Protein 4JWV (pdb70)

CATH classification: 3.90.226.10 (+1 more: 1.10.12.10)

Sequence (493 aa):
FQSADIDFRRIEGHVAHVRLNRPQGLNAITQEDDLLLDAWTEVNANSDIWAVVLSAEGEKAFCIGADVRKTRALGGGLTGIGGPLVTCKKPVAAVQGFCVGGGFELACADIIVAADTAQFGLPETKVGIIGECGVVHRARQLPYHIALQLILTGERIKADEARHYGLVNEVVPFAELEEAALRWASKLNAASPLAVQAAKAAALGRLGHPLEVALTRFEPIEEYAATEDKKEGERAAGERRKPVWTGKADIDFRIEGHVAHVRLNRPQGLNAITQEDDLLLDAWTEVNANSDIWAVVLSAEGEKAFCIGADVAERKTRALGGGLTGIGGPLVTCKKPVAAVQGFCVGGGFELACADIIVAADTAQFGLPETKVGIIGECGVVHRARQLPYHIALQLILTGERIKADEARHYGLVNEVVPFAELEEAALRWASKLNAASPLAVQAAKAAALGRLGHPLEVALTRFEPIEEYAATEDKKEGERAAGERRKPVWTGK

InterPro domains:
  IPR001753 Enoyl-CoA hydratase/isomerase-like domain [PF00378] (8-255)
  IPR014748 Enoyl-CoA hydratase, C-terminal [G3DSA:1.10.12.10] (199-256)
  IPR018376 Enoyl-CoA hydratase/isomerase, conserved site [PS00166] (97-117)
  IPR029045 ClpP/crotonase-like domain superfamily [SSF52096] (3-255)

Organism: Novosphingobium aromaticivorans (strain ATCC 700278 / DSM 12444 / CCUG 56034 / CIP 105152 / NBRC 16084 / F199) (NCBI:txid279238)

Nearest PDB structures (foldseek):
  4jwv-assembly1_A  TM=1.003E+00  e=5.211E-51  Novosphingobium aromaticivorans DSM 12444
  4jwv-assembly1_B  TM=1.003E+00  e=8.517E-49  Novosphingobium aromaticivorans DSM 12444
  3myb-assembly1_B  TM=8.400E-01  e=1.283E-17  Mycolicibacterium smegmatis MC2 155
  3l3s-assembly1_B  TM=8.335E-01  e=1.571E-14  Ruegeria pomeroyi
  3l3s-assembly4_L  TM=8.294E-01  e=8.588E-14  Ruegeria pomeroyi

Structure (mmCIF, N/CA/C/O backbone):
data_4JWV
#
_entry.id   4JWV
#
_cell.length_a   116.311
_cell.length_b   116.311
_cell.length_c   116.311
_cell.angle_alpha   90.000
_cell.angle_beta   90.000
_cell.angle_gamma   90.000
#
_symmetry.space_group_name_H-M   'P 21 3'
#
loop_
_entity.id
_entity.type
_entity.pdbx_description
1 polymer 'Short chain enoyl-CoA hydratase'
2 water water
#
loop_
_atom_site.group_PDB
_atom_site.id
_atom_site.type_symbol
_atom_site.label_atom_id
_atom_site.label_alt_id
_atom_site.label_comp_id
_atom_site.label_asym_id
_atom_site.label_entity_id
_atom_site.label_seq_id
_atom_site.pdbx_PDB_ins_code
_atom_site.Cartn_x
_atom_site.Cartn_y
_atom_site.Cartn_z
_atom_site.occupancy
_atom_site.B_iso_or_equiv
_atom_site.auth_seq_id
_atom_site.auth_comp_id
_atom_site.auth_asym_id
_atom_site.auth_atom_id
_atom_site.pdbx_PDB_model_num
ATOM 1 N N . PHE A 1 20 ? 48.708 -9.822 34.682 1.00 66.04 -1 PHE A N 1
ATOM 2 C CA . PHE A 1 20 ? 49.196 -10.739 33.625 1.00 56.50 -1 PHE A CA 1
ATOM 3 C C . PHE A 1 20 ? 48.000 -11.448 32.953 1.00 52.34 -1 PHE A C 1
ATOM 4 O O . PHE A 1 20 ? 47.862 -11.511 31.693 1.00 46.08 -1 PHE A O 1
ATOM 12 N N . GLN A 1 21 ? 47.083 -11.908 33.778 1.00 45.92 0 GLN A N 1
ATOM 13 C CA . GLN A 1 21 ? 45.903 -12.538 33.248 1.00 47.85 0 GLN A CA 1
ATOM 14 C C . GLN A 1 21 ? 44.967 -11.568 32.532 1.00 44.26 0 GLN A C 1
ATOM 15 O O . GLN A 1 21 ? 44.189 -12.002 31.668 1.00 43.27 0 GLN A O 1
ATOM 21 N N . SER A 1 22 ? 45.068 -10.286 32.878 1.00 38.04 1 SER A N 1
ATOM 22 C CA . SER A 1 22 ? 44.293 -9.216 32.235 1.00 40.57 1 SER A CA 1
ATOM 23 C C . SER A 1 22 ? 44.917 -8.556 31.024 1.00 36.73 1 SER A C 1
ATOM 24 O O . SER A 1 22 ? 44.335 -7.637 30.480 1.00 34.92 1 SER A O 1
ATOM 35 N N . ALA A 1 24 ? 45.329 -8.962 28.058 1.00 32.59 3 ALA A N 1
ATOM 36 C CA . ALA A 1 24 ? 44.653 -8.944 26.754 1.00 34.22 3 ALA A CA 1
ATOM 37 C C . ALA A 1 24 ? 43.205 -8.493 26.846 1.00 33.21 3 ALA A C 1
ATOM 38 O O . ALA A 1 24 ? 42.423 -8.716 25.896 1.00 33.42 3 ALA A O 1
ATOM 40 N N . ASP A 1 25 ? 42.811 -7.901 27.985 1.00 32.40 4 ASP A N 1
ATOM 41 C CA . ASP A 1 25 ? 41.431 -7.420 28.128 1.00 32.01 4 ASP A CA 1
ATOM 42 C C . ASP A 1 25 ? 41.138 -6.109 27.359 1.00 31.77 4 ASP A C 1
ATOM 43 O O . ASP A 1 25 ? 39.987 -5.714 27.184 1.00 33.73 4 ASP A O 1
ATOM 48 N N . ILE A 1 26 ? 42.170 -5.447 26.888 1.00 31.24 5 ILE A N 1
ATOM 49 C CA . ILE A 1 26 ? 42.017 -4.398 25.872 1.00 32.53 5 ILE A CA 1
ATOM 50 C C . ILE A 1 26 ? 42.884 -4.884 24.704 1.00 33.29 5 ILE A C 1
ATOM 51 O O . ILE A 1 26 ? 43.996 -5.326 24.906 1.00 33.81 5 ILE A O 1
ATOM 56 N N . ASP A 1 27 ? 42.326 -4.934 23.518 1.00 32.11 6 ASP A N 1
ATOM 57 C CA . ASP A 1 27 ? 43.084 -5.303 22.348 1.00 34.75 6 ASP A CA 1
ATOM 58 C C . ASP A 1 27 ? 43.415 -4.007 21.625 1.00 33.02 6 ASP A C 1
ATOM 59 O O . ASP A 1 27 ? 42.527 -3.258 21.310 1.00 34.40 6 ASP A O 1
ATOM 64 N N . PHE A 1 28 ? 44.671 -3.757 21.381 1.00 30.37 7 PHE A N 1
ATOM 65 C CA . PHE A 1 28 ? 45.132 -2.569 20.724 1.00 33.67 7 PHE A CA 1
ATOM 66 C C . PHE A 1 28 ? 45.959 -2.935 19.526 1.00 36.26 7 PHE A C 1
ATOM 67 O O . PHE A 1 28 ? 46.877 -3.701 19.652 1.00 37.13 7 PHE A O 1
ATOM 75 N N A ARG A 1 29 ? 45.623 -2.402 18.359 0.50 35.65 8 ARG A N 1
ATOM 76 N N B ARG A 1 29 ? 45.635 -2.386 18.365 0.50 36.94 8 ARG A N 1
ATOM 77 C CA A ARG A 1 29 ? 46.385 -2.697 17.166 0.50 37.03 8 ARG A CA 1
ATOM 78 C CA B ARG A 1 29 ? 46.405 -2.666 17.178 0.50 39.15 8 ARG A CA 1
ATOM 79 C C A ARG A 1 29 ? 46.349 -1.499 16.220 0.50 38.48 8 ARG A C 1
ATOM 80 C C B ARG A 1 29 ? 46.358 -1.482 16.233 0.50 39.72 8 ARG A C 1
ATOM 81 O O A ARG A 1 29 ? 45.379 -0.734 16.180 0.50 35.86 8 ARG A O 1
ATOM 82 O O B ARG A 1 29 ? 45.381 -0.728 16.184 0.50 36.92 8 ARG A O 1
ATOM 97 N N . ILE A 1 30 ? 47.442 -1.313 15.497 1.00 38.95 9 ILE A N 1
ATOM 98 C CA . ILE A 1 30 ? 47.571 -0.209 14.594 1.00 41.43 9 ILE A CA 1
ATOM 99 C C . ILE A 1 30 ? 47.571 -0.843 13.244 1.00 43.71 9 ILE A C 1
ATOM 100 O O . ILE A 1 30 ? 48.396 -1.707 12.989 1.00 40.64 9 ILE A O 1
ATOM 105 N N . GLU A 1 31 ? 46.638 -0.436 12.392 1.00 43.86 10 GLU A N 1
ATOM 106 C CA . GLU A 1 31 ? 46.630 -0.897 11.025 1.00 46.60 10 GLU A CA 1
ATOM 107 C C . GLU A 1 31 ? 46.608 0.309 10.097 1.00 42.39 10 GLU A C 1
ATOM 108 O O . GLU A 1 31 ? 45.639 1.043 10.047 1.00 36.96 10 GLU A O 1
ATOM 114 N N . GLY A 1 32 ? 47.718 0.529 9.412 1.00 43.54 11 GLY A N 1
ATOM 115 C CA . GLY A 1 32 ? 47.923 1.717 8.604 1.00 41.01 11 GLY A CA 1
ATOM 116 C C . GLY A 1 32 ? 47.820 2.954 9.471 1.00 38.68 11 GLY A C 1
ATOM 117 O O . GLY A 1 32 ? 48.545 3.073 10.448 1.00 38.84 11 GLY A O 1
ATOM 118 N N . HIS A 1 33 ? 46.892 3.859 9.156 1.00 36.56 12 HIS A N 1
ATOM 119 C CA . HIS A 1 33 ? 46.726 5.057 9.958 1.00 34.30 12 HIS A CA 1
ATOM 120 C C . HIS A 1 33 ? 45.548 4.999 10.954 1.00 34.61 12 HIS A C 1
ATOM 121 O O . HIS A 1 33 ? 45.179 6.024 11.525 1.00 30.31 12 HIS A O 1
ATOM 128 N N . VAL A 1 34 ? 44.983 3.809 11.158 1.00 32.98 13 VAL A N 1
ATOM 129 C CA . VAL A 1 34 ? 43.918 3.593 12.115 1.00 30.30 13 VAL A CA 1
ATOM 130 C C . VAL A 1 34 ? 44.392 2.792 13.315 1.00 30.90 13 VAL A C 1
ATOM 131 O O . VAL A 1 34 ? 44.911 1.674 13.173 1.00 33.92 13 VAL A O 1
ATOM 135 N N . ALA A 1 35 ? 44.144 3.300 14.514 1.00 30.80 14 ALA A N 1
ATOM 136 C CA . ALA A 1 35 ? 44.339 2.518 15.735 1.00 31.50 14 ALA A CA 1
ATOM 137 C C . ALA A 1 35 ? 43.020 1.893 16.182 1.00 30.34 14 ALA A C 1
ATOM 138 O O . ALA A 1 35 ? 42.008 2.583 16.267 1.00 34.81 14 ALA A O 1
ATOM 140 N N . HIS A 1 36 ? 43.019 0.617 16.474 1.00 28.56 15 HIS A N 1
ATOM 141 C CA . HIS A 1 36 ? 41.858 -0.099 16.986 1.00 29.59 15 HIS A CA 1
ATOM 142 C C . HIS A 1 36 ? 42.016 -0.413 18.460 1.00 31.80 15 HIS A C 1
ATOM 143 O O . HIS A 1 36 ? 43.030 -1.046 18.877 1.00 30.33 15 HIS A O 1
ATOM 150 N N . VAL A 1 37 ? 41.123 0.197 19.244 1.00 29.87 16 VAL A N 1
ATOM 151 C CA . VAL A 1 37 ? 41.116 0.064 20.666 1.00 30.92 16 VAL A CA 1
ATOM 152 C C . VAL A 1 37 ? 39.834 -0.686 20.941 1.00 33.85 16 VAL A C 1
ATOM 153 O O . VAL A 1 37 ? 38.716 -0.128 20.814 1.00 30.96 16 VAL A O 1
ATOM 157 N N . ARG A 1 38 ? 40.003 -1.959 21.292 1.00 32.05 17 ARG A N 1
ATOM 158 C CA . ARG A 1 38 ? 38.890 -2.868 21.428 1.00 33.20 17 ARG A CA 1
ATOM 159 C C . ARG A 1 38 ? 38.748 -3.450 22.867 1.00 30.57 17 ARG A C 1
ATOM 160 O O . ARG A 1 38 ? 39.644 -4.050 23.384 1.00 30.27 17 ARG A O 1
ATOM 168 N N . LEU A 1 39 ? 37.619 -3.201 23.510 1.00 30.79 18 LEU A N 1
ATOM 169 C CA . LEU A 1 39 ? 37.334 -3.733 24.836 1.00 29.93 18 LEU A CA 1
ATOM 170 C C . LEU A 1 39 ? 37.102 -5.247 24.654 1.00 31.80 18 LEU A C 1
ATOM 171 O O . LEU A 1 39 ? 36.395 -5.677 23.775 1.00 28.81 18 LEU A O 1
ATOM 176 N N . ASN A 1 40 ? 37.763 -6.031 25.479 1.00 30.48 19 ASN A N 1
ATOM 177 C CA . ASN A 1 40 ? 37.817 -7.435 25.241 1.00 31.84 19 ASN A CA 1
ATOM 178 C C . ASN A 1 40 ? 37.728 -8.217 26.540 1.00 31.95 19 ASN A C 1
ATOM 179 O O . ASN A 1 40 ? 38.555 -9.067 26.862 1.00 31.76 19 ASN A O 1
ATOM 184 N N . ARG A 1 41 ? 36.638 -7.980 27.225 1.00 31.99 20 ARG A N 1
ATOM 185 C CA . ARG A 1 41 ? 36.293 -8.789 28.378 1.00 32.93 20 ARG A CA 1
ATOM 186 C C . ARG A 1 41 ? 34.817 -9.078 28.309 1.00 33.15 20 ARG A C 1
ATOM 187 O O . ARG A 1 41 ? 34.016 -8.667 29.194 1.00 32.86 20 ARG A O 1
ATOM 195 N N . PRO A 1 42 ? 34.414 -9.780 27.235 1.00 32.54 21 PRO A N 1
ATOM 196 C CA . PRO A 1 42 ? 32.946 -9.981 27.022 1.00 35.14 21 PRO A CA 1
ATOM 197 C C . PRO A 1 42 ? 32.267 -10.780 28.174 1.00 37.90 21 PRO A C 1
ATOM 198 O O . PRO A 1 42 ? 31.073 -10.631 28.430 1.00 37.37 21 PRO A O 1
ATOM 202 N N . GLN A 1 43 ? 33.033 -11.560 28.908 1.00 37.74 22 GLN A N 1
ATOM 203 C CA . GLN A 1 43 ? 32.470 -12.343 30.002 1.00 41.18 22 GLN A CA 1
ATOM 204 C C . GLN A 1 43 ? 31.911 -11.463 31.121 1.00 41.11 22 GLN A C 1
ATOM 205 O O . GLN A 1 43 ? 31.064 -11.913 31.875 1.00 41.08 22 GLN A O 1
ATOM 211 N N . GLY A 1 44 ? 32.387 -10.219 31.245 1.00 37.40 23 GLY A N 1
ATOM 212 C CA . GLY A 1 44 ? 31.839 -9.265 32.188 1.00 34.80 23 GLY A CA 1
ATOM 213 C C . GLY A 1 44 ? 31.036 -8.181 31.485 1.00 35.00 23 GLY A C 1
ATOM 214 O O . GLY A 1 44 ? 30.927 -7.061 31.993 1.00 34.94 23 GLY A O 1
ATOM 215 N N . LEU A 1 45 ? 30.579 -8.481 30.261 1.00 36.37 24 LEU A N 1
ATOM 216 C CA . LEU A 1 45 ? 29.913 -7.542 29.372 1.00 34.99 24 LEU A CA 1
ATOM 217 C C . LEU A 1 45 ? 30.751 -6.243 29.155 1.00 33.25 24 LEU A C 1
ATOM 218 O O . LEU A 1 45 ? 30.213 -5.126 29.077 1.00 30.50 24 LEU A O 1
ATOM 223 N N . ASN A 1 46 ? 32.060 -6.420 29.089 1.00 30.55 25 ASN A N 1
ATOM 224 C CA . ASN A 1 46 ? 33.045 -5.395 28.853 1.00 29.85 25 ASN A CA 1
ATOM 225 C C . ASN A 1 46 ? 33.025 -4.290 29.883 1.00 30.97 25 ASN A C 1
ATOM 226 O O . ASN A 1 46 ? 33.503 -3.233 29.625 1.00 32.77 25 ASN A O 1
ATOM 231 N N . ALA A 1 47 ? 32.595 -4.603 31.094 1.00 32.65 26 ALA A N 1
ATOM 232 C CA . ALA A 1 47 ? 32.808 -3.720 32.226 1.00 30.74 26 ALA A CA 1
ATOM 233 C C . ALA A 1 47 ? 34.301 -3.496 32.432 1.00 32.37 26 ALA A C 1
ATOM 234 O O . ALA A 1 47 ? 35.128 -4.400 32.259 1.00 30.49 26 ALA A O 1
ATOM 236 N N . ILE A 1 48 ? 34.657 -2.252 32.742 1.00 31.64 27 ILE A N 1
ATOM 237 C CA . ILE A 1 48 ? 36.030 -1.838 32.691 1.00 32.75 27 ILE A CA 1
ATOM 238 C C . ILE A 1 48 ? 36.648 -2.094 34.075 1.00 31.78 27 ILE A C 1
ATOM 239 O O . ILE A 1 48 ? 36.222 -1.552 35.053 1.00 32.43 27 ILE A O 1
ATOM 244 N N . THR A 1 49 ? 37.651 -2.954 34.149 1.00 33.27 28 THR A N 1
ATOM 245 C CA . THR A 1 49 ? 38.367 -3.231 35.378 1.00 30.61 28 THR A CA 1
ATOM 246 C C . THR A 1 49 ? 39.461 -2.187 35.542 1.00 30.82 28 THR A C 1
ATOM 247 O O . THR A 1 49 ? 39.755 -1.455 34.597 1.00 31.80 28 THR A O 1
ATOM 251 N N . GLN A 1 50 ? 40.145 -2.185 36.679 1.00 31.59 29 GLN A N 1
ATOM 252 C CA . GLN A 1 50 ? 41.283 -1.315 36.910 1.00 34.56 29 GLN A CA 1
ATOM 253 C C . GLN A 1 50 ? 42.423 -1.593 35.941 1.00 34.07 29 GLN A C 1
ATOM 254 O O . GLN A 1 50 ? 43.056 -0.695 35.470 1.00 30.93 29 GLN A O 1
ATOM 260 N N . GLU A 1 51 ? 42.677 -2.877 35.696 1.00 33.72 30 GLU A N 1
ATOM 261 C CA . GLU A 1 51 ? 43.642 -3.302 34.684 1.00 33.66 30 GLU A CA 1
ATOM 262 C C . GLU A 1 51 ? 43.349 -2.796 33.275 1.00 30.67 30 GLU A C 1
ATOM 263 O O . GLU A 1 51 ? 44.229 -2.339 32.572 1.00 32.77 30 GLU A O 1
ATOM 277 N N . ASP A 1 53 ? 41.557 -0.113 32.641 1.00 30.59 32 ASP A N 1
ATOM 278 C CA . ASP A 1 53 ? 41.798 1.323 32.664 1.00 29.38 32 ASP A CA 1
ATOM 279 C C . ASP A 1 53 ? 43.267 1.600 32.451 1.00 28.59 32 ASP A C 1
ATOM 280 O O . ASP A 1 53 ? 43.602 2.519 31.724 1.00 30.01 32 ASP A O 1
ATOM 285 N N . ASP A 1 54 ? 44.173 0.833 33.082 1.00 28.69 33 ASP A N 1
ATOM 286 C CA . ASP A 1 54 ? 45.614 0.986 32.790 1.00 30.40 33 ASP A CA 1
ATOM 287 C C . ASP A 1 54 ? 45.957 0.779 31.305 1.00 31.58 33 ASP A C 1
ATOM 288 O O . ASP A 1 54 ? 46.692 1.558 30.700 1.00 30.17 33 ASP A O 1
ATOM 293 N N . LEU A 1 55 ? 45.372 -0.235 30.707 1.00 30.75 34 LEU A N 1
ATOM 294 C CA . LEU A 1 55 ? 45.666 -0.513 29.306 1.00 31.95 34 LEU A CA 1
ATOM 295 C C . LEU A 1 55 ? 45.079 0.554 28.442 1.00 30.43 34 LEU A C 1
ATOM 296 O O . LEU A 1 55 ? 45.651 0.906 27.440 1.00 30.05 34 LEU A O 1
ATOM 301 N N . LEU A 1 56 ? 43.913 1.094 28.810 1.00 28.94 35 LEU A N 1
ATOM 302 C CA . LEU A 1 56 ? 43.338 2.120 27.978 1.00 27.87 35 LEU A CA 1
ATOM 303 C C . LEU A 1 56 ? 44.191 3.395 28.059 1.00 27.10 35 LEU A C 1
ATOM 304 O O . LEU A 1 56 ? 44.342 4.107 27.102 1.00 28.09 35 LEU A O 1
ATOM 309 N N . LEU A 1 57 ? 44.664 3.718 29.241 1.00 28.47 36 LEU A N 1
ATOM 310 C CA . LEU A 1 57 ? 45.525 4.882 29.397 1.00 30.55 36 LEU A CA 1
ATOM 311 C C . LEU A 1 57 ? 46.770 4.724 28.534 1.00 30.77 36 LEU A C 1
ATOM 312 O O . LEU A 1 57 ? 47.164 5.668 27.869 1.00 29.82 36 LEU A O 1
ATOM 317 N N . ASP A 1 58 ? 47.395 3.538 28.554 1.00 29.74 37 ASP A N 1
ATOM 318 C CA . ASP A 1 58 ? 48.479 3.278 27.588 1.00 32.51 37 ASP A CA 1
ATOM 319 C C . ASP A 1 58 ? 48.043 3.511 26.135 1.00 30.73 37 ASP A C 1
ATOM 320 O O . ASP A 1 58 ? 48.806 4.071 25.371 1.00 31.39 37 ASP A O 1
ATOM 325 N N . ALA A 1 59 ? 46.857 3.038 25.754 1.00 29.14 38 ALA A N 1
ATOM 326 C CA . ALA A 1 59 ? 46.372 3.244 24.400 1.00 30.53 38 ALA A CA 1
ATOM 327 C C . ALA A 1 59 ? 46.244 4.713 24.053 1.00 29.31 38 ALA A C 1
ATOM 328 O O . ALA A 1 59 ? 46.719 5.117 23.018 1.00 31.80 38 ALA A O 1
ATOM 330 N N . TRP A 1 60 ? 45.611 5.508 24.895 1.00 27.78 39 TRP A N 1
ATOM 331 C CA . TRP A 1 60 ? 45.398 6.898 24.561 1.00 30.03 39 TRP A CA 1
ATOM 332 C C . TRP A 1 60 ? 46.725 7.619 24.494 1.00 29.56 39 TRP A C 1
ATOM 333 O O . TRP A 1 60 ? 46.917 8.414 23.617 1.00 31.73 39 TRP A O 1
ATOM 344 N N . THR A 1 61 ? 47.647 7.290 25.386 1.00 28.10 40 THR A N 1
ATOM 345 C CA . THR A 1 61 ? 49.012 7.883 25.307 1.00 30.62 40 THR A CA 1
ATOM 346 C C . THR A 1 61 ? 49.698 7.614 23.965 1.00 31.10 40 THR A C 1
ATOM 347 O O . THR A 1 61 ? 50.277 8.523 23.328 1.00 32.65 40 THR A O 1
ATOM 351 N N . GLU A 1 62 ? 49.655 6.366 23.528 1.00 30.71 41 GLU A N 1
ATOM 352 C CA . GLU A 1 62 ? 50.204 5.993 22.240 1.00 32.85 41 GLU A CA 1
ATOM 353 C C . GLU A 1 62 ? 49.438 6.668 21.059 1.00 31.63 41 GLU A C 1
ATOM 354 O O . GLU A 1 62 ? 50.026 7.213 20.167 1.00 32.33 41 GLU A O 1
ATOM 360 N N . VA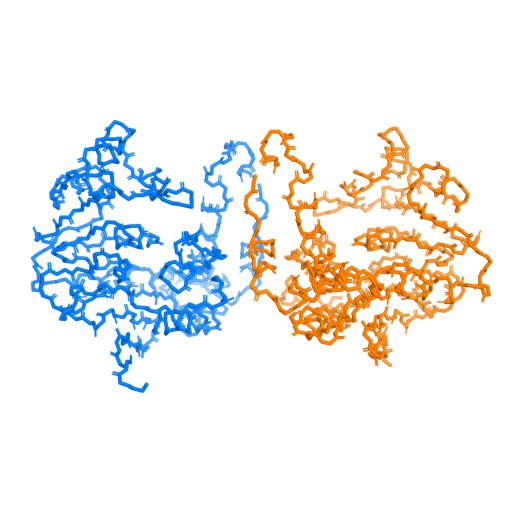L A 1 63 ? 48.123 6.625 21.091 1.00 31.36 42 VAL A N 1
ATOM 361 C CA . VAL A 1 63 ? 47.296 7.293 20.093 1.00 29.84 42 VAL A CA 1
ATOM 362 C C . VAL A 1 63 ? 47.662 8.779 19.947 1.00 29.68 42 VAL A C 1
ATOM 363 O O . VAL A 1 63 ? 47.854 9.245 18.817 1.00 27.65 42 VAL A O 1
ATOM 367 N N . ASN A 1 64 ? 47.800 9.494 21.060 1.00 28.86 43 ASN A N 1
ATOM 368 C CA . ASN A 1 64 ? 48.144 10.898 21.012 1.00 29.35 43 ASN A CA 1
ATOM 369 C C . ASN A 1 64 ? 49.585 11.133 20.583 1.00 32.55 43 ASN A C 1
ATOM 370 O O . ASN A 1 64 ? 49.838 12.107 19.904 1.00 32.25 43 ASN A O 1
ATOM 375 N N . ALA A 1 65 ? 50.507 10.218 20.927 1.00 29.69 44 ALA A N 1
ATOM 376 C CA . ALA A 1 65 ? 51.906 10.520 20.682 1.00 30.93 44 ALA A CA 1
ATOM 377 C C . ALA A 1 65 ? 52.335 10.077 19.276 1.00 33.28 44 ALA A C 1
ATOM 378 O O . ALA A 1 65 ? 53.278 10.588 18.743 1.00 38.45 44 ALA A O 1
ATOM 380 N N . ASN A 1 66 ? 51.700 9.066 18.715 1.00 34.60 45 ASN A N 1
ATOM 381 C CA . ASN A 1 66 ? 52.203 8.477 17.489 1.00 33.70 45 ASN A CA 1
ATOM 382 C C . ASN A 1 66 ? 51.615 9.157 16.265 1.00 33.36 45 ASN A C 1
ATOM 383 O O . ASN A 1 66 ? 50.422 9.016 16.001 1.00 31.39 45 ASN A O 1
ATOM 388 N N . SER A 1 67 ? 52.453 9.829 15.480 1.00 35.52 46 SER A N 1
ATOM 389 C CA . SER A 1 67 ? 51.977 10.598 14.325 1.00 35.59 46 SER A CA 1
ATOM 390 C C . SER A 1 67 ? 51.529 9.727 13.147 1.00 35.05 46 SER A C 1
ATOM 391 O O . SER A 1 67 ? 50.880 10.210 12.240 1.00 37.48 46 SER A O 1
ATOM 394 N N . ASP A 1 68 ? 51.811 8.437 13.168 1.00 36.67 47 ASP A N 1
ATOM 395 C CA . ASP A 1 68 ? 51.241 7.518 12.181 1.00 34.27 47 ASP A CA 1
ATOM 396 C C . ASP A 1 68 ? 49.763 7.216 12.389 1.00 32.07 47 ASP A C 1
ATOM 397 O O . ASP A 1 68 ? 49.125 6.701 11.513 1.00 33.57 47 ASP A O 1
ATOM 402 N N . ILE A 1 69 ? 49.255 7.433 13.597 1.00 32.10 48 ILE A N 1
ATOM 403 C CA . ILE A 1 69 ? 47.852 7.177 13.943 1.00 30.21 48 ILE A CA 1
ATOM 404 C C . ILE A 1 69 ? 47.076 8.453 13.632 1.00 29.87 48 ILE A C 1
ATOM 405 O O . ILE A 1 69 ? 47.302 9.503 14.237 1.00 30.71 48 ILE A O 1
ATOM 410 N N . TRP A 1 70 ? 46.166 8.358 12.681 1.00 28.45 49 TRP A N 1
ATOM 411 C CA . TRP A 1 70 ? 45.358 9.484 12.297 1.00 27.28 49 TRP A CA 1
ATOM 412 C C . TRP A 1 70 ? 43.946 9.389 12.824 1.00 29.52 49 TRP A C 1
ATOM 413 O O . TRP A 1 70 ? 43.270 10.428 13.002 1.00 29.74 49 TRP A O 1
ATOM 424 N N . ALA A 1 71 ? 43.471 8.188 13.100 1.00 26.40 50 ALA A N 1
ATOM 425 C CA . ALA A 1 71 ? 42.114 8.042 13.642 1.00 27.07 50 ALA A CA 1
ATOM 426 C C . ALA A 1 71 ? 42.066 6.798 14.498 1.00 30.06 50 ALA A C 1
ATOM 427 O O . ALA A 1 71 ? 42.959 5.922 14.380 1.00 30.50 50 ALA A O 1
ATOM 429 N N . VAL A 1 72 ? 41.084 6.753 15.391 1.00 29.13 51 VAL A N 1
ATOM 430 C CA . VAL A 1 72 ? 40.899 5.634 16.280 1.00 29.45 51 VAL A CA 1
ATOM 431 C C . VAL A 1 72 ? 39.502 5.071 16.076 1.00 28.37 51 VAL A C 1
ATOM 432 O O . VAL A 1 72 ? 38.515 5.835 16.075 1.00 28.48 51 VAL A O 1
ATOM 436 N N . VAL A 1 73 ? 39.403 3.751 15.988 1.00 26.56 52 VAL A N 1
ATOM 437 C CA . VAL A 1 73 ? 38.166 3.077 16.163 1.00 27.16 52 VAL A CA 1
ATOM 438 C C . VAL A 1 73 ? 38.120 2.412 17.542 1.00 29.04 52 VAL A C 1
ATOM 439 O O . VAL A 1 73 ? 38.935 1.578 17.855 1.00 27.95 52 VAL A O 1
ATOM 443 N N . LEU A 1 74 ? 37.154 2.829 18.357 1.00 29.44 53 LEU A N 1
ATOM 444 C CA . LEU A 1 74 ? 36.914 2.267 19.659 1.00 31.02 53 LEU A CA 1
ATOM 445 C C . LEU A 1 74 ? 35.757 1.287 19.519 1.00 30.16 53 LEU A C 1
ATOM 446 O O . LEU A 1 74 ? 34.623 1.680 19.152 1.00 29.41 53 LEU A O 1
ATOM 451 N N . SER A 1 75 ? 36.005 0.053 19.831 1.00 27.37 54 SER A N 1
ATOM 452 C CA . SER A 1 75 ? 35.030 -1.008 19.622 1.00 28.87 54 SER A CA 1
ATOM 453 C C . SER A 1 75 ? 35.058 -2.005 20.805 1.00 29.28 54 SER A C 1
ATOM 454 O O . SER A 1 75 ? 35.783 -1.808 21.805 1.00 27.91 54 SER A O 1
ATOM 457 N N . ALA A 1 76 ? 34.317 -3.089 20.688 1.00 29.25 55 ALA A N 1
ATOM 458 C CA . ALA A 1 76 ? 34.206 -4.035 21.813 1.00 29.20 55 ALA A CA 1
ATOM 459 C C . ALA A 1 76 ? 33.823 -5.376 21.310 1.00 32.27 55 ALA A C 1
ATOM 460 O O . ALA A 1 76 ? 33.019 -5.507 20.419 1.00 33.63 55 ALA A O 1
ATOM 462 N N . GLU A 1 77 ? 34.376 -6.394 21.943 1.00 35.03 56 GLU A N 1
ATOM 463 C CA . GLU A 1 77 ? 34.145 -7.774 21.580 1.00 36.23 56 GLU A CA 1
ATOM 464 C C . GLU A 1 77 ? 32.808 -8.302 22.091 1.00 34.92 56 GLU A C 1
ATOM 465 O O . GLU A 1 77 ? 32.385 -7.965 23.175 1.00 34.22 56 GLU A O 1
ATOM 471 N N . GLY A 1 78 ? 32.187 -9.184 21.313 1.00 38.10 57 GLY A N 1
ATOM 472 C CA . GLY A 1 78 ? 30.986 -9.913 21.723 1.00 38.82 57 GLY A CA 1
ATOM 473 C C . GLY A 1 78 ? 29.758 -9.237 21.095 1.00 40.90 57 GLY A C 1
ATOM 474 O O . GLY A 1 78 ? 29.822 -8.121 20.524 1.00 37.31 57 GLY A O 1
ATOM 475 N N . GLU A 1 79 ? 28.617 -9.882 21.238 1.00 39.63 58 GLU A N 1
ATOM 476 C CA . GLU A 1 79 ? 27.356 -9.364 20.727 1.00 42.13 58 GLU A CA 1
ATOM 477 C C . GLU A 1 79 ? 26.457 -8.713 21.772 1.00 38.18 58 GLU A C 1
ATOM 478 O O . GLU A 1 79 ? 25.614 -7.936 21.407 1.00 40.51 58 GLU A O 1
ATOM 484 N N . LYS A 1 80 ? 26.625 -9.029 23.044 1.00 35.44 59 LYS A N 1
ATOM 485 C CA . LYS A 1 80 ? 25.697 -8.594 24.066 1.00 36.49 59 LYS A CA 1
ATOM 486 C C . LYS A 1 80 ? 25.873 -7.175 24.450 1.00 33.92 59 LYS A C 1
ATOM 487 O O . LYS A 1 80 ? 24.897 -6.522 24.761 1.00 34.37 59 LYS A O 1
ATOM 490 N N . ALA A 1 81 ? 27.112 -6.685 24.488 1.00 34.18 60 ALA A N 1
ATOM 491 C CA . ALA A 1 81 ? 27.366 -5.352 25.058 1.00 34.58 60 ALA A CA 1
ATOM 492 C C . ALA A 1 81 ? 28.660 -4.711 24.582 1.00 33.74 60 ALA A C 1
ATOM 493 O O . ALA A 1 81 ? 29.695 -5.320 24.608 1.00 32.45 60 ALA A O 1
ATOM 495 N N . PHE A 1 82 ? 28.579 -3.433 24.279 1.00 27.85 61 PHE A N 1
ATOM 496 C CA . PHE A 1 82 ? 29.708 -2.643 24.060 1.00 28.51 61 PHE A CA 1
ATOM 497 C C . PHE A 1 82 ? 30.391 -2.432 25.404 1.00 30.95 61 PHE A C 1
ATOM 498 O O . PHE A 1 82 ? 31.586 -2.687 25.512 1.00 31.56 61 PHE A O 1
ATOM 506 N N . CYS A 1 83 ? 29.655 -1.987 26.425 1.00 29.38 62 CYS A N 1
ATOM 507 C CA . CYS A 1 83 ? 30.279 -1.710 27.745 1.00 30.86 62 CYS A CA 1
ATOM 508 C C . CYS A 1 83 ? 29.185 -1.318 28.709 1.00 30.87 62 CYS A C 1
ATOM 509 O O . CYS A 1 83 ? 28.356 -0.470 28.388 1.00 29.61 62 CYS A O 1
ATOM 512 N N . ILE A 1 84 ? 29.197 -1.918 29.889 1.00 32.96 63 ILE A N 1
ATOM 513 C CA . ILE A 1 84 ? 28.216 -1.613 30.915 1.00 33.67 63 ILE A CA 1
ATOM 514 C C . ILE A 1 84 ? 28.760 -0.719 32.038 1.00 36.50 63 ILE A C 1
ATOM 515 O O . ILE A 1 84 ? 28.091 -0.564 33.058 1.00 34.72 63 ILE A O 1
ATOM 520 N N . GLY A 1 85 ? 29.939 -0.141 31.852 1.00 32.08 64 GLY A N 1
ATOM 521 C CA . GLY A 1 85 ? 30.479 0.733 32.848 1.00 31.07 64 GLY A CA 1
ATOM 522 C C . GLY A 1 85 ? 31.639 0.145 33.596 1.00 32.42 64 GLY A C 1
ATOM 523 O O . GLY A 1 85 ? 32.368 -0.708 33.082 1.00 33.50 64 GLY A O 1
ATOM 524 N N . ALA A 1 86 ? 31.866 0.663 34.783 1.00 33.83 65 ALA A N 1
ATOM 525 C CA . ALA A 1 86 ? 32.959 0.231 35.616 1.00 37.99 65 ALA A CA 1
ATOM 526 C C . ALA A 1 86 ? 32.648 -1.144 36.198 1.00 38.76 65 ALA A C 1
ATOM 527 O O . ALA A 1 86 ? 31.539 -1.470 36.525 1.00 35.06 65 ALA A O 1
ATOM 529 N N . ASP A 1 87 ? 33.662 -1.946 36.373 1.00 39.30 66 ASP A N 1
ATOM 530 C CA . ASP A 1 87 ? 33.409 -3.212 37.039 1.00 47.89 66 ASP A CA 1
ATOM 531 C C . ASP A 1 87 ? 33.074 -2.979 38.534 1.00 51.25 66 ASP A C 1
ATOM 532 O O . ASP A 1 87 ? 33.856 -2.391 39.275 1.00 46.88 66 ASP A O 1
ATOM 537 N N . VAL A 1 88 ? 31.862 -3.389 38.922 1.00 64.12 67 VAL A N 1
ATOM 538 C CA . VAL A 1 88 ? 31.247 -3.096 40.234 1.00 73.30 67 VAL A CA 1
ATOM 539 C C . VAL A 1 88 ? 32.293 -2.778 41.290 1.00 77.20 67 VAL A 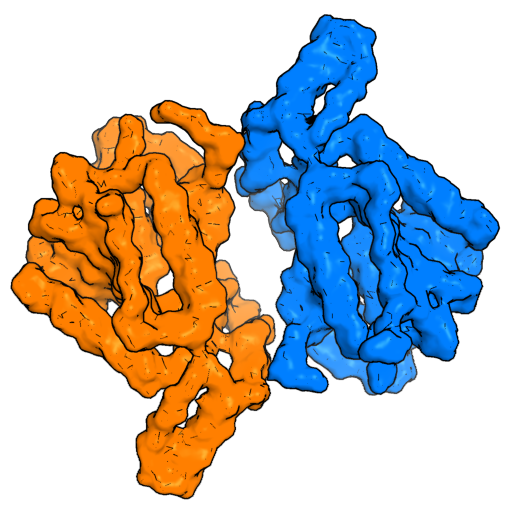C 1
ATOM 540 O O . VAL A 1 88 ? 33.061 -3.666 41.671 1.00 80.03 67 VAL A O 1
ATOM 544 N N . ARG A 1 94 ? 42.462 0.996 44.262 1.00 73.12 73 ARG A N 1
ATOM 545 C CA . ARG A 1 94 ? 43.572 1.757 43.676 1.00 75.40 73 ARG A CA 1
ATOM 546 C C . ARG A 1 94 ? 43.898 2.978 44.535 1.00 71.46 73 ARG A C 1
ATOM 547 O O . ARG A 1 94 ? 42.995 3.556 45.120 1.00 77.27 73 ARG A O 1
ATOM 555 N N . LYS A 1 95 ? 45.173 3.378 44.575 1.00 73.22 74 LYS A N 1
ATOM 556 C CA . LYS A 1 95 ? 45.614 4.623 45.258 1.00 71.92 74 LYS A CA 1
ATOM 557 C C . LYS A 1 95 ? 45.925 5.861 44.403 1.00 73.12 74 LYS A C 1
ATOM 558 O O . LYS A 1 95 ? 46.292 6.925 44.915 1.00 72.40 74 LYS A O 1
ATOM 559 N N . THR A 1 96 ? 45.836 5.721 43.094 1.00 68.06 75 THR A N 1
ATOM 560 C CA . THR A 1 96 ? 45.855 6.871 42.211 1.00 61.82 75 THR A CA 1
ATOM 561 C C . THR A 1 96 ? 44.423 7.004 41.692 1.00 51.40 75 THR A C 1
ATOM 562 O O . THR A 1 96 ? 43.718 6.030 41.531 1.00 54.72 75 THR A O 1
ATOM 566 N N . ARG A 1 97 ? 43.987 8.216 41.430 1.00 45.19 76 ARG A N 1
ATOM 567 C CA . ARG A 1 97 ? 42.689 8.410 40.807 1.00 40.08 76 ARG A CA 1
ATOM 568 C C . ARG A 1 97 ? 42.782 8.197 39.297 1.00 36.32 76 ARG A C 1
ATOM 569 O O . ARG A 1 97 ? 43.606 8.764 38.644 1.00 36.45 76 ARG A O 1
ATOM 585 N N . ALA A 1 99 ? 40.200 8.101 35.998 1.00 27.41 78 ALA A N 1
ATOM 586 C CA . ALA A 1 99 ? 38.877 8.313 35.521 1.00 28.02 78 ALA A CA 1
ATOM 587 C C . ALA A 1 99 ? 38.511 7.109 34.671 1.00 28.55 78 ALA A C 1
ATOM 588 O O . ALA A 1 99 ? 39.369 6.519 34.026 1.00 27.62 78 ALA A O 1
ATOM 590 N N . LEU A 1 100 ? 37.214 6.813 34.614 1.00 26.02 79 LEU A N 1
ATOM 591 C CA . LEU A 1 100 ? 36.747 5.700 33.856 1.00 29.42 79 LEU A CA 1
ATOM 592 C C . LEU A 1 100 ? 37.132 5.802 32.363 1.00 30.03 79 LEU A C 1
ATOM 593 O O . LEU A 1 100 ? 36.969 6.841 31.742 1.00 30.32 79 LEU A O 1
ATOM 598 N N . GLY A 1 101 ? 37.683 4.694 31.817 1.00 29.33 80 GLY A N 1
ATOM 599 C CA . GLY A 1 101 ? 38.051 4.619 30.442 1.00 27.91 80 GLY A CA 1
ATOM 600 C C . GLY A 1 101 ? 39.473 5.067 30.183 1.00 28.68 80 GLY A C 1
ATOM 601 O O . GLY A 1 101 ? 39.767 5.719 29.141 1.00 29.53 80 GLY A O 1
ATOM 602 N N . GLY A 1 102 ? 40.345 4.754 31.116 1.00 26.01 81 GLY A N 1
ATOM 603 C CA . GLY A 1 102 ? 41.754 5.131 31.031 1.00 27.55 81 GLY A CA 1
ATOM 604 C C . GLY A 1 102 ? 41.916 6.638 31.012 1.00 29.39 81 GLY A C 1
ATOM 605 O O . GLY A 1 102 ? 42.851 7.163 30.373 1.00 30.33 81 GLY A O 1
ATOM 606 N N . GLY A 1 103 ? 41.014 7.342 31.674 1.00 28.77 82 GLY A N 1
ATOM 607 C CA . GLY A 1 103 ? 41.058 8.841 31.676 1.00 29.67 82 GLY A CA 1
ATOM 608 C C . GLY A 1 103 ? 40.030 9.519 30.792 1.00 27.35 82 GLY A C 1
ATOM 609 O O . GLY A 1 103 ? 39.718 10.688 30.948 1.00 27.28 82 GLY A O 1
ATOM 610 N N . LEU A 1 104 ? 39.506 8.785 29.827 1.00 28.25 83 LEU A N 1
ATOM 611 C CA . LEU A 1 104 ? 38.816 9.427 28.725 1.00 27.78 83 LEU A CA 1
ATOM 612 C C . LEU A 1 104 ? 37.513 10.117 29.199 1.00 25.08 83 LEU A C 1
ATOM 613 O O . LEU A 1 104 ? 37.141 11.141 28.652 1.00 25.56 83 LEU A O 1
ATOM 618 N N . THR A 1 105 ? 36.816 9.556 30.182 1.00 24.78 84 THR A N 1
ATOM 619 C CA . THR A 1 105 ? 35.540 10.171 30.581 1.00 25.88 84 THR A CA 1
ATOM 620 C C . THR A 1 105 ? 35.768 11.366 31.492 1.00 26.08 84 THR A C 1
ATOM 621 O O . THR A 1 105 ? 34.894 12.234 31.624 1.00 25.33 84 THR A O 1
ATOM 625 N N . GLY A 1 106 ? 36.931 11.418 32.155 1.00 25.98 85 GLY A N 1
ATOM 626 C CA . GLY A 1 106 ? 37.161 12.478 33.127 1.00 25.96 85 GLY A CA 1
ATOM 627 C C . GLY A 1 106 ? 36.271 12.372 34.361 1.00 26.23 85 GLY A C 1
ATOM 628 O O . GLY A 1 106 ? 36.088 13.339 35.075 1.00 24.17 85 GLY A O 1
ATOM 629 N N . ILE A 1 107 ? 35.727 11.201 34.628 1.00 26.59 86 ILE A N 1
ATOM 630 C CA . ILE A 1 107 ? 34.857 11.026 35.799 1.00 27.79 86 ILE A CA 1
ATOM 631 C C . ILE A 1 107 ? 35.580 10.085 36.726 1.00 29.16 86 ILE A C 1
ATOM 632 O O . ILE A 1 107 ? 35.833 8.940 36.374 1.00 30.04 86 ILE A O 1
ATOM 637 N N . GLY A 1 108 ? 35.917 10.544 37.886 1.00 27.85 87 GLY A N 1
ATOM 638 C CA . GLY A 1 108 ? 36.742 9.760 38.839 1.00 28.84 87 GLY A CA 1
ATOM 639 C C . GLY A 1 108 ? 38.211 10.055 38.800 1.00 29.32 87 GLY A C 1
ATOM 640 O O . GLY A 1 108 ? 39.027 9.415 39.521 1.00 32.57 87 GLY A O 1
ATOM 641 N N . GLY A 1 109 ? 38.611 10.999 37.985 1.00 27.76 88 GLY A N 1
ATOM 642 C CA . GLY A 1 109 ? 40.085 11.298 37.903 1.00 29.00 88 GLY A CA 1
ATOM 643 C C . GLY A 1 109 ? 40.331 12.293 36.783 1.00 27.85 88 GLY A C 1
ATOM 644 O O . GLY A 1 109 ? 39.369 12.784 36.218 1.00 27.68 88 GLY A O 1
ATOM 645 N N . PRO A 1 110 ? 41.616 12.633 36.494 1.00 28.81 89 PRO A N 1
ATOM 646 C CA . PRO A 1 110 ? 41.909 13.677 35.523 1.00 29.19 89 PRO A CA 1
ATOM 647 C C . PRO A 1 110 ? 41.348 13.287 34.143 1.00 32.68 89 PRO A C 1
ATOM 648 O O . PRO A 1 110 ? 41.356 12.089 33.789 1.00 30.59 89 PRO A O 1
ATOM 652 N N . LEU A 1 111 ? 40.929 14.283 33.351 1.00 30.01 90 LEU A N 1
ATOM 653 C CA . LEU A 1 111 ? 40.399 14.054 32.020 1.00 28.90 90 LEU A CA 1
ATOM 654 C C . LEU A 1 111 ? 41.540 13.847 31.067 1.00 31.37 90 LEU A C 1
ATOM 655 O O . LEU A 1 111 ? 42.456 14.673 31.019 1.00 28.11 90 LEU A O 1
ATOM 660 N N . VAL A 1 112 ? 41.519 12.752 30.320 1.00 30.72 91 VAL A N 1
ATOM 661 C CA . VAL A 1 112 ? 42.483 12.512 29.211 1.00 31.79 91 VAL A CA 1
ATOM 662 C C . VAL A 1 112 ? 41.738 12.790 27.915 1.00 33.47 91 VAL A C 1
ATOM 663 O O . VAL A 1 112 ? 40.603 12.312 27.723 1.00 31.61 91 VAL A O 1
ATOM 667 N N . THR A 1 113 ? 42.325 13.647 27.065 1.00 30.06 92 THR A N 1
ATOM 668 C CA . THR A 1 113 ? 41.684 14.026 25.792 1.00 30.72 92 THR A CA 1
ATOM 669 C C . THR A 1 113 ? 42.367 13.258 24.733 1.00 30.62 92 THR A C 1
ATOM 670 O O . THR A 1 113 ? 43.589 13.276 24.668 1.00 29.03 92 THR A O 1
ATOM 674 N N . CYS A 1 114 ? 41.587 12.601 23.864 1.00 28.89 93 CYS A N 1
ATOM 675 C CA . CYS A 1 114 ? 42.155 11.958 22.697 1.00 29.05 93 CYS A CA 1
ATOM 676 C C . CYS A 1 114 ? 42.110 12.984 21.570 1.00 29.56 93 CYS A C 1
ATOM 677 O O . CYS A 1 114 ? 41.029 13.331 21.110 1.00 28.25 93 CYS A O 1
ATOM 680 N N . LYS A 1 115 ? 43.260 13.423 21.092 1.00 28.66 94 LYS A N 1
ATOM 681 C CA . LYS A 1 115 ? 43.280 14.464 20.061 1.00 29.80 94 LYS A CA 1
ATOM 682 C C . LYS A 1 115 ? 43.048 13.971 18.626 1.00 27.54 94 LYS A C 1
ATOM 683 O O . LYS A 1 115 ? 42.723 14.757 17.721 1.00 25.49 94 LYS A O 1
ATOM 689 N N . LYS A 1 116 ? 43.137 12.671 18.420 1.00 26.04 95 LYS A N 1
ATOM 690 C CA . LYS A 1 116 ? 42.802 12.107 17.136 1.00 26.33 95 LYS A CA 1
ATOM 691 C C . LYS A 1 116 ? 41.271 11.885 17.047 1.00 26.12 95 LYS A C 1
ATOM 692 O O . LYS A 1 116 ? 40.628 11.601 18.052 1.00 24.73 95 LYS A O 1
ATOM 698 N N . PRO A 1 117 ? 40.681 12.064 15.865 1.00 24.80 96 PRO A N 1
ATOM 699 C CA . PRO A 1 117 ? 39.296 11.725 15.684 1.00 25.70 96 PRO A CA 1
ATOM 700 C C . PRO A 1 117 ? 38.969 10.258 15.982 1.00 23.18 96 PRO A C 1
ATOM 701 O O . PRO A 1 117 ? 39.727 9.360 15.620 1.00 24.88 96 PRO A O 1
ATOM 713 N N . VAL A 1 119 ? 36.005 7.134 16.234 1.00 25.85 98 VAL A N 1
ATOM 714 C CA . VAL A 1 119 ? 34.760 6.473 15.889 1.00 27.83 98 VAL A CA 1
ATOM 715 C C . VAL A 1 119 ? 34.483 5.388 16.892 1.00 27.69 98 VAL A C 1
ATOM 716 O O . VAL A 1 119 ? 35.305 4.483 17.061 1.00 27.08 98 VAL A O 1
ATOM 720 N N . ALA A 1 120 ? 33.294 5.436 17.529 1.00 26.10 99 ALA A N 1
ATOM 721 C CA . ALA A 1 120 ? 32.883 4.378 18.412 1.00 24.86 99 ALA A CA 1
ATOM 722 C C . ALA A 1 120 ? 31.920 3.458 17.639 1.00 27.22 99 ALA A C 1
ATOM 723 O O . ALA A 1 120 ? 31.011 3.940 16.970 1.00 26.87 99 ALA A O 1
ATOM 725 N N . ALA A 1 121 ? 32.141 2.156 17.726 1.00 25.32 100 ALA A N 1
ATOM 726 C CA . ALA A 1 121 ? 31.312 1.139 17.068 1.00 25.52 100 ALA A CA 1
ATOM 727 C C . ALA A 1 121 ? 30.625 0.399 18.194 1.00 27.48 100 ALA A C 1
ATOM 728 O O . ALA A 1 121 ? 31.266 -0.254 19.025 1.00 28.09 100 ALA A O 1
ATOM 730 N N . VAL A 1 122 ? 29.314 0.577 18.307 1.00 28.40 101 VAL A N 1
ATOM 731 C CA . VAL A 1 122 ? 28.623 0.168 19.496 1.00 28.60 101 VAL A CA 1
ATOM 732 C C . VAL A 1 122 ? 27.586 -0.878 19.179 1.00 29.08 101 VAL A C 1
ATOM 733 O O . VAL A 1 122 ? 26.684 -0.606 18.409 1.00 29.57 101 VAL A O 1
ATOM 737 N N . GLN A 1 123 ? 27.649 -2.035 19.832 1.00 28.80 102 GLN A N 1
ATOM 738 C CA . GLN A 1 123 ? 26.596 -3.028 19.742 1.00 30.54 102 GLN A CA 1
ATOM 739 C C . GLN A 1 123 ? 25.937 -3.245 21.121 1.00 29.62 102 GLN A C 1
ATOM 740 O O . GLN A 1 123 ? 26.568 -3.012 22.163 1.00 30.04 102 GLN A O 1
ATOM 746 N N . GLY A 1 124 ? 24.730 -3.795 21.117 1.00 29.58 103 GLY A N 1
ATOM 747 C CA . GLY A 1 124 ? 24.121 -4.320 22.337 1.00 31.88 103 GLY A CA 1
ATOM 748 C C . GLY A 1 124 ? 24.039 -3.239 23.400 1.00 29.88 103 GLY A C 1
ATOM 749 O O . GLY A 1 124 ? 23.885 -2.066 23.077 1.00 31.31 103 GLY A O 1
ATOM 750 N N . PHE A 1 125 ? 24.218 -3.620 24.652 1.00 30.07 104 PHE A N 1
ATOM 751 C CA . PHE A 1 125 ? 24.108 -2.664 25.767 1.00 30.68 104 PHE A CA 1
ATOM 752 C C . PHE A 1 125 ? 25.281 -1.694 25.821 1.00 31.02 104 PHE A C 1
ATOM 753 O O . PHE A 1 125 ? 26.459 -2.091 25.775 1.00 28.73 104 PHE A O 1
ATOM 761 N N . CYS A 1 126 ? 24.933 -0.410 25.876 1.00 29.31 105 CYS A N 1
ATOM 762 C CA . CYS A 1 126 ? 25.872 0.658 25.993 1.00 28.53 105 CYS A CA 1
ATOM 763 C C . CYS A 1 126 ? 25.316 1.515 27.122 1.00 30.61 105 CYS A C 1
ATOM 764 O O . CYS A 1 126 ? 24.487 2.403 26.899 1.00 29.99 105 CYS A O 1
ATOM 767 N N . VAL A 1 127 ? 25.705 1.209 28.342 1.00 27.16 106 VAL A N 1
ATOM 768 C CA . VAL A 1 127 ? 25.047 1.816 29.503 1.00 29.82 106 VAL A CA 1
ATOM 769 C C . VAL A 1 127 ? 26.025 2.357 30.543 1.00 27.75 106 VAL A C 1
ATOM 770 O O . VAL A 1 127 ? 27.134 1.847 30.723 1.00 25.85 106 VAL A O 1
ATOM 774 N N . GLY A 1 128 ? 25.542 3.337 31.283 1.00 28.29 107 GLY A N 1
ATOM 775 C CA . GLY A 1 128 ? 26.294 3.937 32.392 1.00 29.72 107 GLY A CA 1
ATOM 776 C C . GLY A 1 128 ? 27.594 4.543 31.872 1.00 29.13 107 GLY A C 1
ATOM 777 O O . GLY A 1 128 ? 27.601 5.277 30.901 1.00 25.46 107 GLY A O 1
ATOM 778 N N . GLY A 1 129 ? 28.697 4.171 32.513 1.00 29.28 108 GLY A N 1
ATOM 779 C CA . GLY A 1 129 ? 30.031 4.642 32.165 1.00 27.99 108 GLY A CA 1
ATOM 780 C C . GLY A 1 129 ? 30.378 4.191 30.758 1.00 29.10 108 GLY A C 1
ATOM 781 O O . GLY A 1 129 ? 31.156 4.878 30.062 1.00 26.95 108 GLY A O 1
ATOM 782 N N . GLY A 1 130 ? 29.773 3.076 30.308 1.00 28.88 109 GLY A N 1
ATOM 783 C CA . GLY A 1 130 ? 29.969 2.591 28.934 1.00 27.23 109 GLY A CA 1
ATOM 784 C C . GLY A 1 130 ? 29.417 3.553 27.879 1.00 29.75 109 GLY A C 1
ATOM 785 O O . GLY A 1 130 ? 30.007 3.814 26.823 1.00 28.47 109 GLY A O 1
ATOM 786 N N . PHE A 1 131 ? 28.223 4.053 28.149 1.00 28.39 110 PHE A N 1
ATOM 787 C CA . PHE A 1 131 ? 27.558 5.083 27.327 1.00 28.69 110 PHE A CA 1
ATOM 788 C C . PHE A 1 131 ? 28.345 6.401 27.364 1.00 25.39 110 PHE A C 1
ATOM 789 O O . PHE A 1 131 ? 28.629 6.984 26.339 1.00 25.68 110 PHE A O 1
ATOM 797 N N . GLU A 1 132 ? 28.725 6.861 28.557 1.00 27.33 111 GLU A N 1
ATOM 798 C CA . GLU A 1 132 ? 29.613 8.008 28.672 1.00 26.68 111 GLU A CA 1
ATOM 799 C C . GLU A 1 132 ? 30.912 7.862 27.823 1.00 29.18 111 GLU A C 1
ATOM 800 O O . GLU A 1 132 ? 31.419 8.841 27.194 1.00 27.82 111 GLU A O 1
ATOM 806 N N . LEU A 1 133 ? 31.473 6.677 27.827 1.00 26.87 112 LEU A N 1
ATOM 807 C CA . LEU A 1 133 ? 32.644 6.396 27.027 1.00 28.11 112 LEU A CA 1
ATOM 808 C C . LEU A 1 133 ? 32.354 6.502 25.537 1.00 27.62 112 LEU A C 1
ATOM 809 O O . LEU A 1 133 ? 33.117 7.135 24.793 1.00 25.65 112 LEU A O 1
ATOM 814 N N . ALA A 1 134 ? 31.254 5.915 25.082 1.00 26.33 113 ALA A N 1
ATOM 815 C CA . ALA A 1 134 ? 30.908 6.058 23.654 1.00 27.41 113 ALA A CA 1
ATOM 816 C C . ALA A 1 134 ? 30.726 7.516 23.270 1.00 26.29 113 ALA A C 1
ATOM 817 O O . ALA A 1 134 ? 31.135 7.943 22.165 1.00 26.36 113 ALA A O 1
ATOM 827 N N . CYS A 1 136 ? 32.337 9.982 24.299 1.00 23.90 115 CYS A N 1
ATOM 828 C CA . CYS A 1 136 ? 33.622 10.643 24.158 1.00 25.44 115 CYS A CA 1
ATOM 829 C C . CYS A 1 136 ? 34.086 10.562 22.723 1.00 25.08 115 CYS A C 1
ATOM 830 O O . CYS A 1 136 ? 35.074 11.184 22.378 1.00 25.39 115 CYS A O 1
ATOM 833 N N . ALA A 1 137 ? 33.458 9.712 21.917 1.00 26.53 116 ALA A N 1
ATOM 834 C CA . ALA A 1 137 ? 33.852 9.567 20.522 1.00 23.98 116 ALA A CA 1
ATOM 835 C C . ALA A 1 137 ? 33.320 10.751 19.739 1.00 27.14 116 ALA A C 1
ATOM 836 O O . ALA A 1 137 ? 32.420 11.437 20.172 1.00 28.14 116 ALA A O 1
ATOM 838 N N . ASP A 1 138 ? 33.863 10.985 18.552 1.00 27.13 117 ASP A N 1
ATOM 839 C CA . ASP A 1 138 ? 33.309 12.025 17.670 1.00 28.03 117 ASP A CA 1
ATOM 840 C C . ASP A 1 138 ? 32.209 11.529 16.789 1.00 25.39 117 ASP A C 1
ATOM 841 O O . ASP A 1 138 ? 31.199 12.221 16.581 1.00 26.57 117 ASP A O 1
ATOM 846 N N . ILE A 1 139 ? 32.384 10.343 16.251 1.00 25.32 118 ILE A N 1
ATOM 847 C CA . ILE A 1 139 ? 31.385 9.677 15.395 1.00 26.15 118 ILE A CA 1
ATOM 848 C C . ILE A 1 139 ? 30.982 8.365 16.051 1.00 25.69 118 ILE A C 1
ATOM 849 O O . ILE A 1 139 ? 31.822 7.666 16.555 1.00 26.11 118 ILE A O 1
ATOM 854 N N . ILE A 1 140 ? 29.699 8.054 16.064 1.00 26.13 119 ILE A N 1
ATOM 855 C CA . ILE A 1 140 ? 29.202 6.828 16.673 1.00 26.76 119 ILE A CA 1
ATOM 856 C C . ILE A 1 140 ? 28.406 6.043 15.627 1.00 27.08 119 ILE A C 1
ATOM 857 O O . ILE A 1 140 ? 27.431 6.551 15.044 1.00 26.39 119 ILE A O 1
ATOM 862 N N . VAL A 1 141 ? 28.863 4.842 15.335 1.00 27.03 120 VAL A N 1
ATOM 863 C CA . VAL A 1 141 ? 28.076 3.911 14.518 1.00 29.42 120 VAL A CA 1
ATOM 864 C C . VAL A 1 141 ? 27.591 2.792 15.416 1.00 29.79 120 VAL A C 1
ATOM 865 O O . VAL A 1 141 ? 28.344 2.214 16.218 1.00 29.15 120 VAL A O 1
ATOM 869 N N . ALA A 1 142 ? 26.284 2.555 15.348 1.00 29.12 121 ALA A N 1
ATOM 870 C CA . ALA A 1 142 ? 25.615 1.566 16.197 1.00 28.63 121 ALA A CA 1
ATOM 871 C C . ALA A 1 142 ? 25.074 0.400 15.367 1.00 29.06 121 ALA A C 1
ATOM 872 O O . ALA A 1 142 ? 24.524 0.574 14.245 1.00 30.22 121 ALA A O 1
ATOM 874 N N . ALA A 1 143 ? 25.218 -0.800 15.899 1.00 29.32 122 ALA A N 1
ATOM 875 C CA . ALA A 1 143 ? 24.470 -1.947 15.375 1.00 31.43 122 ALA A CA 1
ATOM 876 C C . ALA A 1 143 ? 23.003 -1.716 15.749 1.00 32.59 122 ALA A C 1
ATOM 877 O O . ALA A 1 143 ? 22.701 -0.960 16.705 1.00 29.26 122 ALA A O 1
ATOM 879 N N . ASP A 1 144 ? 22.092 -2.307 14.996 1.00 32.69 123 ASP A N 1
ATOM 880 C CA . ASP A 1 144 ? 20.691 -2.127 15.283 1.00 36.35 123 ASP A CA 1
ATOM 881 C C . ASP A 1 144 ? 20.271 -2.825 16.592 1.00 37.42 123 ASP A C 1
ATOM 882 O O . ASP A 1 144 ? 19.163 -2.637 17.037 1.00 31.77 123 ASP A O 1
ATOM 887 N N . THR A 1 145 ? 21.164 -3.571 17.224 1.00 36.70 124 THR A N 1
ATOM 888 C CA . THR A 1 145 ? 20.915 -4.074 18.574 1.00 37.03 124 THR A CA 1
ATOM 889 C C . THR A 1 145 ? 21.286 -3.074 19.699 1.00 35.05 124 THR A C 1
ATOM 890 O O . THR A 1 145 ? 21.126 -3.382 20.845 1.00 35.13 124 THR A O 1
ATOM 894 N N . ALA A 1 146 ? 21.841 -1.911 19.393 1.00 35.55 125 ALA A N 1
ATOM 895 C CA . ALA A 1 146 ? 22.369 -1.057 20.473 1.00 32.34 125 ALA A CA 1
ATOM 896 C C . ALA A 1 146 ? 21.248 -0.475 21.292 1.00 30.10 125 ALA A C 1
ATOM 897 O O . ALA A 1 146 ? 20.149 -0.181 20.769 1.00 29.89 125 ALA A O 1
ATOM 899 N N . GLN A 1 147 ? 21.487 -0.407 22.599 1.00 29.24 126 GLN A N 1
ATOM 900 C CA . GLN A 1 147 ? 20.545 0.246 23.550 1.00 29.01 126 GLN A CA 1
ATOM 901 C C . GLN A 1 147 ? 21.396 1.100 24.458 1.00 28.96 126 GLN A C 1
ATOM 902 O O . GLN A 1 147 ? 22.421 0.641 24.970 1.00 29.18 126 GLN A O 1
ATOM 908 N N . PHE A 1 148 ? 21.032 2.359 24.556 1.00 28.69 127 PHE A N 1
ATOM 909 C CA . PHE A 1 148 ? 21.794 3.331 25.296 1.00 27.07 127 PHE A CA 1
ATOM 910 C C . PHE A 1 148 ? 21.017 3.731 26.553 1.00 27.13 127 PHE A C 1
ATOM 911 O O . PHE A 1 148 ? 19.829 3.937 26.496 1.00 26.71 127 PHE A O 1
ATOM 919 N N . GLY A 1 149 ? 21.708 3.862 27.675 1.00 28.46 128 GLY A N 1
ATOM 920 C CA . GLY A 1 149 ? 21.082 4.297 28.903 1.00 27.67 128 GLY A CA 1
ATOM 921 C C . GLY A 1 149 ? 22.035 4.659 29.988 1.00 27.08 128 GLY A C 1
ATOM 922 O O . GLY A 1 149 ? 23.238 4.444 29.884 1.00 26.42 128 GLY A O 1
ATOM 923 N N . LEU A 1 150 ? 21.484 5.235 31.053 1.00 28.44 129 LEU A N 1
ATOM 924 C CA . LEU A 1 150 ? 22.255 5.661 32.203 1.00 27.44 129 LEU A CA 1
ATOM 925 C C . LEU A 1 150 ? 21.544 5.129 33.417 1.00 28.34 129 LEU A C 1
ATOM 926 O O . LEU A 1 150 ? 20.742 5.836 34.043 1.00 26.65 129 LEU A O 1
ATOM 931 N N . PRO A 1 151 ? 21.813 3.856 33.784 1.00 28.42 130 PRO A N 1
ATOM 932 C CA . PRO A 1 151 ? 20.955 3.249 34.807 1.00 29.39 130 PRO A CA 1
ATOM 933 C C . PRO A 1 151 ? 21.299 3.615 36.235 1.00 29.96 130 PRO A C 1
ATOM 934 O O . PRO A 1 151 ? 20.630 3.134 37.160 1.00 29.33 130 PRO A O 1
ATOM 938 N N . GLU A 1 152 ? 22.314 4.446 36.445 1.00 30.10 131 GLU A N 1
ATOM 939 C CA . GLU A 1 152 ? 22.783 4.811 37.799 1.00 31.17 131 GLU A CA 1
ATOM 940 C C . GLU A 1 152 ? 21.663 5.261 38.741 1.00 30.87 131 GLU A C 1
ATOM 941 O O . GLU A 1 152 ? 21.592 4.743 39.851 1.00 30.84 131 GLU A O 1
ATOM 947 N N . THR A 1 153 ? 20.764 6.153 38.327 1.00 28.58 132 THR A N 1
ATOM 948 C CA . THR A 1 153 ? 19.754 6.564 39.252 1.00 30.00 132 THR A CA 1
ATOM 949 C C . THR A 1 153 ? 18.814 5.417 39.621 1.00 30.26 132 THR A C 1
ATOM 950 O O . THR A 1 153 ? 18.313 5.334 40.730 1.00 29.67 132 THR A O 1
ATOM 954 N N . LYS A 1 154 ? 18.559 4.560 38.664 1.00 30.51 133 LYS A N 1
ATOM 955 C CA . LYS A 1 154 ? 17.606 3.497 38.812 1.00 32.59 133 LYS A CA 1
ATOM 956 C C . LYS A 1 154 ? 18.148 2.438 39.733 1.00 33.04 133 LYS A C 1
ATOM 957 O O . LYS A 1 154 ? 17.393 1.863 40.509 1.00 30.43 133 LYS A O 1
ATOM 963 N N . VAL A 1 155 ? 19.456 2.175 39.688 1.00 33.45 134 VAL A N 1
ATOM 964 C CA . VAL A 1 155 ? 20.037 1.245 40.653 1.00 36.38 134 VAL A CA 1
ATOM 965 C C . VAL A 1 155 ? 20.539 1.920 41.923 1.00 35.56 134 VAL A C 1
ATOM 966 O O . VAL A 1 155 ? 20.997 1.254 42.816 1.00 37.27 134 VAL A O 1
ATOM 970 N N . GLY A 1 156 ? 20.403 3.239 42.045 1.00 32.47 135 GLY A N 1
ATOM 971 C CA . GLY A 1 156 ? 20.723 3.884 43.274 1.00 32.30 135 GLY A CA 1
ATOM 972 C C . GLY A 1 156 ? 22.194 4.172 43.487 1.00 32.93 135 GLY A C 1
ATOM 973 O O . GLY A 1 156 ? 22.627 4.208 44.609 1.00 34.14 135 GLY A O 1
ATOM 974 N N . ILE A 1 157 ? 22.913 4.489 42.433 1.00 33.79 136 ILE A N 1
ATOM 975 C CA . ILE A 1 157 ? 24.313 4.886 42.517 1.00 37.64 136 ILE A CA 1
ATOM 976 C C . ILE A 1 157 ? 24.536 6.274 41.921 1.00 38.81 136 ILE A C 1
ATOM 977 O O . ILE A 1 157 ? 23.910 6.651 40.918 1.00 42.65 136 ILE A O 1
ATOM 982 N N . ILE A 1 158 ? 25.321 7.091 42.599 1.00 34.74 137 ILE A N 1
ATOM 983 C CA . ILE A 1 158 ? 25.699 8.377 42.019 1.00 34.21 137 ILE A CA 1
ATOM 984 C C . ILE A 1 158 ? 26.869 8.908 42.837 1.00 33.08 137 ILE A C 1
ATOM 985 O O . ILE A 1 158 ? 26.825 8.886 44.095 1.00 32.15 137 ILE A O 1
ATOM 990 N N . GLY A 1 159 ? 27.921 9.308 42.128 1.00 31.74 138 GLY A N 1
ATOM 991 C CA . GLY A 1 159 ? 29.151 9.808 42.757 1.00 31.37 138 GLY A CA 1
ATOM 992 C C . GLY A 1 159 ? 29.863 10.794 41.824 1.00 29.99 138 GLY A C 1
ATOM 993 O O . GLY A 1 159 ? 29.468 10.997 40.686 1.00 27.49 138 GLY A O 1
ATOM 994 N N . GLU A 1 160 ? 30.880 11.462 42.355 1.00 29.84 139 GLU A N 1
ATOM 995 C CA . GLU A 1 160 ? 31.719 12.370 41.603 1.00 31.61 139 GLU A CA 1
ATOM 996 C C . GLU A 1 160 ? 30.823 13.467 40.983 1.00 29.58 139 GLU A C 1
ATOM 997 O O . GLU A 1 160 ? 29.904 13.981 41.627 1.00 29.59 139 GLU A O 1
ATOM 1003 N N . CYS A 1 161 ? 31.029 13.767 39.714 1.00 28.38 140 CYS A N 1
ATOM 1004 C CA . CYS A 1 161 ? 30.265 14.822 39.087 1.00 27.79 140 CYS A CA 1
ATOM 1005 C C . CYS A 1 161 ? 28.957 14.274 38.502 1.00 28.41 140 CYS A C 1
ATOM 1006 O O . CYS A 1 161 ? 28.139 15.073 37.996 1.00 29.38 140 CYS A O 1
ATOM 1009 N N . GLY A 1 162 ? 28.718 12.955 38.586 1.00 29.92 141 GLY A N 1
ATOM 1010 C CA . GLY A 1 162 ? 27.522 12.376 37.962 1.00 30.37 141 GLY A CA 1
ATOM 1011 C C . GLY A 1 162 ? 27.794 11.997 36.513 1.00 30.95 141 GLY A C 1
ATOM 1012 O O . GLY A 1 162 ? 28.639 12.619 35.798 1.00 30.85 141 GLY A O 1
ATOM 1013 N N . VAL A 1 163 ? 27.142 10.947 36.037 1.00 30.13 142 VAL A N 1
ATOM 1014 C CA . VAL A 1 163 ? 27.307 10.580 34.627 1.00 29.67 142 VAL A CA 1
ATOM 1015 C C . VAL A 1 163 ? 26.108 11.180 33.893 1.00 29.77 142 VAL A C 1
ATOM 1016 O O . VAL A 1 163 ? 25.126 10.467 33.532 1.00 29.96 142 VAL A O 1
ATOM 1020 N N . VAL A 1 164 ? 26.140 12.496 33.744 1.00 26.54 143 VAL A N 1
ATOM 1021 C CA . VAL A 1 164 ? 24.990 13.222 33.229 1.00 26.72 143 VAL A CA 1
ATOM 1022 C C . VAL A 1 164 ? 25.362 14.295 32.219 1.00 25.08 143 VAL A C 1
ATOM 1023 O O . VAL A 1 164 ? 24.493 14.738 31.450 1.00 25.81 143 VAL A O 1
ATOM 1027 N N . HIS A 1 165 ? 26.615 14.730 32.229 1.00 23.29 144 HIS A N 1
ATOM 1028 C CA . HIS A 1 165 ? 26.985 15.991 31.551 1.00 22.42 144 HIS A CA 1
ATOM 1029 C C . HIS A 1 165 ? 27.068 15.873 30.045 1.00 22.25 144 HIS A C 1
ATOM 1030 O O . HIS A 1 165 ? 26.643 16.780 29.325 1.00 22.22 144 HIS A O 1
ATOM 1037 N N . ARG A 1 166 ? 27.564 14.751 29.542 1.00 23.10 145 ARG A N 1
ATOM 1038 C CA . ARG A 1 166 ? 27.632 14.558 28.112 1.00 24.05 145 ARG A CA 1
ATOM 1039 C C . ARG A 1 166 ? 26.248 14.342 27.492 1.00 26.36 145 ARG A C 1
ATOM 1040 O O . ARG A 1 166 ? 25.945 14.934 26.450 1.00 26.88 145 ARG A O 1
ATOM 1048 N N . ALA A 1 167 ? 25.395 13.547 28.137 1.00 25.19 146 ALA A N 1
ATOM 1049 C CA . ALA A 1 167 ? 24.003 13.434 27.717 1.00 25.21 146 ALA A CA 1
ATOM 1050 C C . ALA A 1 167 ? 23.305 14.760 27.545 1.00 24.30 146 ALA A C 1
ATOM 1051 O O . ALA A 1 167 ? 22.644 14.957 26.555 1.00 22.16 146 ALA A O 1
ATOM 1061 N N . ARG A 1 169 ? 24.621 17.477 26.687 1.00 25.43 148 ARG A N 1
ATOM 1062 C CA . ARG A 1 169 ? 25.195 18.162 25.572 1.00 23.33 148 ARG A CA 1
ATOM 1063 C C . ARG A 1 169 ? 24.982 17.402 24.232 1.00 24.42 148 ARG A C 1
ATOM 1064 O O . ARG A 1 169 ? 25.298 17.947 23.194 1.00 27.28 148 ARG A O 1
ATOM 1072 N N . GLN A 1 170 ? 24.522 16.161 24.243 1.00 21.45 149 GLN A N 1
ATOM 1073 C CA . GLN A 1 170 ? 24.496 15.353 22.986 1.00 23.54 149 GLN A CA 1
ATOM 1074 C C . GLN A 1 170 ? 23.118 14.873 22.563 1.00 25.70 149 GLN A C 1
ATOM 1075 O O . GLN A 1 170 ? 22.991 14.238 21.497 1.00 27.57 149 GLN A O 1
ATOM 1081 N N . LEU A 1 171 ? 22.096 15.200 23.383 1.00 25.30 150 LEU A N 1
ATOM 1082 C CA . LEU A 1 171 ? 20.706 14.813 23.128 1.00 23.47 150 LEU A CA 1
ATOM 1083 C C . LEU A 1 171 ? 19.895 16.063 23.388 1.00 26.71 150 LEU A C 1
ATOM 1084 O O . LEU A 1 171 ? 20.308 16.915 24.153 1.00 25.30 150 LEU A O 1
ATOM 1089 N N . PRO A 1 172 ? 18.674 16.118 22.866 1.00 25.62 151 PRO A N 1
ATOM 1090 C CA . PRO A 1 172 ? 17.766 17.182 23.278 1.00 24.89 151 PRO A CA 1
ATOM 1091 C C . PRO A 1 172 ? 17.497 17.163 24.747 1.00 22.87 151 PRO A C 1
ATOM 1092 O O . PRO A 1 172 ? 17.456 16.091 25.340 1.00 24.13 151 PRO A O 1
ATOM 1096 N N . TYR A 1 173 ? 17.413 18.359 25.325 1.00 23.81 152 TYR A N 1
ATOM 1097 C CA . TYR A 1 173 ? 17.280 18.596 26.769 1.00 25.32 152 TYR A CA 1
ATOM 1098 C C . TYR A 1 173 ? 16.353 17.588 27.423 1.00 23.92 152 TYR A C 1
ATOM 1099 O O . TYR A 1 173 ? 16.779 16.898 28.324 1.00 24.18 152 TYR A O 1
ATOM 1108 N N . HIS A 1 174 ? 15.106 17.512 26.976 1.00 24.25 153 HIS A N 1
ATOM 1109 C CA . HIS A 1 174 ? 14.130 16.626 27.657 1.00 23.70 153 HIS A CA 1
ATOM 1110 C C . HIS A 1 174 ? 14.388 15.140 27.451 1.00 21.98 153 HIS A C 1
ATOM 1111 O O . HIS A 1 174 ? 14.050 14.350 28.289 1.00 23.99 153 HIS A O 1
ATOM 1118 N N . ILE A 1 175 ? 15.007 14.753 26.346 1.00 24.27 154 ILE A N 1
ATOM 1119 C CA . ILE A 1 175 ? 15.390 13.368 26.111 1.00 23.98 154 ILE A CA 1
ATOM 1120 C C . ILE A 1 175 ? 16.574 13.023 27.037 1.00 24.94 154 ILE A C 1
ATOM 1121 O O . ILE A 1 175 ? 16.623 11.931 27.618 1.00 23.26 154 ILE A O 1
ATOM 1126 N N . ALA A 1 176 ? 17.516 13.936 27.182 1.00 23.63 155 ALA A N 1
ATOM 1127 C CA . ALA A 1 176 ? 18.628 13.682 28.042 1.00 22.90 155 ALA A CA 1
ATOM 1128 C C . ALA A 1 176 ? 18.068 13.475 29.472 1.00 24.42 155 ALA A C 1
ATOM 1129 O O . ALA A 1 176 ? 18.480 12.534 30.172 1.00 24.38 155 ALA A O 1
ATOM 1131 N N . LEU A 1 177 ? 17.167 14.334 29.900 1.00 23.96 156 LEU A N 1
ATOM 1132 C CA . LEU A 1 177 ? 16.681 14.212 31.244 1.00 26.17 156 LEU A CA 1
ATOM 1133 C C . LEU A 1 177 ? 15.924 12.922 31.440 1.00 26.30 156 LEU A C 1
ATOM 1134 O O . LEU A 1 177 ? 15.981 12.307 32.512 1.00 24.99 156 LEU A O 1
ATOM 1139 N N . GLN A 1 178 ? 15.198 12.503 30.423 1.00 26.29 157 GLN A N 1
ATOM 1140 C CA . GLN A 1 178 ? 14.527 11.244 30.528 1.00 26.80 157 GLN A CA 1
ATOM 1141 C C . GLN A 1 178 ? 15.484 10.111 30.795 1.00 28.27 157 GLN A C 1
ATOM 1142 O O . GLN A 1 178 ? 15.247 9.266 31.681 1.00 26.35 157 GLN A O 1
ATOM 1148 N N . LEU A 1 179 ? 16.585 10.072 30.065 1.00 28.07 158 LEU A N 1
ATOM 1149 C CA . LEU A 1 179 ? 17.563 9.045 30.322 1.00 28.12 158 LEU A CA 1
ATOM 1150 C C . LEU A 1 179 ? 18.166 9.143 31.721 1.00 28.02 158 LEU A C 1
ATOM 1151 O O . LEU A 1 179 ? 18.313 8.173 32.439 1.00 27.23 158 LEU A O 1
ATOM 1156 N N . ILE A 1 180 ? 18.581 10.330 32.063 1.00 26.08 159 ILE A N 1
ATOM 1157 C CA . ILE A 1 180 ? 19.289 10.547 33.293 1.00 26.70 159 ILE A CA 1
ATOM 1158 C C . ILE A 1 180 ? 18.401 10.223 34.498 1.00 27.39 159 ILE A C 1
ATOM 1159 O O . ILE A 1 180 ? 18.819 9.533 35.418 1.00 30.11 159 ILE A O 1
ATOM 1164 N N . LEU A 1 181 ? 17.142 10.646 34.448 1.00 27.23 160 LEU A N 1
ATOM 1165 C CA . LEU A 1 181 ? 16.277 10.539 35.591 1.00 26.86 160 LEU A CA 1
ATOM 1166 C C . LEU A 1 181 ? 15.512 9.237 35.712 1.00 29.81 160 LEU A C 1
ATOM 1167 O O . LEU A 1 181 ? 15.200 8.854 36.838 1.00 31.46 160 LEU A O 1
ATOM 1172 N N . THR A 1 182 ? 15.207 8.545 34.615 1.00 27.90 161 THR A N 1
ATOM 1173 C CA . THR A 1 182 ? 14.498 7.274 34.724 1.00 29.93 161 THR A CA 1
ATOM 1174 C C . THR A 1 182 ? 15.425 6.088 34.715 1.00 30.31 161 THR A C 1
ATOM 1175 O O . THR A 1 182 ? 15.060 5.004 35.141 1.00 28.08 161 THR A O 1
ATOM 1179 N N . GLY A 1 183 ? 16.605 6.270 34.143 1.00 30.89 162 GLY A N 1
ATOM 1180 C CA . GLY A 1 183 ? 17.498 5.178 33.940 1.00 32.70 162 GLY A CA 1
ATOM 1181 C C . GLY A 1 183 ? 17.060 4.121 32.954 1.00 35.35 162 GLY A C 1
ATOM 1182 O O . GLY A 1 183 ? 17.674 3.069 32.879 1.00 39.01 162 GLY A O 1
ATOM 1183 N N . GLU A 1 184 ? 16.046 4.407 32.160 1.00 36.73 163 GLU A N 1
ATOM 1184 C CA . GLU A 1 184 ? 15.624 3.515 31.081 1.00 39.08 163 GLU A CA 1
ATOM 1185 C C . GLU A 1 184 ? 16.351 3.770 29.778 1.00 36.71 163 GLU A C 1
ATOM 1186 O O . GLU A 1 184 ? 16.775 4.900 29.487 1.00 30.24 163 GLU A O 1
ATOM 1192 N N . ARG A 1 185 ? 16.506 2.695 29.011 1.00 34.12 164 ARG A N 1
ATOM 1193 C CA . ARG A 1 185 ? 17.242 2.710 27.762 1.00 34.30 164 ARG A CA 1
ATOM 1194 C C . ARG A 1 185 ? 16.474 3.193 26.560 1.00 33.95 164 ARG A C 1
ATOM 1195 O O . ARG A 1 185 ? 15.280 3.052 26.476 1.00 32.39 164 ARG A O 1
ATOM 1203 N N . ILE A 1 186 ? 17.164 3.743 25.586 1.00 33.78 165 ILE A N 1
ATOM 1204 C CA . ILE A 1 186 ? 16.585 3.929 24.277 1.00 32.41 165 ILE A CA 1
ATOM 1205 C C . ILE A 1 186 ? 17.296 3.032 23.284 1.00 32.47 165 ILE A C 1
ATOM 1206 O O . ILE A 1 186 ? 18.477 2.713 23.448 1.00 32.61 165 ILE A O 1
ATOM 1211 N N . LYS A 1 187 ? 16.591 2.720 22.207 1.00 33.48 166 LYS A N 1
ATOM 1212 C CA . LYS A 1 187 ? 17.110 1.915 21.154 1.00 34.71 166 LYS A CA 1
ATOM 1213 C C . LYS A 1 187 ? 17.827 2.685 20.084 1.00 33.20 166 LYS A C 1
ATOM 1214 O O . LYS A 1 187 ? 17.775 3.892 20.021 1.00 30.51 166 LYS A O 1
ATOM 1220 N N . ALA A 1 188 ? 18.527 1.939 19.244 1.00 33.36 167 ALA A N 1
ATOM 1221 C CA . ALA A 1 188 ? 19.336 2.510 18.185 1.00 34.59 167 ALA A CA 1
ATOM 1222 C C . ALA A 1 188 ? 18.579 3.442 17.262 1.00 32.20 167 ALA A C 1
ATOM 1223 O O . ALA A 1 188 ? 19.140 4.448 16.862 1.00 30.89 167 ALA A O 1
ATOM 1225 N N . ASP A 1 189 ? 17.365 3.074 16.879 1.00 32.25 168 ASP A N 1
ATOM 1226 C CA . ASP A 1 189 ? 16.594 3.906 15.971 1.00 37.03 168 ASP A CA 1
ATOM 1227 C C . ASP A 1 189 ? 16.257 5.284 16.558 1.00 33.85 168 ASP A C 1
ATOM 1228 O O . ASP A 1 189 ? 16.358 6.294 15.866 1.00 31.47 168 ASP A O 1
ATOM 1233 N N . GLU A 1 190 ? 15.904 5.310 17.827 1.00 32.08 169 GLU A N 1
ATOM 1234 C CA . GLU A 1 190 ? 15.640 6.547 18.497 1.00 33.71 169 GLU A CA 1
ATOM 1235 C C . GLU A 1 190 ? 16.930 7.361 18.657 1.00 29.90 169 GLU A C 1
ATOM 1236 O O . GLU A 1 190 ? 16.949 8.586 18.431 1.00 27.89 169 GLU A O 1
ATOM 1242 N N . ALA A 1 191 ? 18.032 6.699 18.971 1.00 28.08 170 ALA A N 1
ATOM 1243 C CA . ALA A 1 191 ? 19.322 7.438 19.045 1.00 28.46 170 ALA A CA 1
ATOM 1244 C C . ALA A 1 191 ? 19.684 8.079 17.677 1.00 28.77 170 ALA A C 1
ATOM 1245 O O . ALA A 1 191 ? 20.153 9.224 17.586 1.00 26.91 170 ALA A O 1
ATOM 1247 N N . ARG A 1 192 ? 19.450 7.333 16.611 1.00 28.05 171 ARG A N 1
ATOM 1248 C CA . ARG A 1 192 ? 19.748 7.828 15.306 1.00 28.95 171 ARG A CA 1
ATOM 1249 C C . ARG A 1 192 ? 18.829 9.005 14.972 1.00 30.13 171 ARG A C 1
ATOM 1250 O O . ARG A 1 192 ? 19.260 10.034 14.427 1.00 29.08 171 ARG A O 1
ATOM 1258 N N . HIS A 1 193 ? 17.555 8.862 15.331 1.00 29.51 172 HIS A N 1
ATOM 1259 C CA . HIS A 1 193 ? 16.556 9.911 15.076 1.00 29.14 172 HIS A CA 1
ATOM 1260 C C . HIS A 1 193 ? 16.997 11.254 15.653 1.00 28.53 172 HIS A C 1
ATOM 1261 O O . HIS A 1 193 ? 16.871 12.280 15.012 1.00 27.75 172 HIS A O 1
ATOM 1268 N N . TYR A 1 194 ? 17.544 11.271 16.864 1.00 28.02 173 TYR A N 1
ATOM 1269 C CA . TYR A 1 194 ? 17.992 12.535 17.481 1.00 27.19 173 TYR A CA 1
ATOM 1270 C C . TYR A 1 194 ? 19.432 12.879 17.091 1.00 27.69 173 TYR A C 1
ATOM 1271 O O . TYR A 1 194 ? 19.967 13.875 17.501 1.00 27.80 173 TYR A O 1
ATOM 1280 N N . GLY A 1 195 ? 20.087 12.095 16.276 1.00 27.09 174 GLY A N 1
ATOM 1281 C CA . GLY A 1 195 ? 21.447 12.457 15.920 1.00 27.65 174 GLY A CA 1
ATOM 1282 C C . GLY A 1 195 ? 22.452 12.273 17.066 1.00 27.46 174 GLY A C 1
ATOM 1283 O O . GLY A 1 195 ? 23.531 12.880 17.046 1.00 27.09 174 GLY A O 1
ATOM 1284 N N . LEU A 1 196 ? 22.137 11.369 17.979 1.00 27.85 175 LEU A N 1
ATOM 1285 C CA . LEU A 1 196 ? 23.126 10.826 18.923 1.00 27.90 175 LEU A CA 1
ATOM 1286 C C . LEU A 1 196 ? 24.045 9.869 18.214 1.00 28.43 175 LEU A C 1
ATOM 1287 O O . LEU A 1 196 ? 25.239 9.815 18.535 1.00 31.04 175 LEU A O 1
ATOM 1292 N N . VAL A 1 197 ? 23.535 9.089 17.284 1.00 28.31 176 VAL A N 1
ATOM 1293 C CA . VAL A 1 197 ? 24.407 8.265 16.478 1.00 28.96 176 VAL A CA 1
ATOM 1294 C C . VAL A 1 197 ? 24.400 8.718 15.016 1.00 28.32 176 VAL A C 1
ATOM 1295 O O . VAL A 1 197 ? 23.383 9.237 14.513 1.00 29.33 176 VAL A O 1
ATOM 1299 N N . ASN A 1 198 ? 25.520 8.473 14.328 1.00 26.01 177 ASN A N 1
ATOM 1300 C CA . ASN A 1 198 ? 25.669 8.870 12.949 1.00 25.77 177 ASN A CA 1
ATOM 1301 C C . ASN A 1 198 ? 25.132 7.844 11.919 1.00 26.73 177 ASN A C 1
ATOM 1302 O O . ASN A 1 198 ? 24.860 8.204 10.784 1.00 28.90 177 ASN A O 1
ATOM 1307 N N . GLU A 1 199 ? 25.018 6.588 12.310 1.00 27.46 178 GLU A N 1
ATOM 1308 C CA . GLU A 1 199 ? 24.649 5.513 11.370 1.00 28.01 178 GLU A CA 1
ATOM 1309 C C . GLU A 1 199 ? 24.256 4.305 12.197 1.00 30.09 178 GLU A C 1
ATOM 1310 O O . GLU A 1 199 ? 24.844 4.015 13.261 1.00 28.56 178 GLU A O 1
ATOM 1316 N N . VAL A 1 200 ? 23.279 3.579 11.724 1.00 31.39 179 VAL A N 1
ATOM 1317 C CA . VAL A 1 200 ? 22.877 2.349 12.338 1.00 31.49 179 VAL A CA 1
ATOM 1318 C C . VAL A 1 200 ? 22.990 1.248 11.275 1.00 33.67 179 VAL A C 1
ATOM 1319 O O . VAL A 1 200 ? 22.492 1.420 10.202 1.00 33.82 179 VAL A O 1
ATOM 1323 N N . VAL A 1 201 ? 23.605 0.129 11.595 1.00 32.52 180 VAL A N 1
ATOM 1324 C CA . VAL A 1 201 ? 23.775 -0.935 10.639 1.00 34.13 180 VAL A CA 1
ATOM 1325 C C . VAL A 1 201 ? 23.509 -2.262 11.301 1.00 33.85 180 VAL A C 1
ATOM 1326 O O . VAL A 1 201 ? 23.408 -2.348 12.506 1.00 35.00 180 VAL A O 1
ATOM 1330 N N . PRO A 1 202 ? 23.340 -3.331 10.501 1.00 37.03 181 PRO A N 1
ATOM 1331 C CA . PRO A 1 202 ? 23.239 -4.655 11.117 1.00 37.47 181 PRO A CA 1
ATOM 1332 C C . PRO A 1 202 ? 24.528 -5.018 11.827 1.00 37.23 181 PRO A C 1
ATOM 1333 O O . PRO A 1 202 ? 25.621 -4.575 11.419 1.00 36.82 181 PRO A O 1
ATOM 1337 N N . PHE A 1 203 ? 24.415 -5.821 12.878 1.00 36.44 182 PHE A N 1
ATOM 1338 C CA . PHE A 1 203 ? 25.584 -6.182 13.669 1.00 38.45 182 PHE A CA 1
ATOM 1339 C C . PHE A 1 203 ? 26.746 -6.744 12.816 1.00 37.50 182 PHE A C 1
ATOM 1340 O O . PHE A 1 203 ? 27.899 -6.387 13.033 1.00 34.75 182 PHE A O 1
ATOM 1348 N N . ALA A 1 204 ? 26.428 -7.575 11.830 1.00 39.49 183 ALA A N 1
ATOM 1349 C CA . ALA A 1 204 ? 27.466 -8.122 10.913 1.00 41.85 183 ALA A CA 1
ATOM 1350 C C . ALA A 1 204 ? 28.291 -7.066 10.164 1.00 41.65 183 ALA A C 1
ATOM 1351 O O . ALA A 1 204 ? 29.418 -7.303 9.750 1.00 39.90 183 ALA A O 1
ATOM 1353 N N . GLU A 1 205 ? 27.705 -5.908 9.970 1.00 40.48 184 GLU A N 1
ATOM 1354 C CA . GLU A 1 205 ? 28.313 -4.849 9.187 1.00 41.84 184 GLU A CA 1
ATOM 1355 C C . GLU A 1 205 ? 29.049 -3.807 10.078 1.00 39.67 184 GLU A C 1
ATOM 1356 O O . GLU A 1 205 ? 29.632 -2.861 9.588 1.00 36.06 184 GLU A O 1
ATOM 1362 N N . LEU A 1 206 ? 29.023 -3.994 11.398 1.00 36.57 185 LEU A N 1
ATOM 1363 C CA . LEU A 1 206 ? 29.515 -2.971 12.302 1.00 34.60 185 LEU A CA 1
ATOM 1364 C C . LEU A 1 206 ? 30.991 -2.637 12.130 1.00 34.92 185 LEU A C 1
ATOM 1365 O O . LEU A 1 206 ? 31.362 -1.432 12.021 1.00 31.75 185 LEU A O 1
ATOM 1370 N N . GLU A 1 207 ? 31.856 -3.641 12.077 1.00 36.06 186 GLU A N 1
ATOM 1371 C CA . GLU A 1 207 ? 33.314 -3.382 11.920 1.00 39.31 186 GLU A CA 1
ATOM 1372 C C . GLU A 1 207 ? 33.612 -2.671 10.619 1.00 39.28 186 GLU A C 1
ATOM 1373 O O . GLU A 1 207 ? 34.360 -1.674 10.589 1.00 35.70 186 GLU A O 1
ATOM 1379 N N . GLU A 1 208 ? 33.004 -3.150 9.564 1.00 36.51 187 GLU A N 1
ATOM 1380 C CA . GLU A 1 208 ? 33.209 -2.551 8.284 1.00 41.13 187 GLU A CA 1
ATOM 1381 C C . GLU A 1 208 ? 32.639 -1.125 8.220 1.00 35.97 187 GLU A C 1
ATOM 1382 O O . GLU A 1 208 ? 33.249 -0.257 7.603 1.00 35.31 187 GLU A O 1
ATOM 1388 N N . ALA A 1 209 ? 31.494 -0.891 8.837 1.00 33.82 188 ALA A N 1
ATOM 1389 C CA . ALA A 1 209 ? 30.911 0.476 8.862 1.00 32.78 188 ALA A CA 1
ATOM 1390 C C . ALA A 1 209 ? 31.827 1.415 9.634 1.00 29.88 188 ALA A C 1
ATOM 1391 O O . ALA A 1 209 ? 32.146 2.497 9.193 1.00 29.72 188 ALA A O 1
ATOM 1393 N N . ALA A 1 210 ? 32.351 0.949 10.743 1.00 32.39 189 ALA A N 1
ATOM 1394 C CA . ALA A 1 210 ? 33.271 1.791 11.518 1.00 32.10 189 ALA A CA 1
ATOM 1395 C C . ALA A 1 210 ? 34.489 2.122 10.712 1.00 32.01 189 ALA A C 1
ATOM 1396 O O . ALA A 1 210 ? 34.976 3.242 10.737 1.00 34.34 189 ALA A O 1
ATOM 1398 N N . LEU A 1 211 ? 34.975 1.165 9.944 1.00 35.64 190 LEU A N 1
ATOM 1399 C CA . LEU A 1 211 ? 36.125 1.415 9.081 1.00 36.21 190 LEU A CA 1
ATOM 1400 C C . LEU A 1 211 ? 35.840 2.384 7.934 1.00 34.99 190 LEU A C 1
ATOM 1401 O O . LEU A 1 211 ? 36.735 3.140 7.566 1.00 32.37 190 LEU A O 1
ATOM 1406 N N . ARG A 1 212 ? 34.636 2.352 7.363 1.00 31.33 191 ARG A N 1
ATOM 1407 C CA . ARG A 1 212 ? 34.260 3.385 6.365 1.00 34.00 191 ARG A CA 1
ATOM 1408 C C . ARG A 1 212 ? 34.367 4.777 6.956 1.00 32.61 191 ARG A C 1
ATOM 1409 O O . ARG A 1 212 ? 34.852 5.675 6.322 1.00 29.85 191 ARG A O 1
ATOM 1417 N N . TRP A 1 213 ? 33.884 4.953 8.190 1.00 33.54 192 TRP A N 1
ATOM 1418 C CA . TRP A 1 213 ? 33.985 6.250 8.834 1.00 31.04 192 TRP A CA 1
ATOM 1419 C C . TRP A 1 213 ? 35.457 6.664 9.041 1.00 31.30 192 TRP A C 1
ATOM 1420 O O . TRP A 1 213 ? 35.834 7.810 8.849 1.00 27.68 192 TRP A O 1
ATOM 1431 N N . ALA A 1 214 ? 36.269 5.749 9.540 1.00 30.07 193 ALA A N 1
ATOM 1432 C CA . ALA A 1 214 ? 37.658 6.046 9.757 1.00 30.23 193 ALA A CA 1
ATOM 1433 C C . ALA A 1 214 ? 38.362 6.399 8.431 1.00 32.17 193 ALA A C 1
ATOM 1434 O O . ALA A 1 214 ? 39.203 7.301 8.432 1.00 33.80 193 ALA A O 1
ATOM 1436 N N . SER A 1 215 ? 38.012 5.711 7.345 1.00 31.60 194 SER A N 1
ATOM 1437 C CA . SER A 1 215 ? 38.530 6.056 6.023 1.00 33.23 194 SER A CA 1
ATOM 1438 C C . SER A 1 215 ? 38.113 7.437 5.595 1.00 33.00 194 SER A C 1
ATOM 1439 O O . SER A 1 215 ? 38.905 8.125 5.013 1.00 29.29 194 SER A O 1
ATOM 1442 N N . LYS A 1 216 ? 36.878 7.830 5.848 1.00 32.67 195 LYS A N 1
ATOM 1443 C CA . LYS A 1 216 ? 36.476 9.215 5.557 1.00 32.54 195 LYS A CA 1
ATOM 1444 C C . LYS A 1 216 ? 37.255 10.216 6.360 1.00 30.09 195 LYS A C 1
ATOM 1445 O O . LYS A 1 216 ? 37.717 11.216 5.845 1.00 31.77 195 LYS A O 1
ATOM 1451 N N . LEU A 1 217 ? 37.424 9.963 7.633 1.00 29.24 196 LEU A N 1
ATOM 1452 C CA . LEU A 1 217 ? 38.222 10.884 8.403 1.00 28.17 196 LEU A CA 1
ATOM 1453 C C . LEU A 1 217 ? 39.644 10.997 7.870 1.00 29.35 196 LEU A C 1
ATOM 1454 O O . LEU A 1 217 ? 40.213 12.079 7.819 1.00 32.76 196 LEU A O 1
ATOM 1459 N N . ASN A 1 218 ? 40.262 9.873 7.536 1.00 30.13 197 ASN A N 1
ATOM 1460 C CA . ASN A 1 218 ? 41.638 9.872 7.047 1.00 32.19 197 ASN A CA 1
ATOM 1461 C C . ASN A 1 218 ? 41.813 10.233 5.555 1.00 31.11 197 ASN A C 1
ATOM 1462 O O . ASN A 1 218 ? 42.934 10.407 5.112 1.00 32.17 197 ASN A O 1
ATOM 1467 N N . ALA A 1 219 ? 40.724 10.399 4.831 1.00 31.17 198 ALA A N 1
ATOM 1468 C CA . ALA A 1 219 ? 40.765 10.968 3.459 1.00 31.93 198 ALA A CA 1
ATOM 1469 C C . ALA A 1 219 ? 40.864 12.529 3.593 1.00 31.14 198 ALA A C 1
ATOM 1470 O O . ALA A 1 219 ? 41.363 13.180 2.706 1.00 31.96 198 ALA A O 1
ATOM 1472 N N . ALA A 1 220 ? 40.438 13.111 4.701 1.00 29.06 199 ALA A N 1
ATOM 1473 C CA . ALA A 1 220 ? 40.631 14.536 4.928 1.00 28.13 199 ALA A CA 1
ATOM 1474 C C . ALA A 1 220 ? 42.064 14.765 5.469 1.00 29.56 199 ALA A C 1
ATOM 1475 O O . ALA A 1 220 ? 42.783 13.812 5.838 1.00 32.85 199 ALA A O 1
ATOM 1477 N N . SER A 1 221 ? 42.531 16.010 5.519 1.00 30.68 200 SER A N 1
ATOM 1478 C CA . SER A 1 221 ? 43.924 16.299 5.962 1.00 28.35 200 SER A CA 1
ATOM 1479 C C . SER A 1 221 ? 44.037 16.028 7.479 1.00 28.60 200 SER A C 1
ATOM 1480 O O . SER A 1 221 ? 43.336 16.670 8.263 1.00 29.21 200 SER A O 1
ATOM 1483 N N . PRO A 1 222 ? 44.844 15.063 7.901 1.00 28.60 201 PRO A N 1
ATOM 1484 C CA . PRO A 1 222 ? 44.665 14.633 9.284 1.00 29.13 201 PRO A CA 1
ATOM 1485 C C . PRO A 1 222 ? 44.981 15.672 10.351 1.00 27.34 201 PRO A C 1
ATOM 1486 O O . PRO A 1 222 ? 44.289 15.757 11.373 1.00 27.19 201 PRO A O 1
ATOM 1490 N N . LEU A 1 223 ? 45.972 16.5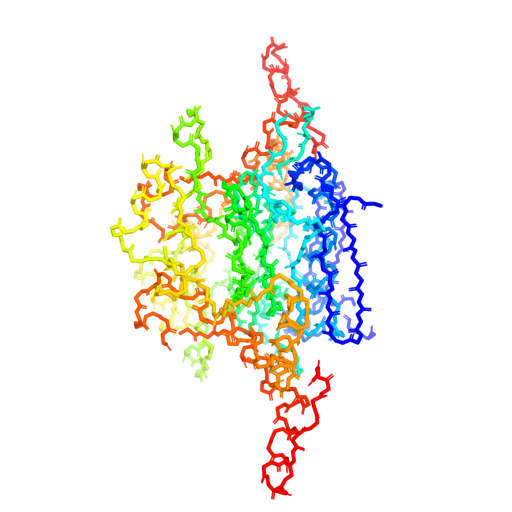06 10.107 1.00 27.77 202 LEU A N 1
ATOM 1491 C CA . LEU A 1 223 ? 46.276 17.547 11.079 1.00 26.92 202 LEU A CA 1
ATOM 1492 C C . LEU A 1 223 ? 45.207 18.599 11.096 1.00 26.90 202 LEU A C 1
ATOM 1493 O O . LEU A 1 223 ? 44.959 19.239 12.133 1.00 27.24 202 LEU A O 1
ATOM 1498 N N . ALA A 1 224 ? 44.566 18.824 9.967 1.00 27.43 203 ALA A N 1
ATOM 1499 C CA . ALA A 1 224 ? 43.418 19.780 9.921 1.00 27.47 203 ALA A CA 1
ATOM 1500 C C . ALA A 1 224 ? 42.213 19.233 10.640 1.00 26.93 203 ALA A C 1
ATOM 1501 O O . ALA A 1 224 ? 41.523 19.960 11.302 1.00 24.98 203 ALA A O 1
ATOM 1503 N N . VAL A 1 225 ? 41.957 17.922 10.488 1.00 26.98 204 VAL A N 1
ATOM 1504 C CA . VAL A 1 225 ? 40.891 17.263 11.227 1.00 25.38 204 VAL A CA 1
ATOM 1505 C C . VAL A 1 225 ? 41.083 17.392 12.747 1.00 24.56 204 VAL A C 1
ATOM 1506 O O . VAL A 1 225 ? 40.157 17.678 13.488 1.00 24.94 204 VAL A O 1
ATOM 1510 N N . GLN A 1 226 ? 42.275 17.127 13.213 1.00 24.40 205 GLN A N 1
ATOM 1511 C CA . GLN A 1 226 ? 42.649 17.277 14.607 1.00 22.90 205 GLN A CA 1
ATOM 1512 C C . GLN A 1 226 ? 42.457 18.656 15.097 1.00 22.39 205 GLN A C 1
ATOM 1513 O O . GLN A 1 226 ? 41.939 18.866 16.227 1.00 23.62 205 GLN A O 1
ATOM 1519 N N . ALA A 1 227 ? 42.859 19.605 14.297 1.00 22.51 206 ALA A N 1
ATOM 1520 C CA . ALA A 1 227 ? 42.783 20.993 14.708 1.00 23.72 206 ALA A CA 1
ATOM 1521 C C . ALA A 1 227 ? 41.309 21.455 14.748 1.00 24.13 206 ALA A C 1
ATOM 1522 O O . ALA A 1 227 ? 40.920 22.169 15.651 1.00 24.61 206 ALA A O 1
ATOM 1524 N N . ALA A 1 228 ? 40.508 20.986 13.798 1.00 23.65 207 ALA A N 1
ATOM 1525 C CA . ALA A 1 228 ? 39.079 21.289 13.809 1.00 24.07 207 ALA A CA 1
ATOM 1526 C C . ALA A 1 228 ? 38.392 20.703 15.039 1.00 25.43 207 ALA A C 1
ATOM 1527 O O . ALA A 1 228 ? 37.590 21.365 15.669 1.00 24.19 207 ALA A O 1
ATOM 1529 N N . LYS A 1 229 ? 38.746 19.462 15.392 1.00 24.67 208 LYS A N 1
ATOM 1530 C CA . LYS A 1 229 ? 38.207 18.847 16.574 1.00 25.86 208 LYS A CA 1
ATOM 1531 C C . LYS A 1 229 ? 38.572 19.622 17.869 1.00 25.98 208 LYS A C 1
ATOM 1532 O O . LYS A 1 229 ? 37.696 19.897 18.696 1.00 23.53 208 LYS A O 1
ATOM 1538 N N . ALA A 1 230 ? 39.839 19.971 18.007 1.00 26.39 209 ALA A N 1
ATOM 1539 C CA . ALA A 1 230 ? 40.286 20.758 19.150 1.00 26.83 209 ALA A CA 1
ATOM 1540 C C . ALA A 1 230 ? 39.590 22.111 19.249 1.00 25.69 209 ALA A C 1
ATOM 1541 O O . ALA A 1 230 ? 39.161 22.508 20.341 1.00 25.57 209 ALA A O 1
ATOM 1543 N N . ALA A 1 231 ? 39.376 22.775 18.118 1.00 25.04 210 ALA A N 1
ATOM 1544 C CA . ALA A 1 231 ? 38.664 24.045 18.124 1.00 25.38 210 ALA A CA 1
ATOM 1545 C C . ALA A 1 231 ? 37.171 23.927 18.477 1.00 25.10 210 ALA A C 1
ATOM 1546 O O . ALA A 1 231 ? 36.682 24.676 19.304 1.00 22.86 210 ALA A O 1
ATOM 1548 N N . ALA A 1 232 ? 36.475 23.028 17.798 1.00 25.00 211 ALA A N 1
ATOM 1549 C CA . ALA A 1 232 ? 35.072 22.818 18.026 1.00 26.64 211 ALA A CA 1
ATOM 1550 C C . ALA A 1 232 ? 34.761 22.529 19.493 1.00 24.34 211 ALA A C 1
ATOM 1551 O O . ALA A 1 232 ? 33.891 23.190 20.120 1.00 25.86 211 ALA A O 1
ATOM 1553 N N . LEU A 1 233 ? 35.452 21.528 20.028 1.00 24.46 212 LEU A N 1
ATOM 1554 C CA . LEU A 1 233 ? 35.247 21.080 21.401 1.00 23.72 212 LEU A CA 1
ATOM 1555 C C . LEU A 1 233 ? 35.851 21.983 22.471 1.00 24.69 212 LEU A C 1
ATOM 1556 O O . LEU A 1 233 ? 35.274 22.102 23.560 1.00 29.28 212 LEU A O 1
ATOM 1561 N N . GLY A 1 234 ? 36.947 22.657 22.171 1.00 26.28 213 GLY A N 1
ATOM 1562 C CA . GLY A 1 234 ? 37.600 23.527 23.099 1.00 25.38 213 GLY A CA 1
ATOM 1563 C C . GLY A 1 234 ? 36.804 24.778 23.442 1.00 25.07 213 GLY A C 1
ATOM 1564 O O . GLY A 1 234 ? 37.012 25.368 24.502 1.00 23.03 213 GLY A O 1
ATOM 1565 N N . ARG A 1 235 ? 35.924 25.206 22.548 1.00 24.84 214 ARG A N 1
ATOM 1566 C CA . ARG A 1 235 ? 35.037 26.322 22.870 1.00 24.34 214 ARG A CA 1
ATOM 1567 C C . ARG A 1 235 ? 33.558 26.035 22.907 1.00 22.59 214 ARG A C 1
ATOM 1568 O O . ARG A 1 235 ? 32.728 26.976 22.985 1.00 22.91 214 ARG A O 1
ATOM 1576 N N . LEU A 1 236 ? 33.219 24.769 22.870 1.00 23.28 215 LEU A N 1
ATOM 1577 C CA . LEU A 1 236 ? 31.806 24.352 22.873 1.00 27.33 215 LEU A CA 1
ATOM 1578 C C . LEU A 1 236 ? 30.880 24.963 23.990 1.00 31.27 215 LEU A C 1
ATOM 1579 O O . LEU A 1 236 ? 29.741 25.385 23.744 1.00 38.80 215 LEU A O 1
ATOM 1584 N N . GLY A 1 237 ? 31.310 25.039 25.203 1.00 28.87 216 GLY A N 1
ATOM 1585 C CA . GLY A 1 237 ? 30.352 25.640 26.147 1.00 29.61 216 GLY A CA 1
ATOM 1586 C C . GLY A 1 237 ? 30.602 27.131 26.514 1.00 27.61 216 GLY A C 1
ATOM 1587 O O . GLY A 1 237 ? 30.263 27.567 27.568 1.00 31.45 216 GLY A O 1
ATOM 1588 N N . HIS A 1 238 ? 31.217 27.855 25.608 1.00 26.18 217 HIS A N 1
ATOM 1589 C CA . HIS A 1 238 ? 31.453 29.258 25.725 1.00 26.15 217 HIS A CA 1
ATOM 1590 C C . HIS A 1 238 ? 30.502 30.044 24.810 1.00 24.61 217 HIS A C 1
ATOM 1591 O O . HIS A 1 238 ? 29.993 29.485 23.843 1.00 27.96 217 HIS A O 1
ATOM 1598 N N . PRO A 1 239 ? 30.331 31.362 25.062 1.00 24.62 218 PRO A N 1
ATOM 1599 C CA . PRO A 1 239 ? 29.527 32.124 24.144 1.00 25.07 218 PRO A CA 1
ATOM 1600 C C . PRO A 1 239 ? 30.219 32.090 22.759 1.00 24.30 218 PRO A C 1
ATOM 1601 O O . PRO A 1 239 ? 31.467 32.088 22.684 1.00 22.52 218 PRO A O 1
ATOM 1605 N N . LEU A 1 240 ? 29.415 32.095 21.721 1.00 22.82 219 LEU A N 1
ATOM 1606 C CA . LEU A 1 240 ? 29.885 32.127 20.341 1.00 24.13 219 LEU A CA 1
ATOM 1607 C C . LEU A 1 240 ? 30.912 33.237 20.104 1.00 26.04 219 LEU A C 1
ATOM 1608 O O . LEU A 1 240 ? 31.949 33.018 19.486 1.00 26.00 219 LEU A O 1
ATOM 1613 N N . GLU A 1 241 ? 30.675 34.405 20.640 1.00 26.32 220 GLU A N 1
ATOM 1614 C CA . GLU A 1 241 ? 31.656 35.484 20.405 1.00 27.65 220 GLU A CA 1
ATOM 1615 C C . GLU A 1 241 ? 33.033 35.151 20.967 1.00 26.72 220 GLU A C 1
ATOM 1616 O O . GLU A 1 241 ? 34.071 35.531 20.369 1.00 24.98 220 GLU A O 1
ATOM 1619 N N . VAL A 1 242 ? 33.060 34.428 22.098 1.00 25.63 221 VAL A N 1
ATOM 1620 C CA . VAL A 1 242 ? 34.338 33.987 22.696 1.00 24.79 221 VAL A CA 1
ATOM 1621 C C . VAL A 1 242 ? 35.000 32.954 21.788 1.00 23.27 221 VAL A C 1
ATOM 1622 O O . VAL A 1 242 ? 36.222 33.022 21.540 1.00 22.66 221 VAL A O 1
ATOM 1626 N N . ALA A 1 243 ? 34.209 32.024 21.308 1.00 23.78 222 ALA A N 1
ATOM 1627 C CA . ALA A 1 243 ? 34.692 30.973 20.405 1.00 25.51 222 ALA A CA 1
ATOM 1628 C C . ALA A 1 243 ? 35.336 31.582 19.165 1.00 25.49 222 ALA A C 1
ATOM 1629 O O . ALA A 1 243 ? 36.458 31.207 18.794 1.00 25.39 222 ALA A O 1
ATOM 1631 N N . LEU A 1 244 ? 34.623 32.518 18.545 1.00 25.52 223 LEU A N 1
ATOM 1632 C CA . LEU A 1 244 ? 35.102 33.156 17.315 1.00 25.79 223 LEU A CA 1
ATOM 1633 C C . LEU A 1 244 ? 36.383 33.942 17.517 1.00 30.20 223 LEU A C 1
ATOM 1634 O O . LEU A 1 244 ? 37.191 34.033 16.594 1.00 31.58 223 LEU A O 1
ATOM 1647 N N . THR A 1 246 ? 38.841 32.998 19.473 1.00 25.27 225 THR A N 1
ATOM 1648 C CA . THR A 1 246 ? 39.874 32.114 20.049 1.00 25.28 225 THR A CA 1
ATOM 1649 C C . THR A 1 246 ? 40.982 31.777 19.031 1.00 25.58 225 THR A C 1
ATOM 1650 O O . THR A 1 246 ? 40.716 31.495 17.866 1.00 24.53 225 THR A O 1
ATOM 1654 N N . ARG A 1 247 ? 42.230 31.792 19.509 1.00 25.47 226 ARG A N 1
ATOM 1655 C CA . ARG A 1 247 ? 43.385 31.328 18.745 1.00 27.38 226 ARG A CA 1
ATOM 1656 C C . ARG A 1 247 ? 43.711 29.915 19.279 1.00 28.31 226 ARG A C 1
ATOM 1657 O O . ARG A 1 247 ? 43.944 29.744 20.488 1.00 32.91 226 ARG A O 1
ATOM 1665 N N . PHE A 1 248 ? 43.660 28.927 18.385 1.00 26.26 227 PHE A N 1
ATOM 1666 C CA . PHE A 1 248 ? 43.861 27.525 18.752 1.00 25.51 227 PHE A CA 1
ATOM 1667 C C . PHE A 1 248 ? 45.199 27.095 18.231 1.00 26.74 227 PHE A C 1
ATOM 1668 O O . PHE A 1 248 ? 45.516 27.289 17.030 1.00 27.98 227 PHE A O 1
ATOM 1676 N N . GLU A 1 249 ? 46.050 26.587 19.124 1.00 26.48 228 GLU A N 1
ATOM 1677 C CA . GLU A 1 249 ? 47.451 26.299 18.730 1.00 27.38 228 GLU A CA 1
ATOM 1678 C C . GLU A 1 249 ? 47.562 25.234 17.621 1.00 27.13 228 GLU A C 1
ATOM 1679 O O . GLU A 1 249 ? 48.348 25.393 16.688 1.00 26.85 228 GLU A O 1
ATOM 1685 N N . PRO A 1 250 ? 46.748 24.200 17.654 1.00 26.31 229 PRO A N 1
ATOM 1686 C CA . PRO A 1 250 ? 46.822 23.246 16.501 1.00 27.25 229 PRO A CA 1
ATOM 1687 C C . PRO A 1 250 ? 46.477 23.896 15.136 1.00 27.76 229 PRO A C 1
ATOM 1688 O O . PRO A 1 250 ? 47.073 23.584 14.093 1.00 25.31 229 PRO A O 1
ATOM 1692 N N . ILE A 1 251 ? 45.608 24.900 15.146 1.00 26.69 230 ILE A N 1
ATOM 1693 C CA . ILE A 1 251 ? 45.327 25.623 13.898 1.00 26.35 230 ILE A CA 1
ATOM 1694 C C . ILE A 1 251 ? 46.524 26.506 13.511 1.00 28.61 230 ILE A C 1
ATOM 1695 O O . ILE A 1 251 ? 46.921 26.558 12.349 1.00 28.15 230 ILE A O 1
ATOM 1700 N N . GLU A 1 252 ? 47.114 27.202 14.480 1.00 30.79 231 GLU A N 1
ATOM 1701 C CA . GLU A 1 252 ? 48.280 28.017 14.189 1.00 29.10 231 GLU A CA 1
ATOM 1702 C C . GLU A 1 252 ? 49.425 27.155 13.642 1.00 30.58 231 GLU A C 1
ATOM 1703 O O . GLU A 1 252 ? 50.047 27.534 12.698 1.00 27.46 231 GLU A O 1
ATOM 1709 N N . GLU A 1 253 ? 49.627 25.993 14.210 1.00 30.52 232 GLU A N 1
ATOM 1710 C CA . GLU A 1 253 ? 50.700 25.078 13.797 1.00 35.88 232 GLU A CA 1
ATOM 1711 C C . GLU A 1 253 ? 50.444 24.483 12.449 1.00 32.12 232 GLU A C 1
ATOM 1712 O O . GLU A 1 253 ? 51.360 24.204 11.734 1.00 30.19 232 GLU A O 1
ATOM 1718 N N . TYR A 1 254 ? 49.180 24.302 12.085 1.00 31.64 233 TYR A N 1
ATOM 1719 C CA . TYR A 1 254 ? 48.862 23.730 10.773 1.00 30.13 233 TYR A CA 1
ATOM 1720 C C . TYR A 1 254 ? 49.463 24.540 9.597 1.00 32.22 233 TYR A C 1
ATOM 1721 O O . TYR A 1 254 ? 49.782 23.965 8.563 1.00 31.15 233 TYR A O 1
ATOM 1730 N N . ALA A 1 255 ? 49.617 25.851 9.759 1.00 31.38 234 ALA A N 1
ATOM 1731 C CA . ALA A 1 255 ? 50.116 26.726 8.688 1.00 32.99 234 ALA A CA 1
ATOM 1732 C C . ALA A 1 255 ? 51.524 26.375 8.268 1.00 35.33 234 ALA A C 1
ATOM 1733 O O . ALA A 1 255 ? 51.872 26.628 7.139 1.00 38.70 234 ALA A O 1
ATOM 1735 N N . ALA A 1 256 ? 52.284 25.733 9.151 1.00 33.43 235 ALA A N 1
ATOM 1736 C CA . ALA A 1 256 ? 53.657 25.394 8.894 1.00 35.71 235 ALA A CA 1
ATOM 1737 C C . ALA A 1 256 ? 53.853 23.970 8.432 1.00 37.10 235 ALA A C 1
ATOM 1738 O O . ALA A 1 256 ? 54.978 23.580 8.207 1.00 34.15 235 ALA A O 1
ATOM 1740 N N . THR A 1 257 ? 52.787 23.220 8.193 1.00 34.53 236 THR A N 1
ATOM 1741 C CA . THR A 1 257 ? 52.943 21.798 7.850 1.00 36.14 236 THR A CA 1
ATOM 1742 C C . THR A 1 257 ? 53.111 21.522 6.358 1.00 37.03 236 THR A C 1
ATOM 1743 O O . THR A 1 257 ? 52.745 22.349 5.501 1.00 35.79 236 THR A O 1
ATOM 1747 N N . GLU A 1 258 ? 53.620 20.332 6.052 1.00 39.75 237 GLU A N 1
ATOM 1748 C CA . GLU A 1 258 ? 53.704 19.881 4.639 1.00 40.47 237 GLU A CA 1
ATOM 1749 C C . GLU A 1 258 ? 52.323 19.661 4.071 1.00 36.70 237 GLU A C 1
ATOM 1750 O O . GLU A 1 258 ? 52.067 20.003 2.928 1.00 33.43 237 GLU A O 1
ATOM 1756 N N . ASP A 1 259 ? 51.401 19.129 4.874 1.00 33.17 238 ASP A N 1
ATOM 1757 C CA . ASP A 1 259 ? 50.070 18.898 4.378 1.00 34.44 238 ASP A CA 1
ATOM 1758 C C . ASP A 1 259 ? 49.349 20.185 3.955 1.00 34.47 238 ASP A C 1
ATOM 1759 O O . ASP A 1 259 ? 48.615 20.207 2.988 1.00 33.88 238 ASP A O 1
ATOM 1764 N N . LYS A 1 260 ? 49.544 21.246 4.697 1.00 33.21 239 LYS A N 1
ATOM 1765 C CA . LYS A 1 260 ? 49.007 22.528 4.292 1.00 35.36 239 LYS A CA 1
ATOM 1766 C C . LYS A 1 260 ? 49.513 22.930 2.877 1.00 36.67 239 LYS A C 1
ATOM 1767 O O . LYS A 1 260 ? 48.741 23.356 2.031 1.00 35.46 239 LYS A O 1
ATOM 1773 N N . LYS A 1 261 ? 50.809 22.844 2.639 1.00 38.35 240 LYS A N 1
ATOM 1774 C CA . LYS A 1 261 ? 51.333 23.081 1.282 1.00 43.12 240 LYS A CA 1
ATOM 1775 C C . LYS A 1 261 ? 50.758 22.096 0.230 1.00 43.19 240 LYS A C 1
ATOM 1776 O O . LYS A 1 261 ? 50.404 22.481 -0.890 1.00 42.07 240 LYS A O 1
ATOM 1782 N N . GLU A 1 262 ? 50.688 20.828 0.594 1.00 41.57 241 GLU A N 1
ATOM 1783 C CA . GLU A 1 262 ? 50.163 19.789 -0.300 1.00 41.87 241 GLU A CA 1
ATOM 1784 C C . GLU A 1 262 ? 48.725 20.073 -0.654 1.00 44.54 241 GLU A C 1
ATOM 1785 O O . GLU A 1 262 ? 48.299 19.802 -1.766 1.00 46.55 241 GLU A O 1
ATOM 1791 N N . GLY A 1 263 ? 47.946 20.605 0.275 1.00 40.52 242 GLY A N 1
ATOM 1792 C CA . GLY A 1 263 ? 46.601 20.978 -0.075 1.00 42.26 242 GLY A CA 1
ATOM 1793 C C . GLY A 1 263 ? 46.561 22.033 -1.165 1.00 44.47 242 GLY A C 1
ATOM 1794 O O . GLY A 1 263 ? 45.744 21.952 -2.069 1.00 41.38 242 GLY A O 1
ATOM 1795 N N . GLU A 1 264 ? 47.392 23.062 -1.037 1.00 47.89 243 GLU A N 1
ATOM 1796 C CA . GLU A 1 264 ? 47.409 24.132 -2.050 1.00 54.69 243 GLU A CA 1
ATOM 1797 C C . GLU A 1 264 ? 47.886 23.651 -3.395 1.00 57.74 243 GLU A C 1
ATOM 1798 O O . GLU A 1 264 ? 47.318 24.019 -4.423 1.00 54.49 243 GLU A O 1
ATOM 1804 N N . ARG A 1 265 ? 48.940 22.834 -3.377 1.00 64.82 244 ARG A N 1
ATOM 1805 C CA . ARG A 1 265 ? 49.519 22.280 -4.584 1.00 62.28 244 ARG A CA 1
ATOM 1806 C C . ARG A 1 265 ? 48.511 21.433 -5.321 1.00 64.63 244 ARG A C 1
ATOM 1807 O O . ARG A 1 265 ? 48.311 21.594 -6.519 1.00 65.31 244 ARG A O 1
ATOM 1815 N N . ALA A 1 266 ? 47.882 20.523 -4.597 1.00 57.60 245 ALA A N 1
ATOM 1816 C CA . ALA A 1 266 ? 46.891 19.659 -5.191 1.00 60.08 245 ALA A CA 1
ATOM 1817 C C . ALA A 1 266 ? 45.703 20.437 -5.766 1.00 63.85 245 ALA A C 1
ATOM 1818 O O . ALA A 1 266 ? 45.226 20.102 -6.830 1.00 62.68 245 ALA A O 1
ATOM 1820 N N . ALA A 1 267 ? 45.223 21.470 -5.072 1.00 66.09 246 ALA A N 1
ATOM 1821 C CA . ALA A 1 267 ? 44.112 22.270 -5.593 1.00 67.00 246 ALA A CA 1
ATOM 1822 C C . ALA A 1 267 ? 44.567 23.046 -6.837 1.00 73.50 246 ALA A C 1
ATOM 1823 O O . ALA A 1 267 ? 43.886 23.038 -7.860 1.00 81.54 246 ALA A O 1
ATOM 1825 N N . GLY A 1 268 ? 45.760 23.630 -6.772 1.00 75.15 247 GLY A N 1
ATOM 1826 C CA . GLY A 1 268 ? 46.358 24.300 -7.919 1.00 75.98 247 GLY A CA 1
ATOM 1827 C C . GLY A 1 268 ? 46.560 23.411 -9.149 1.00 75.12 247 GLY A C 1
ATOM 1828 O O . GLY A 1 268 ? 46.482 23.889 -10.264 1.00 82.80 247 GLY A O 1
ATOM 1829 N N . GLU A 1 269 ? 46.829 22.126 -8.954 1.00 75.07 248 GLU A N 1
ATOM 1830 C CA . GLU A 1 269 ? 47.070 21.200 -10.056 1.00 74.17 248 GLU A CA 1
ATOM 1831 C C . GLU A 1 269 ? 45.876 20.284 -10.287 1.00 75.59 248 GLU A C 1
ATOM 1832 O O . GLU A 1 269 ? 46.020 19.184 -10.840 1.00 87.86 248 GLU A O 1
ATOM 1838 N N . ARG A 1 270 ? 44.698 20.730 -9.865 1.00 71.57 249 ARG A N 1
ATOM 1839 C CA . ARG A 1 270 ? 43.467 19.948 -9.965 1.00 71.92 249 ARG A CA 1
ATOM 1840 C C . ARG A 1 270 ? 43.657 18.425 -9.795 1.00 72.46 249 ARG A C 1
ATOM 1841 O O . ARG A 1 270 ? 43.165 17.655 -10.606 1.00 79.80 249 ARG A O 1
ATOM 1843 N N . ARG A 1 271 ? 44.373 18.000 -8.746 1.00 71.83 250 ARG A N 1
ATOM 1844 C CA . ARG A 1 271 ? 44.540 16.562 -8.403 1.00 67.36 250 ARG A CA 1
ATOM 1845 C C . ARG A 1 271 ? 44.163 16.267 -6.944 1.00 66.14 250 ARG A C 1
ATOM 1846 O O . ARG A 1 271 ? 44.003 17.186 -6.168 1.00 65.47 250 ARG A O 1
ATOM 1854 N N . LYS A 1 272 ? 44.019 14.986 -6.600 1.00 64.01 251 LYS A N 1
ATOM 1855 C CA . LYS A 1 272 ? 43.742 14.509 -5.235 1.00 58.68 251 LYS A CA 1
ATOM 1856 C C . LYS A 1 272 ? 45.014 14.805 -4.380 1.00 57.19 251 LYS A C 1
ATOM 1857 O O . LYS A 1 272 ? 46.141 14.546 -4.807 1.00 57.01 251 LYS A O 1
ATOM 1860 N N . PRO A 1 273 ? 44.857 15.428 -3.199 1.00 52.74 252 PRO A N 1
ATOM 1861 C CA . PRO A 1 273 ? 46.045 15.571 -2.323 1.00 47.49 252 PRO A CA 1
ATOM 1862 C C . PRO A 1 273 ? 46.453 14.213 -1.804 1.00 41.78 252 PRO A C 1
ATOM 1863 O O . PRO A 1 273 ? 45.635 13.354 -1.685 1.00 43.07 252 PRO A O 1
ATOM 1867 N N . VAL A 1 274 ? 47.722 14.036 -1.502 1.00 43.39 253 VAL A N 1
ATOM 1868 C CA . VAL A 1 274 ? 48.213 12.840 -0.821 1.00 42.28 253 VAL A CA 1
ATOM 1869 C C . VAL A 1 274 ? 48.768 13.312 0.537 1.00 40.26 253 VAL A C 1
ATOM 1870 O O . VAL A 1 274 ? 49.813 13.971 0.618 1.00 40.61 253 VAL A O 1
ATOM 1874 N N . TRP A 1 275 ? 48.062 13.011 1.611 1.00 38.08 254 TRP A N 1
ATOM 1875 C CA . TRP A 1 275 ? 48.415 13.574 2.942 1.00 35.17 254 TRP A CA 1
ATOM 1876 C C . TRP A 1 275 ? 49.554 12.763 3.526 1.00 37.34 254 TRP A C 1
ATOM 1877 O O . TRP A 1 275 ? 49.632 11.560 3.284 1.00 34.37 254 TRP A O 1
ATOM 1888 N N . THR A 1 276 ? 50.463 13.378 4.272 1.00 38.70 255 THR A N 1
ATOM 1889 C CA . THR A 1 276 ? 51.512 12.571 4.937 1.00 38.55 255 THR A CA 1
ATOM 1890 C C . THR A 1 276 ? 51.450 12.698 6.445 1.00 38.82 255 THR A C 1
ATOM 1891 O O . THR A 1 276 ? 52.158 12.014 7.141 1.00 39.55 255 THR A O 1
ATOM 1895 N N . GLY A 1 277 ? 50.582 13.550 6.970 1.00 37.08 256 GLY A N 1
ATOM 1896 C CA . GLY A 1 277 ? 50.411 13.650 8.416 1.00 35.12 256 GLY A CA 1
ATOM 1897 C C . GLY A 1 277 ? 51.516 14.419 9.061 1.00 35.07 256 GLY A C 1
ATOM 1898 O O . GLY A 1 277 ? 51.743 14.263 10.203 1.00 35.45 256 GLY A O 1
ATOM 1899 N N . LYS A 1 278 ? 52.146 15.314 8.315 1.00 41.16 257 LYS A N 1
ATOM 1900 C CA . LYS A 1 278 ? 53.270 16.153 8.771 1.00 42.67 257 LYS A CA 1
ATOM 1901 C C . LYS A 1 278 ? 53.120 17.513 8.046 1.00 42.74 257 LYS A C 1
ATOM 1902 O O . LYS A 1 278 ? 52.242 17.683 7.184 1.00 41.30 257 LYS A O 1
ATOM 1907 N N . ALA B 1 24 ? 76.311 26.817 28.848 1.00 52.64 3 ALA B N 1
ATOM 1908 C CA . ALA B 1 24 ? 74.940 26.732 28.223 1.00 49.77 3 ALA B CA 1
ATOM 1909 C C . ALA B 1 24 ? 74.147 27.972 28.650 1.00 39.55 3 ALA B C 1
ATOM 1910 O O . ALA B 1 24 ? 74.312 28.460 29.732 1.00 36.85 3 ALA B O 1
ATOM 1912 N N . ASP B 1 25 ? 73.292 28.457 27.780 1.00 42.95 4 ASP B N 1
ATOM 1913 C CA . ASP B 1 25 ? 72.565 29.682 28.026 1.00 40.34 4 ASP B CA 1
ATOM 1914 C C . ASP B 1 25 ? 71.412 29.585 29.062 1.00 37.66 4 ASP B C 1
ATOM 1915 O O . ASP B 1 25 ? 70.871 30.615 29.511 1.00 35.58 4 ASP B O 1
ATOM 1920 N N . ILE B 1 26 ? 71.029 28.377 29.429 1.00 32.72 5 ILE B N 1
ATOM 1921 C CA . ILE B 1 26 ? 70.184 28.162 30.598 1.00 32.93 5 ILE B CA 1
ATOM 1922 C C . ILE B 1 26 ? 70.996 27.227 31.477 1.00 33.98 5 ILE B C 1
ATOM 1923 O O . ILE B 1 26 ? 71.500 26.220 31.018 1.00 34.82 5 ILE B O 1
ATOM 1928 N N . ASP B 1 27 ? 71.147 27.558 32.725 1.00 33.38 6 ASP B N 1
ATOM 1929 C CA . ASP B 1 27 ? 71.864 26.681 33.641 1.00 37.58 6 ASP B CA 1
ATOM 1930 C C . ASP B 1 27 ? 70.810 26.022 34.534 1.00 36.03 6 ASP B C 1
ATOM 1931 O O . ASP B 1 27 ? 70.011 26.701 35.158 1.00 38.18 6 ASP B O 1
ATOM 1936 N N . PHE B 1 28 ? 70.755 24.713 34.533 1.00 34.66 7 PHE B N 1
ATOM 1937 C CA . PHE B 1 28 ? 69.736 23.990 35.286 1.00 36.37 7 PHE B CA 1
ATOM 1938 C C . PHE B 1 28 ? 70.383 23.028 36.253 1.00 38.94 7 PHE B C 1
ATOM 1939 O O . PHE B 1 28 ? 71.181 22.216 35.813 1.00 34.76 7 PHE B O 1
ATOM 1947 N N . ARG B 1 29 ? 70.049 23.110 37.543 1.00 34.59 8 ARG B N 1
ATOM 1948 C CA . ARG B 1 29 ? 70.668 22.227 38.540 1.00 37.53 8 ARG B CA 1
ATOM 1949 C C . ARG B 1 29 ? 69.624 21.848 39.541 1.00 36.66 8 ARG B C 1
ATOM 1950 O O . ARG B 1 29 ? 68.792 22.678 39.922 1.00 33.55 8 ARG B O 1
ATOM 1958 N N . ILE B 1 30 ? 69.746 20.659 40.063 1.00 33.00 9 ILE B N 1
ATOM 1959 C CA . ILE B 1 30 ? 68.884 20.170 41.104 1.00 36.11 9 ILE B CA 1
ATOM 1960 C C . ILE B 1 30 ? 69.769 20.087 42.333 1.00 38.50 9 ILE B C 1
ATOM 1961 O O . ILE B 1 30 ? 70.756 19.409 42.303 1.00 36.87 9 ILE B O 1
ATOM 1966 N N . GLU B 1 31 ? 69.402 20.784 43.403 1.00 36.28 10 GLU B N 1
ATOM 1967 C CA . GLU B 1 31 ? 70.137 20.683 44.658 1.00 39.87 10 GLU B CA 1
ATOM 1968 C C . GLU B 1 31 ? 69.147 20.311 45.740 1.00 37.76 10 GLU B C 1
ATOM 1969 O O . GLU B 1 31 ? 68.302 21.124 46.116 1.00 35.73 10 GLU B O 1
ATOM 1975 N N . GLY B 1 32 ? 69.213 19.068 46.172 1.00 36.91 11 GLY B N 1
ATOM 1976 C CA . GLY B 1 32 ? 68.238 18.504 47.112 1.00 39.48 11 GLY B CA 1
ATOM 1977 C C . GLY B 1 32 ? 66.851 18.584 46.494 1.00 37.28 11 GLY B C 1
ATOM 1978 O O . GLY B 1 32 ? 66.645 18.030 45.439 1.00 35.99 11 GLY B O 1
ATOM 1979 N N . HIS B 1 33 ? 65.910 19.282 47.137 1.00 32.05 12 HIS B N 1
ATOM 1980 C CA . HIS B 1 33 ? 64.549 19.324 46.624 1.00 30.34 12 HIS B CA 1
ATOM 1981 C C . HIS B 1 33 ? 64.229 20.622 45.876 1.00 30.10 12 HIS B C 1
ATOM 1982 O O . HIS B 1 33 ? 63.054 20.889 45.559 1.00 31.52 12 HIS B O 1
ATOM 1989 N N . VAL B 1 34 ? 65.251 21.414 45.604 1.00 29.20 13 VAL B N 1
ATOM 1990 C CA . VAL B 1 34 ? 65.128 22.656 44.830 1.00 31.42 13 VAL B CA 1
ATOM 1991 C C . VAL B 1 34 ? 65.770 22.555 43.434 1.00 30.89 13 VAL B C 1
ATOM 1992 O O . VAL B 1 34 ? 66.955 22.202 43.304 1.00 32.53 13 VAL B O 1
ATOM 1996 N N . ALA B 1 35 ? 65.022 22.900 42.404 1.00 28.16 14 ALA B N 1
ATOM 1997 C CA . ALA B 1 35 ? 65.561 23.007 41.064 1.00 28.44 14 ALA B CA 1
ATOM 1998 C C . ALA B 1 35 ? 65.907 24.481 40.782 1.00 30.24 14 ALA B C 1
ATOM 1999 O O . ALA B 1 35 ? 65.095 25.359 41.006 1.00 30.46 14 ALA B O 1
ATOM 2001 N N . HIS B 1 36 ? 67.118 24.737 40.328 1.00 27.95 15 HIS B N 1
ATOM 2002 C CA . HIS B 1 36 ? 67.525 26.065 39.930 1.00 30.76 15 HIS B CA 1
ATOM 2003 C C . HIS B 1 36 ? 67.535 26.163 38.426 1.00 31.52 15 HIS B C 1
ATOM 2004 O O . HIS B 1 36 ? 68.313 25.484 37.756 1.00 28.94 15 HIS B O 1
ATOM 2011 N N . VAL B 1 37 ? 66.702 27.048 37.930 1.00 28.71 16 VAL B N 1
ATOM 2012 C CA . VAL B 1 37 ? 66.613 27.360 36.533 1.00 30.27 16 VAL B CA 1
ATOM 2013 C C . VAL B 1 37 ? 67.126 28.790 36.390 1.00 30.81 16 VAL B C 1
ATOM 2014 O O . VAL B 1 37 ? 66.456 29.756 36.795 1.00 31.83 16 VAL B O 1
ATOM 2018 N N . ARG B 1 38 ? 68.299 28.912 35.803 1.00 31.00 17 ARG B N 1
ATOM 2019 C CA . ARG B 1 38 ? 68.992 30.181 35.763 1.00 31.21 17 ARG B CA 1
ATOM 2020 C C . ARG B 1 38 ? 69.260 30.642 34.318 1.00 28.70 17 ARG B C 1
ATOM 2021 O O . ARG B 1 38 ? 69.890 29.951 33.550 1.00 29.57 17 ARG B O 1
ATOM 2029 N N . LEU B 1 39 ? 68.780 31.828 33.967 1.00 28.02 18 LEU B N 1
ATOM 2030 C CA . LEU B 1 39 ? 69.050 32.405 32.660 1.00 29.48 18 LEU B CA 1
ATOM 2031 C C . LEU B 1 39 ? 70.501 32.802 32.662 1.00 28.70 18 LEU B C 1
ATOM 2032 O O . LEU B 1 39 ? 71.007 33.436 33.588 1.00 28.91 18 LEU B O 1
ATOM 2037 N N . ASN B 1 40 ? 71.174 32.442 31.612 1.00 30.21 19 ASN B N 1
ATOM 2038 C CA . ASN B 1 40 ? 72.596 32.578 31.576 1.00 32.79 19 ASN B CA 1
ATOM 2039 C C . ASN B 1 40 ? 73.105 33.101 30.269 1.00 34.96 19 ASN B C 1
ATOM 2040 O O . ASN B 1 40 ? 73.988 32.519 29.639 1.00 34.31 19 ASN B O 1
ATOM 2045 N N . ARG B 1 41 ? 72.554 34.228 29.853 1.00 35.29 20 ARG B N 1
ATOM 2046 C CA . ARG B 1 41 ? 73.100 34.919 28.692 1.00 36.42 20 ARG B CA 1
ATOM 2047 C C . ARG B 1 41 ? 73.212 36.407 29.045 1.00 34.31 20 ARG B C 1
ATOM 2048 O O . ARG B 1 41 ? 72.575 37.257 28.419 1.00 32.71 20 ARG B O 1
ATOM 2056 N N . PRO B 1 42 ? 74.054 36.731 30.046 1.00 34.29 21 PRO B N 1
ATOM 2057 C CA . PRO B 1 42 ? 74.094 38.137 30.548 1.00 36.31 21 PRO B CA 1
ATOM 2058 C C . PRO B 1 42 ? 74.589 39.114 29.483 1.00 36.80 21 PRO B C 1
ATOM 2059 O O . PRO B 1 42 ? 74.215 40.271 29.492 1.00 33.49 21 PRO B O 1
ATOM 2063 N N . GLN B 1 43 ? 75.317 38.615 28.496 1.00 39.56 22 GLN B N 1
ATOM 2064 C CA . GLN B 1 43 ? 75.825 39.496 27.425 1.00 40.25 22 GLN B CA 1
ATOM 2065 C C . GLN B 1 43 ? 74.684 40.054 26.552 1.00 40.29 22 GLN B C 1
ATOM 2066 O O . GLN B 1 43 ? 74.862 41.095 25.928 1.00 36.94 22 GLN B O 1
ATOM 2072 N N . GLY B 1 44 ? 73.520 39.373 26.523 1.00 34.94 23 GLY B N 1
ATOM 2073 C CA . GLY B 1 44 ? 72.312 39.886 25.856 1.00 33.16 23 GLY B CA 1
ATOM 2074 C C . GLY B 1 44 ? 71.217 40.287 26.844 1.00 31.95 23 GLY B C 1
ATOM 2075 O O . GLY B 1 44 ? 70.022 40.341 26.484 1.00 30.35 23 GLY B O 1
ATOM 2076 N N . LEU B 1 45 ? 71.646 40.632 28.069 1.00 31.75 24 LEU B N 1
ATOM 2077 C CA . LEU B 1 45 ? 70.766 40.995 29.155 1.00 30.38 24 LEU B CA 1
ATOM 2078 C C . LEU B 1 45 ? 69.662 39.898 29.320 1.00 30.36 24 LEU B C 1
ATOM 2079 O O . LEU B 1 45 ? 68.494 40.198 29.614 1.00 28.13 24 LEU B O 1
ATOM 2084 N N . ASN B 1 46 ? 70.079 38.648 29.117 1.00 28.25 25 ASN B N 1
ATOM 2085 C CA . ASN B 1 46 ? 69.279 37.483 29.286 1.00 27.51 25 ASN B CA 1
ATOM 2086 C C . ASN B 1 46 ? 68.046 37.434 28.417 1.00 27.51 25 ASN B C 1
ATOM 2087 O O . ASN B 1 46 ? 67.093 36.760 28.777 1.00 29.05 25 ASN B O 1
ATOM 2092 N N . ALA B 1 47 ? 68.081 38.128 27.273 1.00 27.17 26 ALA B N 1
ATOM 2093 C CA . ALA B 1 47 ? 67.052 38.006 26.262 1.00 29.20 26 ALA B CA 1
ATOM 2094 C C . ALA B 1 47 ? 66.987 36.573 25.797 1.00 32.10 26 ALA B C 1
ATOM 2095 O O . ALA B 1 47 ? 68.048 35.904 25.654 1.00 31.77 26 ALA B O 1
ATOM 2097 N N . ILE B 1 48 ? 65.756 36.074 25.664 1.00 28.42 27 ILE B N 1
ATOM 2098 C CA . ILE B 1 48 ? 65.562 34.627 25.468 1.00 30.72 27 ILE B CA 1
ATOM 2099 C C . ILE B 1 48 ? 65.622 34.247 23.996 1.00 31.87 27 ILE B C 1
ATOM 2100 O O . ILE B 1 48 ? 64.855 34.732 23.206 1.00 30.91 27 ILE B O 1
ATOM 2105 N N . THR B 1 49 ? 66.597 33.449 23.637 1.00 33.95 28 THR B N 1
ATOM 2106 C CA . THR B 1 49 ? 66.768 32.993 22.264 1.00 34.83 28 THR B CA 1
ATOM 2107 C C . THR B 1 49 ? 65.896 31.767 22.078 1.00 33.94 28 THR B C 1
ATOM 2108 O O . THR B 1 49 ? 65.332 31.230 23.047 1.00 30.69 28 THR B O 1
ATOM 2112 N N . GLN B 1 50 ? 65.797 31.308 20.846 1.00 35.11 29 GLN B N 1
ATOM 2113 C CA . GLN B 1 50 ? 65.021 30.083 20.546 1.00 35.60 29 GLN B CA 1
ATOM 2114 C C . GLN B 1 50 ? 65.639 28.898 21.238 1.00 32.18 29 GLN B C 1
ATOM 2115 O O . GLN B 1 50 ? 64.950 28.057 21.733 1.00 34.90 29 GLN B O 1
ATOM 2121 N N . GLU B 1 51 ? 66.956 28.829 21.261 1.00 32.13 30 GLU B N 1
ATOM 2122 C CA . GLU B 1 51 ? 67.663 27.774 22.006 1.00 34.81 30 GLU B CA 1
ATOM 2123 C C . GLU B 1 51 ? 67.419 27.792 23.497 1.00 31.99 30 GLU B C 1
ATOM 2124 O O . GLU B 1 51 ? 67.256 26.730 24.108 1.00 32.94 30 GLU B O 1
ATOM 2138 N N . ASP B 1 53 ? 64.688 28.925 24.832 1.00 31.27 32 ASP B N 1
ATOM 2139 C CA . ASP B 1 53 ? 63.324 28.449 24.983 1.00 29.95 32 ASP B CA 1
ATOM 2140 C C . ASP B 1 53 ? 63.289 26.907 24.970 1.00 29.59 32 ASP B C 1
ATOM 2141 O O . ASP B 1 53 ? 62.576 26.297 25.770 1.00 29.46 32 ASP B O 1
ATOM 2146 N N . ASP B 1 54 ? 64.073 26.263 24.100 1.00 29.69 33 ASP B N 1
ATOM 2147 C CA . ASP B 1 54 ? 64.183 24.790 24.119 1.00 31.46 33 ASP B CA 1
ATOM 2148 C C . ASP B 1 54 ? 64.681 24.272 25.454 1.00 33.23 33 ASP B C 1
ATOM 2149 O O . ASP B 1 54 ? 64.143 23.289 26.014 1.00 34.60 33 ASP B O 1
ATOM 2154 N N . LEU B 1 55 ? 65.733 24.918 25.966 1.00 32.27 34 LEU B N 1
ATOM 2155 C CA . LEU B 1 55 ? 66.315 24.478 27.228 1.00 32.55 34 LEU B CA 1
ATOM 2156 C C . LEU B 1 55 ? 65.352 24.749 28.355 1.00 31.55 34 LEU B C 1
ATOM 2157 O O . LEU B 1 55 ? 65.273 23.978 29.274 1.00 29.75 34 LEU B O 1
ATOM 2162 N N . LEU B 1 56 ? 64.556 25.818 28.277 1.00 32.18 35 LEU B N 1
ATOM 2163 C CA . LEU B 1 56 ? 63.622 26.086 29.369 1.00 28.74 35 LEU B CA 1
ATOM 2164 C C . LEU B 1 56 ? 62.509 25.057 29.345 1.00 29.41 35 LEU B C 1
ATOM 2165 O O . LEU B 1 56 ? 62.027 24.605 30.397 1.00 28.34 35 LEU B O 1
ATOM 2170 N N . LEU B 1 57 ? 62.060 24.697 28.145 1.00 30.37 36 LEU B N 1
ATOM 2171 C CA . LEU B 1 57 ? 61.035 23.680 28.036 1.00 31.04 36 LEU B CA 1
ATOM 2172 C C . LEU B 1 57 ? 61.517 22.343 28.636 1.00 29.00 36 LEU B C 1
ATOM 2173 O O . LEU B 1 57 ? 60.779 21.716 29.373 1.00 28.00 36 LEU B O 1
ATOM 2178 N N . ASP B 1 58 ? 62.771 21.970 28.371 1.00 32.00 37 ASP B N 1
ATOM 2179 C CA . ASP B 1 58 ? 63.357 20.778 29.011 1.00 33.76 37 ASP B CA 1
ATOM 2180 C C . ASP B 1 58 ? 63.359 20.897 30.509 1.00 32.53 37 ASP B C 1
ATOM 2181 O O . ASP B 1 58 ? 63.007 19.940 31.196 1.00 31.40 37 ASP B O 1
ATOM 2186 N N . ALA B 1 59 ? 63.707 22.077 31.021 1.00 30.49 38 ALA B N 1
ATOM 2187 C CA . ALA B 1 59 ? 63.648 22.288 32.458 1.00 31.06 38 ALA B CA 1
ATOM 2188 C C . ALA B 1 59 ? 62.263 22.133 33.042 1.00 30.54 38 ALA B C 1
ATOM 2189 O O . ALA B 1 59 ? 62.091 21.428 34.012 1.00 30.85 38 ALA B O 1
ATOM 2191 N N . TRP B 1 60 ? 61.256 22.744 32.444 1.00 31.61 39 TRP B N 1
ATOM 2192 C CA . TRP B 1 60 ? 59.902 22.646 33.022 1.00 30.85 39 TRP B CA 1
ATOM 2193 C C . TRP B 1 60 ? 59.425 21.194 32.994 1.00 28.90 39 TRP B C 1
ATOM 2194 O O . TRP B 1 60 ? 58.784 20.758 33.917 1.00 26.91 39 TRP B O 1
ATOM 2205 N N . THR B 1 61 ? 59.735 20.472 31.935 1.00 27.89 40 THR B N 1
ATOM 2206 C CA . THR B 1 61 ? 59.349 19.060 31.825 1.00 29.22 40 THR B CA 1
ATOM 2207 C C . THR B 1 61 ? 59.939 18.227 32.954 1.00 32.15 40 THR B C 1
ATOM 2208 O O . THR B 1 61 ?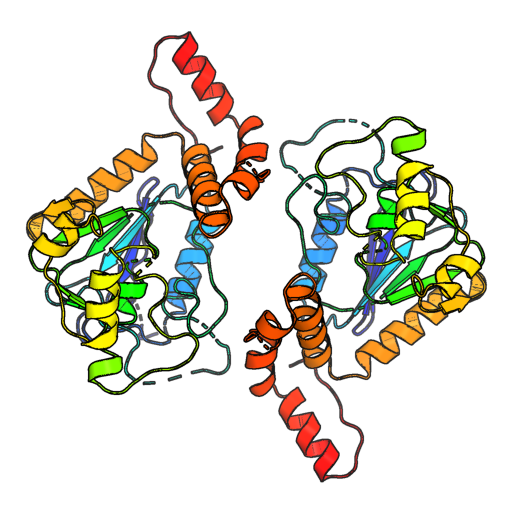 59.269 17.392 33.585 1.00 32.58 40 THR B O 1
ATOM 2212 N N . GLU B 1 62 ? 61.226 18.446 33.208 1.00 33.19 41 GLU B N 1
ATOM 2213 C CA . GLU B 1 62 ? 61.915 17.724 34.250 1.00 33.90 41 GLU B CA 1
ATOM 2214 C C . GLU B 1 62 ? 61.370 18.150 35.595 1.00 31.00 41 GLU B C 1
ATOM 2215 O O . GLU B 1 62 ? 61.065 17.313 36.465 1.00 28.92 41 GLU B O 1
ATOM 2221 N N . VAL B 1 63 ? 61.175 19.457 35.772 1.00 29.74 42 VAL B N 1
ATOM 2222 C CA . VAL B 1 63 ? 60.590 19.978 37.023 1.00 28.95 42 VAL B CA 1
ATOM 2223 C C . VAL B 1 63 ? 59.245 19.350 37.332 1.00 29.01 42 VAL B C 1
ATOM 2224 O O . VAL B 1 63 ? 59.003 18.891 38.476 1.00 31.71 42 VAL B O 1
ATOM 2228 N N . ASN B 1 64 ? 58.370 19.275 36.329 1.00 29.64 43 ASN B N 1
ATOM 2229 C CA . ASN B 1 64 ? 57.057 18.635 36.559 1.00 30.30 43 ASN B CA 1
ATOM 2230 C C . ASN B 1 64 ? 57.143 17.126 36.784 1.00 32.77 43 ASN B C 1
ATOM 2231 O O . ASN B 1 64 ? 56.367 16.587 37.535 1.00 32.73 43 ASN B O 1
ATOM 2236 N N . ALA B 1 65 ? 58.115 16.452 36.192 1.00 35.57 44 ALA B N 1
ATOM 2237 C CA . ALA B 1 65 ? 58.067 14.991 36.161 1.00 34.53 44 ALA B CA 1
ATOM 2238 C C . ALA B 1 65 ? 58.852 14.385 37.302 1.00 35.56 44 ALA B C 1
ATOM 2239 O O . ALA B 1 65 ? 58.591 13.280 37.703 1.00 34.52 44 ALA B O 1
ATOM 2241 N N . ASN B 1 66 ? 59.795 15.107 37.843 1.00 34.22 45 ASN B N 1
ATOM 2242 C CA . ASN B 1 66 ? 60.639 14.570 38.880 1.00 33.44 45 ASN B CA 1
ATOM 2243 C C . ASN B 1 66 ? 60.136 14.846 40.294 1.00 34.19 45 ASN B C 1
ATOM 2244 O O . ASN B 1 66 ? 60.160 15.985 40.743 1.00 30.75 45 ASN B O 1
ATOM 2249 N N . SER B 1 67 ? 59.691 13.802 40.999 1.00 32.54 46 SER B N 1
ATOM 2250 C CA . SER B 1 67 ? 59.100 13.937 42.350 1.00 34.62 46 SER B CA 1
ATOM 2251 C C . SER B 1 67 ? 60.096 14.331 43.435 1.00 31.99 46 SER B C 1
ATOM 2252 O O . SER B 1 67 ? 59.700 14.785 44.472 1.00 33.13 46 SER B O 1
ATOM 2255 N N . ASP B 1 68 ? 61.398 14.289 43.159 1.00 36.04 47 ASP B N 1
ATOM 2256 C CA . ASP B 1 68 ? 62.376 14.859 44.073 1.00 35.11 47 ASP B CA 1
ATOM 2257 C C . ASP B 1 68 ? 62.429 16.372 44.058 1.00 32.64 47 ASP B C 1
ATOM 2258 O O . ASP B 1 68 ? 62.977 16.956 44.982 1.00 32.25 47 ASP B O 1
ATOM 2263 N N . ILE B 1 69 ? 61.969 16.991 42.990 1.00 32.46 48 ILE B N 1
ATOM 2264 C CA . ILE B 1 69 ? 61.928 18.455 42.882 1.00 32.21 48 ILE B CA 1
ATOM 2265 C C . ILE B 1 69 ? 60.614 18.965 43.537 1.00 29.64 48 ILE B C 1
ATOM 2266 O O . ILE B 1 69 ? 59.526 18.650 43.116 1.00 29.87 48 ILE B O 1
ATOM 2271 N N . TRP B 1 70 ? 60.756 19.710 44.608 1.00 30.00 49 TRP B N 1
ATOM 2272 C CA . TRP B 1 70 ? 59.605 20.219 45.329 1.00 29.05 49 TRP B CA 1
ATOM 2273 C C . TRP B 1 70 ? 59.373 21.711 45.072 1.00 30.35 49 TRP B C 1
ATOM 2274 O O . TRP B 1 70 ? 58.257 22.185 45.248 1.00 27.76 49 TRP B O 1
ATOM 2285 N N . ALA B 1 71 ? 60.422 22.425 44.659 1.00 28.51 50 ALA B N 1
ATOM 2286 C CA . ALA B 1 71 ? 60.303 23.849 44.380 1.00 29.14 50 ALA B CA 1
ATOM 2287 C C . ALA B 1 71 ? 61.324 24.258 43.331 1.00 28.80 50 ALA B C 1
ATOM 2288 O O . ALA B 1 71 ? 62.331 23.551 43.155 1.00 28.65 50 ALA B O 1
ATOM 2290 N N . VAL B 1 72 ? 61.059 25.370 42.651 1.00 27.67 51 VAL B N 1
ATOM 2291 C CA . VAL B 1 72 ? 61.955 25.903 41.633 1.00 28.70 51 VAL B CA 1
ATOM 2292 C C . VAL B 1 72 ? 62.326 27.330 41.991 1.00 28.20 51 VAL B C 1
ATOM 2293 O O . VAL B 1 72 ? 61.456 28.137 42.359 1.00 28.18 51 VAL B O 1
ATOM 2297 N N . VAL B 1 73 ? 63.604 27.655 41.889 1.00 27.60 52 VAL B N 1
ATOM 2298 C CA . VAL B 1 73 ? 64.069 29.032 41.899 1.00 26.65 52 VAL B CA 1
ATOM 2299 C C . VAL B 1 73 ? 64.463 29.411 40.477 1.00 25.28 52 VAL B C 1
ATOM 2300 O O . VAL B 1 73 ? 65.345 28.794 39.880 1.00 28.02 52 VAL B O 1
ATOM 2304 N N . LEU B 1 74 ? 63.767 30.384 39.926 1.00 23.47 53 LEU B N 1
ATOM 2305 C CA . LEU B 1 74 ? 64.043 30.921 38.646 1.00 25.59 53 LEU B CA 1
ATOM 2306 C C . LEU B 1 74 ? 64.865 32.185 38.888 1.00 27.83 53 LEU B C 1
ATOM 2307 O O . LEU B 1 74 ? 64.396 33.124 39.529 1.00 27.58 53 LEU B O 1
ATOM 2312 N N . SER B 1 75 ? 66.055 32.225 38.309 1.00 27.78 54 SER B N 1
ATOM 2313 C CA . SER B 1 75 ? 66.977 33.316 38.529 1.00 28.46 54 SER B CA 1
ATOM 2314 C C . SER B 1 75 ? 67.725 33.645 37.247 1.00 28.12 54 SER B C 1
ATOM 2315 O O . SER B 1 75 ? 67.496 33.037 36.191 1.00 28.52 54 SER B O 1
ATOM 2318 N N . ALA B 1 76 ? 68.669 34.556 37.335 1.00 27.06 55 ALA B N 1
ATOM 2319 C CA . ALA B 1 76 ? 69.362 34.988 36.153 1.00 27.40 55 ALA B CA 1
ATOM 2320 C C . ALA B 1 76 ? 70.721 35.513 36.479 1.00 28.62 55 ALA B C 1
ATOM 2321 O O . ALA B 1 76 ? 70.925 36.189 37.510 1.00 28.20 55 ALA B O 1
ATOM 2323 N N . GLU B 1 77 ? 71.650 35.248 35.586 1.00 28.66 56 GLU B N 1
ATOM 2324 C CA . GLU B 1 77 ? 73.046 35.665 35.775 1.00 32.86 56 GLU B CA 1
ATOM 2325 C C . GLU B 1 77 ? 73.251 37.165 35.474 1.00 33.64 56 GLU B C 1
ATOM 2326 O O . GLU B 1 77 ? 72.654 37.696 34.550 1.00 32.28 56 GLU B O 1
ATOM 2332 N N . GLY B 1 78 ? 74.160 37.797 36.203 1.00 35.13 57 GLY B N 1
ATOM 2333 C CA . GLY B 1 78 ? 74.597 39.169 35.935 1.00 36.23 57 GLY B CA 1
ATOM 2334 C C . GLY B 1 78 ? 73.805 40.162 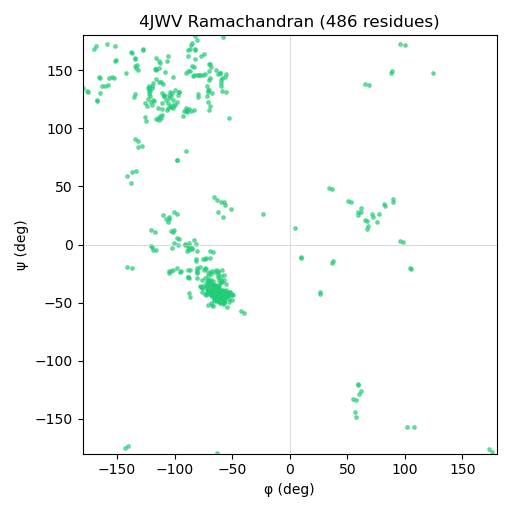36.804 1.00 36.65 57 GLY B C 1
ATOM 2335 O O . GLY B 1 78 ? 72.889 39.818 37.542 1.00 40.04 57 GLY B O 1
ATOM 2336 N N . GLU B 1 79 ? 74.215 41.391 36.765 1.00 32.26 58 GLU B N 1
ATOM 2337 C CA . GLU B 1 79 ? 73.634 42.423 37.597 1.00 33.97 58 GLU B CA 1
ATOM 2338 C C . GLU B 1 79 ? 72.693 43.324 36.832 1.00 30.68 58 GLU B C 1
ATOM 2339 O O . GLU B 1 79 ? 71.918 43.973 37.471 1.00 31.88 58 GLU B O 1
ATOM 2345 N N . LYS B 1 80 ? 72.835 43.414 35.506 1.00 29.92 59 LYS B N 1
ATOM 2346 C CA . LYS B 1 80 ? 72.103 44.439 34.762 1.00 31.93 59 LYS B CA 1
ATOM 2347 C C . LYS B 1 80 ? 70.630 44.098 34.591 1.00 28.99 59 LYS B C 1
ATOM 2348 O O . LYS B 1 80 ? 69.812 44.977 34.625 1.00 26.53 59 LYS B O 1
ATOM 2354 N N . ALA B 1 81 ? 70.323 42.812 34.424 1.00 27.98 60 ALA B N 1
ATOM 2355 C CA . ALA B 1 81 ? 68.976 42.430 34.076 1.00 28.41 60 ALA B CA 1
ATOM 2356 C C . ALA B 1 81 ? 68.656 40.988 34.362 1.00 26.71 60 ALA B C 1
ATOM 2357 O O . ALA B 1 81 ? 69.394 40.080 34.031 1.00 26.93 60 ALA B O 1
ATOM 2359 N N . PHE B 1 82 ? 67.488 40.779 34.928 1.00 25.28 61 PHE B N 1
ATOM 2360 C CA . PHE B 1 82 ? 66.941 39.472 35.021 1.00 26.02 61 PHE B CA 1
ATOM 2361 C C . PHE B 1 82 ? 66.633 38.997 33.587 1.00 26.94 61 PHE B C 1
ATOM 2362 O O . PHE B 1 82 ? 67.009 37.909 33.223 1.00 27.32 61 PHE B O 1
ATOM 2370 N N . CYS B 1 83 ? 65.874 39.798 32.812 1.00 26.49 62 CYS B N 1
ATOM 2371 C CA . CYS B 1 83 ? 65.450 39.359 31.448 1.00 27.46 62 CYS B CA 1
ATOM 2372 C C . CYS B 1 83 ? 64.722 40.481 30.754 1.00 28.72 62 CYS B C 1
ATOM 2373 O O . CYS B 1 83 ? 63.833 41.114 31.369 1.00 27.56 62 CYS B O 1
ATOM 2376 N N . ILE B 1 84 ? 65.110 40.762 29.514 1.00 30.72 63 ILE B N 1
ATOM 2377 C CA . ILE B 1 84 ? 64.490 41.841 28.768 1.00 30.80 63 ILE B CA 1
ATOM 2378 C C . ILE B 1 84 ? 63.565 41.300 27.708 1.00 32.32 63 ILE B C 1
ATOM 2379 O O . ILE B 1 84 ? 63.153 42.046 26.847 1.00 33.08 63 ILE B O 1
ATOM 2384 N N . GLY B 1 85 ? 63.135 40.056 27.823 1.00 28.83 64 GLY B N 1
ATOM 2385 C CA . GLY B 1 85 ? 62.156 39.544 26.873 1.00 32.29 64 GLY B CA 1
ATOM 2386 C C . GLY B 1 85 ? 62.777 38.645 25.807 1.00 33.26 64 GLY B C 1
ATOM 2387 O O . GLY B 1 85 ? 63.848 38.076 26.004 1.00 32.34 64 GLY B O 1
ATOM 2388 N N . ALA B 1 86 ? 62.093 38.538 24.673 1.00 34.23 65 ALA B N 1
ATOM 2389 C CA . ALA B 1 86 ? 62.530 37.696 23.588 1.00 35.29 65 ALA B CA 1
ATOM 2390 C C . ALA B 1 86 ? 63.690 38.336 22.857 1.00 36.69 65 ALA B C 1
ATOM 2391 O O . ALA B 1 86 ? 63.744 39.527 22.672 1.00 36.17 65 ALA B O 1
ATOM 2393 N N . ASP B 1 87 ? 64.597 37.519 22.381 1.00 37.99 66 ASP B N 1
ATOM 2394 C CA . ASP B 1 87 ? 65.604 38.038 21.485 1.00 45.52 66 ASP B CA 1
ATOM 2395 C C . ASP B 1 87 ? 64.995 38.062 20.079 1.00 51.68 66 ASP B C 1
ATOM 2396 O O . ASP B 1 87 ? 64.669 37.016 19.525 1.00 50.84 66 ASP B O 1
ATOM 2401 N N . VAL B 1 88 ? 64.840 39.260 19.512 1.00 69.48 67 VAL B N 1
ATOM 2402 C CA . VAL B 1 88 ? 64.407 39.438 18.092 1.00 75.79 67 VAL B CA 1
ATOM 2403 C C . VAL B 1 88 ? 65.233 38.666 17.036 1.00 75.60 67 VAL B C 1
ATOM 2404 O O . VAL B 1 88 ? 66.374 39.018 16.730 1.00 70.36 67 VAL B O 1
ATOM 2408 N N . ALA B 1 92 ? 65.190 34.135 13.235 1.00 89.76 71 ALA B N 1
ATOM 2409 C CA . ALA B 1 92 ? 64.263 33.325 12.461 1.00 87.38 71 ALA B CA 1
ATOM 2410 C C . ALA B 1 92 ? 64.873 31.919 12.233 1.00 91.25 71 ALA B C 1
ATOM 2411 O O . ALA B 1 92 ? 66.101 31.820 12.020 1.00 73.28 71 ALA B O 1
ATOM 2413 N N . GLU B 1 93 ? 64.059 30.838 12.256 1.00 86.16 72 GLU B N 1
ATOM 2414 C CA . GLU B 1 93 ? 62.571 30.864 12.384 1.00 81.22 72 GLU B CA 1
ATOM 2415 C C . GLU B 1 93 ? 61.978 29.433 12.384 1.00 81.32 72 GLU B C 1
ATOM 2416 O O . GLU B 1 93 ? 62.304 28.615 11.536 1.00 84.82 72 GLU B O 1
ATOM 2418 N N . ARG B 1 94 ? 61.048 29.173 13.302 1.00 77.38 73 ARG B N 1
ATOM 2419 C CA . ARG B 1 94 ? 60.823 27.832 13.885 1.00 72.73 73 ARG B CA 1
ATOM 2420 C C . ARG B 1 94 ? 59.620 27.065 13.318 1.00 67.50 73 ARG B C 1
ATOM 2421 O O . ARG B 1 94 ? 58.593 27.662 13.036 1.00 79.12 73 ARG B O 1
ATOM 2429 N N . LYS B 1 95 ? 59.719 25.745 13.190 1.00 68.72 74 LYS B N 1
ATOM 2430 C CA . LYS B 1 95 ? 58.608 24.936 12.600 1.00 75.04 74 LYS B CA 1
ATOM 2431 C C . LYS B 1 95 ? 57.449 24.694 13.591 1.00 70.85 74 LYS B C 1
ATOM 2432 O O . LYS B 1 95 ? 56.339 24.341 13.200 1.00 72.91 74 LYS B O 1
ATOM 2434 N N . THR B 1 96 ? 57.729 24.861 14.875 1.00 62.82 75 THR B N 1
ATOM 2435 C CA . THR B 1 96 ? 56.752 24.661 15.931 1.00 59.03 75 THR B CA 1
ATOM 2436 C C . THR B 1 96 ? 56.500 26.018 16.651 1.00 49.99 75 THR B C 1
ATOM 2437 O O . THR B 1 96 ? 57.370 26.835 16.758 1.00 52.09 75 THR B O 1
ATOM 2441 N N . ARG B 1 97 ? 55.314 26.226 17.195 1.00 43.54 76 ARG B N 1
ATOM 2442 C CA . ARG B 1 97 ? 55.064 27.417 18.001 1.00 37.83 76 ARG B CA 1
ATOM 2443 C C . ARG B 1 97 ? 55.568 27.194 19.421 1.00 34.48 76 ARG B C 1
ATOM 2444 O O . ARG B 1 97 ? 55.269 26.209 20.023 1.00 35.78 76 ARG B O 1
ATOM 2460 N N . ALA B 1 99 ? 55.836 29.190 23.077 1.00 30.20 78 ALA B N 1
ATOM 2461 C CA . ALA B 1 99 ? 55.531 30.413 23.837 1.00 32.27 78 ALA B CA 1
ATOM 2462 C C . ALA B 1 99 ? 56.781 30.861 24.576 1.00 33.92 78 ALA B C 1
ATOM 2463 O O . ALA B 1 99 ? 57.627 30.036 24.983 1.00 30.13 78 ALA B O 1
ATOM 2465 N N . LEU B 1 100 ? 56.895 32.158 24.786 1.00 32.27 79 LEU B N 1
ATOM 2466 C CA . LEU B 1 100 ? 58.015 32.695 25.440 1.00 30.69 79 LEU B CA 1
ATOM 2467 C C . LEU B 1 100 ? 58.251 32.060 26.817 1.00 30.59 79 LEU B C 1
ATOM 2468 O O . LEU B 1 100 ? 57.329 31.912 27.610 1.00 28.80 79 LEU B O 1
ATOM 2473 N N . GLY B 1 101 ? 59.504 31.653 27.066 1.00 28.03 80 GLY B N 1
ATOM 2474 C CA . GLY B 1 101 ? 59.903 31.093 28.351 1.00 28.50 80 GLY B CA 1
ATOM 2475 C C . GLY B 1 101 ? 59.733 29.577 28.418 1.00 27.79 80 GLY B C 1
ATOM 2476 O O . GLY B 1 101 ? 59.354 29.022 29.454 1.00 28.20 80 GLY B O 1
ATOM 2477 N N . GLY B 1 102 ? 60.046 28.925 27.314 1.00 28.88 81 GLY B N 1
ATOM 2478 C CA . GLY B 1 102 ? 59.919 27.491 27.181 1.00 28.92 81 GLY B CA 1
ATOM 2479 C C . GLY B 1 102 ? 58.490 27.043 27.338 1.00 30.37 81 GLY B C 1
ATOM 2480 O O . GLY B 1 102 ? 58.231 25.958 27.905 1.00 31.57 81 GLY B O 1
ATOM 2481 N N . GLY B 1 103 ? 57.539 27.926 26.994 1.00 28.22 82 GLY B N 1
ATOM 2482 C CA . GLY B 1 103 ? 56.098 27.622 27.257 1.00 28.99 82 GLY B CA 1
ATOM 2483 C C . GLY B 1 103 ? 55.411 28.330 28.399 1.00 27.81 82 GLY B C 1
ATOM 2484 O O . GLY B 1 103 ? 54.188 28.454 28.409 1.00 27.31 82 GLY B O 1
ATOM 2485 N N . LEU B 1 104 ? 56.196 28.826 29.349 1.00 25.22 83 LEU B N 1
ATOM 2486 C CA . LEU B 1 104 ? 55.678 29.214 30.617 1.00 25.48 83 LEU B CA 1
ATOM 2487 C C . LEU B 1 104 ? 54.712 30.442 30.554 1.00 24.80 83 LEU B C 1
ATOM 2488 O O . LEU B 1 104 ? 53.753 30.496 31.273 1.00 23.15 83 LEU B O 1
ATOM 2493 N N . THR B 1 105 ? 54.920 31.344 29.628 1.00 24.47 84 THR B N 1
ATOM 2494 C CA . THR B 1 105 ? 54.057 32.513 29.528 1.00 24.06 84 THR B CA 1
ATOM 2495 C C . THR B 1 105 ? 52.772 32.200 28.804 1.00 23.32 84 THR B C 1
ATOM 2496 O O . THR B 1 105 ? 51.805 32.936 28.939 1.00 25.26 84 THR B O 1
ATOM 2500 N N . GLY B 1 106 ? 52.781 31.183 27.963 1.00 24.75 85 GLY B N 1
ATOM 2501 C CA . GLY B 1 106 ? 51.644 30.935 27.070 1.00 25.83 85 GLY B CA 1
ATOM 2502 C C . GLY B 1 106 ? 51.416 32.012 26.043 1.00 27.41 85 GLY B C 1
ATOM 2503 O O . GLY B 1 106 ? 50.334 32.121 25.509 1.00 26.37 85 GLY B O 1
ATOM 2504 N N . ILE B 1 107 ? 52.426 32.808 25.737 1.00 24.78 86 ILE B N 1
ATOM 2505 C CA . ILE B 1 107 ? 52.271 33.817 24.728 1.00 26.35 86 ILE B CA 1
ATOM 2506 C C . ILE B 1 107 ? 53.123 33.390 23.545 1.00 26.57 86 ILE B C 1
ATOM 2507 O O . ILE B 1 107 ? 54.321 33.356 23.636 1.00 28.56 86 ILE B O 1
ATOM 2512 N N . GLY B 1 108 ? 52.500 33.131 22.421 1.00 27.42 87 GLY B N 1
ATOM 2513 C CA . GLY B 1 108 ? 53.222 32.675 21.220 1.00 30.17 87 GLY B CA 1
ATOM 2514 C C . GLY B 1 108 ? 53.191 31.186 21.003 1.00 29.00 87 GLY B C 1
ATOM 2515 O O . GLY B 1 108 ? 53.779 30.685 20.006 1.00 28.76 87 GLY B O 1
ATOM 2516 N N . GLY B 1 109 ? 52.478 30.462 21.880 1.00 28.70 88 GLY B N 1
ATOM 2517 C CA . GLY B 1 109 ? 52.421 28.986 21.756 1.00 27.51 88 GLY B CA 1
ATOM 2518 C C . GLY B 1 109 ? 51.646 28.401 22.914 1.00 28.97 88 GLY B C 1
ATOM 2519 O O . GLY B 1 109 ? 51.160 29.155 23.742 1.00 30.75 88 GLY B O 1
ATOM 2520 N N . PRO B 1 110 ? 51.520 27.059 22.980 1.00 29.45 89 PRO B N 1
ATOM 2521 C CA . PRO B 1 110 ? 50.793 26.409 24.079 1.00 29.66 89 PRO B CA 1
ATOM 2522 C C . PRO B 1 110 ? 51.368 26.818 25.451 1.00 27.23 89 PRO B C 1
ATOM 2523 O O . PRO B 1 110 ? 52.561 26.994 25.589 1.00 29.99 89 PRO B O 1
ATOM 2527 N N . LEU B 1 111 ? 50.507 26.950 26.447 1.00 26.90 90 LEU B N 1
ATOM 2528 C CA . LEU B 1 111 ? 50.887 27.319 27.775 1.00 29.76 90 LEU B CA 1
ATOM 2529 C C . LEU B 1 111 ? 51.429 26.076 28.434 1.00 32.15 90 LEU B C 1
ATOM 2530 O O . LEU B 1 111 ? 50.765 25.096 28.456 1.00 30.43 90 LEU B O 1
ATOM 2535 N N . VAL B 1 112 ? 52.596 26.166 29.031 1.00 29.64 91 VAL B N 1
ATOM 2536 C CA . VAL B 1 112 ? 53.128 25.123 29.905 1.00 29.64 91 VAL B CA 1
ATOM 2537 C C . VAL B 1 112 ? 52.956 25.622 31.343 1.00 30.47 91 VAL B C 1
ATOM 2538 O O . VAL B 1 112 ? 53.325 26.773 31.684 1.00 30.04 91 VAL B O 1
ATOM 2542 N N . THR B 1 113 ? 52.411 24.778 32.197 1.00 26.09 92 THR B N 1
ATOM 2543 C CA . THR B 1 113 ? 52.219 25.111 33.643 1.00 28.56 92 THR B CA 1
ATOM 2544 C C . THR B 1 113 ? 53.225 24.392 34.443 1.00 29.98 92 THR B C 1
ATOM 2545 O O . THR B 1 113 ? 53.395 23.167 34.273 1.00 30.49 92 THR B O 1
ATOM 2549 N N . CYS B 1 114 ? 53.925 25.118 35.294 1.00 27.20 93 CYS B N 1
ATOM 2550 C CA . CYS B 1 114 ? 54.842 24.510 36.220 1.00 26.67 93 CYS B CA 1
ATOM 2551 C C . CYS B 1 114 ? 54.055 24.188 37.479 1.00 27.04 93 CYS B C 1
ATOM 2552 O O . CYS B 1 114 ? 53.594 25.104 38.189 1.00 27.53 93 CYS B O 1
ATOM 2555 N N . LYS B 1 115 ? 53.890 22.925 37.805 1.00 26.31 94 LYS B N 1
ATOM 2556 C CA . LYS B 1 115 ? 53.059 22.563 38.964 1.00 27.49 94 LYS B CA 1
ATOM 2557 C C . LYS B 1 115 ? 53.756 22.667 40.329 1.00 24.32 94 LYS B C 1
ATOM 2558 O O . LYS B 1 115 ? 53.112 22.706 41.393 1.00 25.63 94 LYS B O 1
ATOM 2564 N N . LYS B 1 116 ? 55.057 22.809 40.308 1.00 25.26 95 LYS B N 1
ATOM 2565 C CA . LYS B 1 116 ? 55.809 23.005 41.562 1.00 26.09 95 LYS B CA 1
ATOM 2566 C C . LYS B 1 116 ? 55.803 24.505 41.875 1.00 25.90 95 LYS B C 1
ATOM 2567 O O . LYS B 1 116 ? 55.799 25.331 40.967 1.00 25.49 95 LYS B O 1
ATOM 2573 N N . PRO B 1 117 ? 55.836 24.854 43.161 1.00 23.51 96 PRO B N 1
ATOM 2574 C CA . PRO B 1 117 ? 55.945 26.256 43.542 1.00 23.70 96 PRO B CA 1
ATOM 2575 C C . PRO B 1 117 ? 57.258 26.872 43.074 1.00 25.40 96 PRO B C 1
ATOM 2576 O O . PRO B 1 117 ? 58.323 26.215 43.125 1.00 24.59 96 PRO B O 1
ATOM 2588 N N . VAL B 1 119 ? 59.786 30.343 42.897 1.00 23.94 98 VAL B N 1
ATOM 2589 C CA . VAL B 1 119 ? 60.297 31.632 43.375 1.00 25.00 98 VAL B CA 1
ATOM 2590 C C . VAL B 1 119 ? 61.148 32.258 42.271 1.00 27.66 98 VAL B C 1
ATOM 2591 O O . VAL B 1 119 ? 62.126 31.649 41.807 1.00 28.60 98 VAL B O 1
ATOM 2595 N N . ALA B 1 120 ? 60.796 33.459 41.861 1.00 24.91 99 ALA B N 1
ATOM 2596 C CA . ALA B 1 120 ? 61.618 34.232 40.937 1.00 25.51 99 ALA B CA 1
ATOM 2597 C C . ALA B 1 120 ? 62.498 35.191 41.730 1.00 23.47 99 ALA B C 1
ATOM 2598 O O . ALA B 1 120 ? 62.007 35.893 42.607 1.00 26.61 99 ALA B O 1
ATOM 2600 N N . ALA B 1 121 ? 63.792 35.218 41.421 1.00 23.72 100 ALA B N 1
ATOM 2601 C CA . ALA B 1 121 ? 64.764 36.106 42.064 1.00 24.38 100 ALA B CA 1
ATOM 2602 C C . ALA B 1 121 ? 65.160 37.112 40.971 1.00 25.47 100 ALA B C 1
ATOM 2603 O O . ALA B 1 121 ? 65.786 36.739 39.973 1.00 27.07 100 ALA B O 1
ATOM 2605 N N . VAL B 1 122 ? 64.760 38.365 41.133 1.00 24.9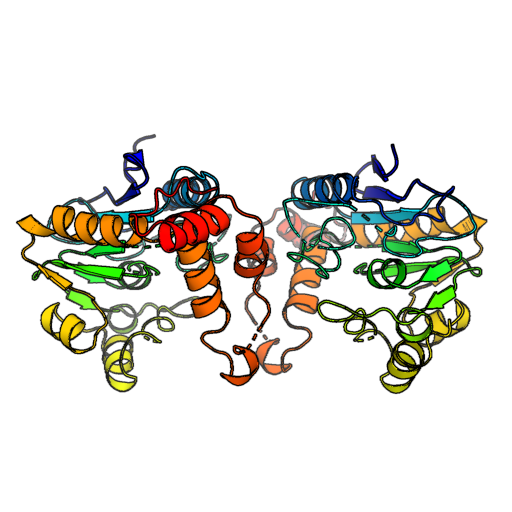6 101 VAL B N 1
ATOM 2606 C CA . VAL B 1 122 ? 64.831 39.300 40.027 1.00 25.61 101 VAL B CA 1
ATOM 2607 C C . VAL B 1 122 ? 65.761 40.434 40.388 1.00 26.14 101 VAL B C 1
ATOM 2608 O O . VAL B 1 122 ? 65.524 41.136 41.342 1.00 26.21 101 VAL B O 1
ATOM 2612 N N . GLN B 1 123 ? 66.793 40.657 39.580 1.00 26.79 102 GLN B N 1
ATOM 2613 C CA . GLN B 1 123 ? 67.652 41.855 39.704 1.00 27.60 102 GLN B CA 1
ATOM 2614 C C . GLN B 1 123 ? 67.492 42.731 38.511 1.00 27.93 102 GLN B C 1
ATOM 2615 O O . GLN B 1 123 ? 67.130 42.252 37.413 1.00 29.03 102 GLN B O 1
ATOM 2621 N N . GLY B 1 124 ? 67.817 44.018 38.662 1.00 27.45 103 GLY B N 1
ATOM 2622 C CA . GLY B 1 124 ? 67.975 44.893 37.484 1.00 25.48 103 GLY B CA 1
ATOM 2623 C C . GLY B 1 124 ? 66.707 44.929 36.644 1.00 26.72 103 GLY B C 1
ATOM 2624 O O . GLY B 1 124 ? 65.582 44.841 37.162 1.00 24.81 103 GLY B O 1
ATOM 2625 N N . PHE B 1 125 ? 66.872 45.091 35.335 1.00 28.53 104 PHE B N 1
ATOM 2626 C CA . PHE B 1 125 ? 65.742 45.186 34.460 1.00 26.75 104 PHE B CA 1
ATOM 2627 C C . PHE B 1 125 ? 64.999 43.868 34.325 1.00 26.07 104 PHE B C 1
ATOM 2628 O O . PHE B 1 125 ? 65.584 42.798 34.059 1.00 27.15 104 PHE B O 1
ATOM 2636 N N . CYS B 1 126 ? 63.689 43.977 34.451 1.00 23.61 105 CYS B N 1
ATOM 2637 C CA . CYS B 1 126 ? 62.767 42.907 34.289 1.00 23.85 105 CYS B CA 1
ATOM 2638 C C . CYS B 1 126 ? 61.653 43.485 33.418 1.00 26.06 105 CYS B C 1
ATOM 2639 O O . CYS B 1 126 ? 60.710 44.110 33.926 1.00 28.32 105 CYS B O 1
ATOM 2642 N N . VAL B 1 127 ? 61.782 43.358 32.094 1.00 25.81 106 VAL B N 1
ATOM 2643 C CA . VAL B 1 127 ? 60.867 44.040 31.200 1.00 25.64 106 VAL B CA 1
ATOM 2644 C C . VAL B 1 127 ? 60.339 43.170 30.058 1.00 25.77 106 VAL B C 1
ATOM 2645 O O . VAL B 1 127 ? 60.984 42.218 29.614 1.00 25.02 106 VAL B O 1
ATOM 2649 N N . GLY B 1 128 ? 59.155 43.541 29.584 1.00 30.03 107 GLY B N 1
ATOM 2650 C CA . GLY B 1 128 ? 58.474 42.901 28.464 1.00 27.15 107 GLY B CA 1
ATOM 2651 C C . GLY B 1 128 ? 58.185 41.462 28.835 1.00 26.28 107 GLY B C 1
ATOM 2652 O O . GLY B 1 128 ? 57.656 41.161 29.911 1.00 26.30 107 GLY B O 1
ATOM 2653 N N . GLY B 1 129 ? 58.626 40.565 27.977 1.00 27.42 108 GLY B N 1
ATOM 2654 C CA . GLY B 1 129 ? 58.466 39.149 28.167 1.00 28.07 108 GLY B CA 1
ATOM 2655 C C . GLY B 1 129 ? 59.187 38.655 29.421 1.00 27.71 108 GLY B C 1
ATOM 2656 O O . GLY B 1 129 ? 58.771 37.670 30.035 1.00 29.48 108 GLY B O 1
ATOM 2657 N N . GLY B 1 130 ? 60.256 39.349 29.800 1.00 26.48 109 GLY B N 1
ATOM 2658 C CA . GLY B 1 130 ? 60.998 39.041 31.048 1.00 26.14 109 GLY B CA 1
ATOM 2659 C C . GLY B 1 130 ? 60.154 39.292 32.306 1.00 25.11 109 GLY B C 1
ATOM 2660 O O . GLY B 1 130 ? 60.147 38.494 33.249 1.00 26.83 109 GLY B O 1
ATOM 2661 N N . PHE B 1 131 ? 59.420 40.395 32.282 1.00 26.01 110 PHE B N 1
ATOM 2662 C CA . PHE B 1 131 ? 58.440 40.720 33.364 1.00 24.74 110 PHE B CA 1
ATOM 2663 C C . PHE B 1 131 ? 57.318 39.698 33.402 1.00 25.47 110 PHE B C 1
ATOM 2664 O O . PHE B 1 131 ? 56.958 39.178 34.464 1.00 25.09 110 PHE B O 1
ATOM 2672 N N . GLU B 1 132 ? 56.768 39.370 32.244 1.00 27.34 111 GLU B N 1
ATOM 2673 C CA . GLU B 1 132 ? 55.739 38.330 32.149 1.00 27.11 111 GLU B CA 1
ATOM 2674 C C . GLU B 1 132 ? 56.207 37.020 32.704 1.00 25.51 111 GLU B C 1
ATOM 2675 O O . GLU B 1 132 ? 55.457 36.294 33.353 1.00 26.53 111 GLU B O 1
ATOM 2681 N N . LEU B 1 133 ? 57.459 36.689 32.422 1.00 27.83 112 LEU B N 1
ATOM 2682 C CA . LEU B 1 133 ? 58.045 35.472 32.934 1.00 26.75 112 LEU B CA 1
ATOM 2683 C C . LEU B 1 133 ? 58.189 35.470 34.415 1.00 28.01 112 LEU B C 1
ATOM 2684 O O . LEU B 1 133 ? 57.778 34.493 35.111 1.00 24.95 112 LEU B O 1
ATOM 2689 N N . ALA B 1 134 ? 58.691 36.561 34.975 1.00 26.10 113 ALA B N 1
ATOM 2690 C CA . ALA B 1 134 ? 58.712 36.642 36.431 1.00 26.09 113 ALA B CA 1
ATOM 2691 C C . ALA B 1 134 ? 57.320 36.472 37.040 1.00 25.73 113 ALA B C 1
ATOM 2692 O O . ALA B 1 134 ? 57.166 35.832 38.100 1.00 25.84 113 ALA B O 1
ATOM 2702 N N . CYS B 1 136 ? 54.991 34.664 36.143 1.00 23.60 115 CYS B N 1
ATOM 2703 C CA . CYS B 1 136 ? 54.588 33.276 36.172 1.00 23.52 115 CYS B CA 1
ATOM 2704 C C . CYS B 1 136 ? 55.006 32.608 37.435 1.00 27.31 115 CYS B C 1
ATOM 2705 O O . CYS B 1 136 ? 54.551 31.485 37.718 1.00 27.74 115 CYS B O 1
ATOM 2708 N N . ALA B 1 137 ? 55.938 33.219 38.180 1.00 24.70 116 ALA B N 1
ATOM 2709 C CA . ALA B 1 137 ? 56.372 32.637 39.462 1.00 25.21 116 ALA B CA 1
ATOM 2710 C C . ALA B 1 137 ? 55.290 32.848 40.516 1.00 25.81 116 ALA B C 1
ATOM 2711 O O . ALA B 1 137 ? 54.414 33.705 40.364 1.00 27.40 116 ALA B O 1
ATOM 2713 N N . ASP B 1 138 ? 55.377 32.109 41.623 1.00 25.05 117 ASP B N 1
ATOM 2714 C CA . ASP B 1 138 ? 54.428 32.290 42.730 1.00 26.15 117 ASP B CA 1
ATOM 2715 C C . ASP B 1 138 ? 54.902 33.374 43.666 1.00 26.92 117 ASP B C 1
ATOM 2716 O O . ASP B 1 138 ? 54.117 34.181 44.136 1.00 23.22 117 ASP B O 1
ATOM 2721 N N . ILE B 1 139 ? 56.170 33.318 43.987 1.00 23.16 118 ILE B N 1
ATOM 2722 C CA . ILE B 1 139 ? 56.777 34.255 44.948 1.00 25.70 118 ILE B CA 1
ATOM 2723 C C . ILE B 1 139 ? 57.849 34.996 44.181 1.00 24.22 118 ILE B C 1
ATOM 2724 O O . ILE B 1 139 ? 58.577 34.383 43.420 1.00 22.64 118 ILE B O 1
ATOM 2729 N N . ILE B 1 140 ? 57.967 36.283 44.398 1.00 25.76 119 ILE B N 1
ATOM 2730 C CA . ILE B 1 140 ? 58.989 37.068 43.714 1.00 25.07 119 ILE B CA 1
ATOM 2731 C C . ILE B 1 140 ? 59.815 37.815 44.731 1.00 23.60 119 ILE B C 1
ATOM 2732 O O . ILE B 1 140 ? 59.285 38.549 45.567 1.00 26.93 119 ILE B O 1
ATOM 2737 N N . VAL B 1 141 ? 61.121 37.569 44.732 1.00 23.71 120 VAL B N 1
ATOM 2738 C CA . VAL B 1 141 ? 62.017 38.334 45.537 1.00 25.87 120 VAL B CA 1
ATOM 2739 C C . VAL B 1 141 ? 62.869 39.163 44.585 1.00 25.46 120 VAL B C 1
ATOM 2740 O O . VAL B 1 141 ? 63.405 38.672 43.589 1.00 27.03 120 VAL B O 1
ATOM 2744 N N . ALA B 1 142 ? 62.936 40.443 44.881 1.00 25.99 121 ALA B N 1
ATOM 2745 C CA . ALA B 1 142 ? 63.656 41.395 44.034 1.00 25.65 121 ALA B CA 1
ATOM 2746 C C . ALA B 1 142 ? 64.862 42.027 44.776 1.00 28.44 121 ALA B C 1
ATOM 2747 O O . ALA B 1 142 ? 64.793 42.363 45.967 1.00 27.85 121 ALA B O 1
ATOM 2749 N N . ALA B 1 143 ? 65.950 42.227 44.037 1.00 27.62 122 ALA B N 1
ATOM 2750 C CA . ALA B 1 143 ? 67.019 43.042 44.488 1.00 28.07 122 ALA B CA 1
ATOM 2751 C C . ALA B 1 143 ? 66.493 44.483 44.469 1.00 31.20 122 ALA B C 1
ATOM 2752 O O . ALA B 1 143 ? 65.574 44.809 43.716 1.00 27.87 122 ALA B O 1
ATOM 2754 N N . ASP B 1 144 ? 67.067 45.361 45.291 1.00 30.23 123 ASP B N 1
ATOM 2755 C CA . ASP B 1 144 ? 66.643 46.765 45.266 1.00 31.95 123 ASP B CA 1
ATOM 2756 C C . ASP B 1 144 ? 66.999 47.495 43.961 1.00 32.27 123 ASP B C 1
ATOM 2757 O O . ASP B 1 144 ? 66.607 48.595 43.770 1.00 29.93 123 ASP B O 1
ATOM 2762 N N . THR B 1 145 ? 67.741 46.865 43.066 1.00 30.58 124 THR B N 1
ATOM 2763 C CA . THR B 1 145 ? 67.981 47.416 41.714 1.00 30.33 124 THR B CA 1
ATOM 2764 C C . THR B 1 145 ? 66.868 47.059 40.716 1.00 28.89 124 THR B C 1
ATOM 2765 O O . THR B 1 145 ? 66.922 47.468 39.576 1.00 28.29 124 THR B O 1
ATOM 2769 N N . ALA B 1 146 ? 65.870 46.250 41.105 1.00 27.79 125 ALA B N 1
ATOM 2770 C CA . ALA B 1 146 ? 64.919 45.763 40.095 1.00 27.26 125 ALA B CA 1
ATOM 2771 C C . ALA B 1 146 ? 64.058 46.888 39.585 1.00 25.25 125 ALA B C 1
ATOM 2772 O O . ALA B 1 146 ? 63.679 47.784 40.340 1.00 25.63 125 ALA B O 1
ATOM 2774 N N . GLN B 1 147 ? 63.752 46.835 38.284 1.00 26.76 126 GLN B N 1
ATOM 2775 C CA . GLN B 1 147 ? 62.812 47.709 37.628 1.00 27.44 126 GLN B CA 1
ATOM 2776 C C . GLN B 1 147 ? 61.911 46.852 36.733 1.00 29.81 126 GLN B C 1
ATOM 2777 O O . GLN B 1 147 ? 62.417 46.056 35.970 1.00 30.40 126 GLN B O 1
ATOM 2783 N N . PHE B 1 148 ? 60.601 47.016 36.857 1.00 26.18 127 PHE B N 1
ATOM 2784 C CA . PHE B 1 148 ? 59.645 46.233 36.111 1.00 25.41 127 PHE B CA 1
ATOM 2785 C C . PHE B 1 148 ? 58.932 47.119 35.104 1.00 26.01 127 PHE B C 1
ATOM 2786 O O . PHE B 1 148 ? 58.558 48.247 35.442 1.00 26.20 127 PHE B O 1
ATOM 2794 N N . GLY B 1 149 ? 58.697 46.604 33.898 1.00 23.95 128 GLY B N 1
ATOM 2795 C CA . GLY B 1 149 ? 57.966 47.317 32.899 1.00 24.20 128 GLY B CA 1
ATOM 2796 C C . GLY B 1 149 ? 57.584 46.510 31.690 1.00 24.53 128 GLY B C 1
ATOM 2797 O O . GLY B 1 149 ? 58.002 45.381 31.518 1.00 26.04 128 GLY B O 1
ATOM 2798 N N . LEU B 1 150 ? 56.709 47.090 30.895 1.00 24.81 129 LEU B N 1
ATOM 2799 C CA . LEU B 1 150 ? 56.205 46.465 29.691 1.00 24.36 129 LEU B CA 1
ATOM 2800 C C . LEU B 1 150 ? 56.393 47.499 28.549 1.00 25.22 129 LEU B C 1
ATOM 2801 O O . LEU B 1 150 ? 55.485 48.243 28.221 1.00 25.46 129 LEU B O 1
ATOM 2806 N N . PRO B 1 151 ? 57.571 47.535 27.949 1.00 26.58 130 PRO B N 1
ATOM 2807 C CA . PRO B 1 151 ? 57.859 48.618 27.009 1.00 25.57 130 PRO B CA 1
ATOM 2808 C C . PRO B 1 151 ? 57.343 48.415 25.569 1.00 27.52 130 PRO B C 1
ATOM 2809 O O . PRO B 1 151 ? 57.591 49.268 24.722 1.00 28.10 130 PRO B O 1
ATOM 2813 N N . GLU B 1 152 ? 56.616 47.341 25.313 1.00 27.24 131 GLU B N 1
ATOM 2814 C CA . GLU B 1 152 ? 56.105 46.993 23.979 1.00 32.80 131 GLU B CA 1
ATOM 2815 C C . GLU B 1 152 ? 55.321 48.078 23.313 1.00 28.71 131 GLU B C 1
ATOM 2816 O O . GLU B 1 152 ? 55.634 48.407 22.182 1.00 29.12 131 GLU B O 1
ATOM 2822 N N . THR B 1 153 ? 54.414 48.756 24.014 1.00 26.72 132 THR B N 1
ATOM 2823 C CA . THR B 1 153 ? 53.653 49.793 23.345 1.00 29.04 132 THR B CA 1
ATOM 2824 C C . THR B 1 153 ? 54.576 50.965 22.968 1.00 31.00 132 THR B C 1
ATOM 2825 O O . THR B 1 153 ? 54.387 51.630 21.956 1.00 31.32 132 THR B O 1
ATOM 2829 N N . LYS B 1 154 ? 55.537 51.227 23.830 1.00 29.60 133 LYS B N 1
ATOM 2830 C CA . LYS B 1 154 ? 56.375 52.391 23.729 1.00 32.93 133 LYS B CA 1
ATOM 2831 C C . LYS B 1 154 ? 57.318 52.226 22.564 1.00 34.37 133 LYS B C 1
ATOM 2832 O O . LYS B 1 154 ? 57.651 53.212 21.913 1.00 32.34 133 LYS B O 1
ATOM 2838 N N . VAL B 1 155 ? 57.773 51.000 22.314 1.00 32.73 134 VAL B N 1
ATOM 2839 C CA . VAL B 1 155 ? 58.550 50.748 21.106 1.00 33.27 134 VAL B CA 1
ATOM 2840 C C . VAL B 1 155 ? 57.724 50.323 19.887 1.00 33.81 134 VAL B C 1
ATOM 2841 O O . VAL B 1 155 ? 58.246 50.100 18.843 1.00 31.34 134 VAL B O 1
ATOM 2845 N N . GLY B 1 156 ? 56.422 50.212 20.007 1.00 32.92 135 GLY B N 1
ATOM 2846 C CA . GLY B 1 156 ? 55.611 49.925 18.858 1.00 33.68 135 GLY B CA 1
ATOM 2847 C C . GLY B 1 156 ? 55.506 48.467 18.459 1.00 32.61 135 GLY B C 1
ATOM 2848 O O . GLY B 1 156 ? 55.311 48.183 17.321 1.00 32.39 135 GLY B O 1
ATOM 2849 N N . ILE B 1 157 ? 55.529 47.569 19.416 1.00 33.32 136 ILE B N 1
ATOM 2850 C CA . ILE B 1 157 ? 55.363 46.147 19.167 1.00 34.79 136 ILE B CA 1
ATOM 2851 C C . ILE B 1 157 ? 54.128 45.644 19.912 1.00 34.27 136 ILE B C 1
ATOM 2852 O O . ILE B 1 157 ? 53.885 45.984 21.060 1.00 37.75 136 ILE B O 1
ATOM 2857 N N . ILE B 1 158 ? 53.320 44.858 19.247 1.00 32.81 137 ILE B N 1
ATOM 2858 C CA . ILE B 1 158 ? 52.287 44.108 19.953 1.00 32.94 137 ILE B CA 1
ATOM 2859 C C . ILE B 1 158 ? 51.800 43.011 19.047 1.00 31.43 137 ILE B C 1
ATOM 2860 O O . ILE B 1 158 ? 51.594 43.261 17.841 1.00 31.89 137 ILE B O 1
ATOM 2865 N N . GLY B 1 159 ? 51.624 41.805 19.610 1.00 29.94 138 GLY B N 1
ATOM 2866 C CA . GLY B 1 159 ? 51.202 40.613 18.820 1.00 29.29 138 GLY B CA 1
ATOM 2867 C C . GLY B 1 159 ? 50.578 39.563 19.726 1.00 30.57 138 GLY B C 1
ATOM 2868 O O . GLY B 1 159 ? 50.504 39.738 20.938 1.00 27.98 138 GLY B O 1
ATOM 2869 N N . GLU B 1 160 ? 50.033 38.523 19.117 1.00 30.84 139 GLU B N 1
ATOM 2870 C CA . GLU B 1 160 ? 49.409 37.448 19.856 1.00 31.70 139 GLU B CA 1
ATOM 2871 C C . GLU B 1 160 ? 48.325 38.061 20.802 1.00 30.57 139 GLU B C 1
ATOM 2872 O O . GLU B 1 160 ? 47.477 38.859 20.375 1.00 29.28 139 GLU B O 1
ATOM 2878 N N . CYS B 1 161 ? 48.327 37.651 22.056 1.00 28.00 140 CYS B N 1
ATOM 2879 C CA . CYS B 1 161 ? 47.292 38.099 22.970 1.00 28.27 140 CYS B CA 1
ATOM 2880 C C . CYS B 1 161 ? 47.697 39.381 23.651 1.00 28.56 140 CYS B C 1
ATOM 2881 O O . CYS B 1 161 ? 46.905 39.914 24.420 1.00 26.34 140 CYS B O 1
ATOM 2884 N N . GLY B 1 162 ? 48.939 39.850 23.423 1.00 28.11 141 GLY B N 1
ATOM 2885 C CA . GLY B 1 162 ? 49.446 40.973 24.163 1.00 30.14 141 GLY B CA 1
ATOM 2886 C C . GLY B 1 162 ? 50.144 40.543 25.465 1.00 30.16 141 GLY B C 1
ATOM 2887 O O . GLY B 1 162 ? 49.807 39.549 26.080 1.00 31.16 141 GLY B O 1
ATOM 2888 N N . VAL B 1 163 ? 51.133 41.317 25.889 1.00 27.63 142 VAL B N 1
ATOM 2889 C CA . VAL B 1 163 ? 51.779 41.048 27.166 1.00 27.98 142 VAL B CA 1
ATOM 2890 C C . VAL B 1 163 ? 51.139 41.984 28.203 1.00 30.14 142 VAL B C 1
ATOM 2891 O O . VAL B 1 163 ? 51.750 42.998 28.603 1.00 30.43 142 VAL B O 1
ATOM 2895 N N . VAL B 1 164 ? 49.890 41.674 28.580 1.00 24.28 143 VAL B N 1
ATOM 2896 C CA . VAL B 1 164 ? 49.076 42.578 29.343 1.00 25.29 143 VAL B CA 1
ATOM 2897 C C . VAL B 1 164 ? 48.228 41.879 30.390 1.00 23.99 143 VAL B C 1
ATOM 2898 O O . VAL B 1 164 ? 47.825 42.521 31.364 1.00 25.57 143 VAL B O 1
ATOM 2902 N N . HIS B 1 165 ? 48.006 40.569 30.240 1.00 21.98 144 HIS B N 1
ATOM 2903 C CA . HIS B 1 165 ? 46.974 39.883 31.039 1.00 22.90 144 HIS B CA 1
ATOM 2904 C C . HIS B 1 165 ? 47.395 39.571 32.464 1.00 23.77 144 HIS B C 1
ATOM 2905 O O . HIS B 1 165 ? 46.591 39.725 33.404 1.00 24.17 144 HIS B O 1
ATOM 2912 N N . ARG B 1 166 ? 48.651 39.242 32.663 1.00 22.30 145 ARG B N 1
ATOM 2913 C CA . ARG B 1 166 ? 49.159 39.044 34.024 1.00 23.57 145 ARG B CA 1
ATOM 2914 C C . ARG B 1 166 ? 49.262 40.323 34.850 1.00 24.71 145 ARG B C 1
ATOM 2915 O O . ARG B 1 166 ? 48.865 40.347 36.019 1.00 24.33 145 ARG B O 1
ATOM 2923 N N . ALA B 1 167 ? 49.712 41.390 34.229 1.00 23.60 146 ALA B N 1
ATOM 2924 C CA . ALA B 1 167 ? 49.751 42.706 34.917 1.00 24.59 146 ALA B CA 1
ATOM 2925 C C . ALA B 1 167 ? 48.389 43.076 35.412 1.00 23.48 146 ALA B C 1
ATOM 2926 O O . ALA B 1 167 ? 48.281 43.514 36.541 1.00 21.76 146 ALA B O 1
ATOM 2936 N N . ARG B 1 169 ? 46.133 41.141 36.485 1.00 21.79 148 ARG B N 1
ATOM 2937 C CA . ARG B 1 169 ? 45.775 40.294 37.562 1.00 23.49 148 ARG B CA 1
ATOM 2938 C C . ARG B 1 169 ? 46.703 40.428 38.770 1.00 25.71 148 ARG B C 1
ATOM 2939 O O . ARG B 1 169 ? 46.394 39.886 39.805 1.00 25.18 148 ARG B O 1
ATOM 2947 N N . GLN B 1 170 ? 47.848 41.099 38.652 1.00 22.79 149 GLN B N 1
ATOM 2948 C CA . GLN B 1 170 ? 48.811 41.074 39.733 1.00 22.46 149 GLN B CA 1
ATOM 2949 C C . GLN B 1 170 ? 49.127 42.437 40.328 1.00 24.65 149 GLN B C 1
ATOM 2950 O O . GLN B 1 170 ? 49.922 42.528 41.295 1.00 27.66 149 GLN B O 1
ATOM 2956 N N . LEU B 1 171 ? 48.522 43.474 39.771 1.00 24.86 150 LEU B N 1
ATOM 2957 C CA . LEU B 1 171 ? 48.673 44.856 40.207 1.00 24.11 150 LEU B CA 1
ATOM 2958 C C . LEU B 1 171 ? 47.324 45.492 40.273 1.00 24.36 150 LEU B C 1
ATOM 2959 O O . LEU B 1 171 ? 46.462 45.108 39.534 1.00 23.82 150 LEU B O 1
ATOM 2964 N N . PRO B 1 172 ? 47.183 46.593 41.037 1.00 24.68 151 PRO B N 1
ATOM 2965 C CA . PRO B 1 172 ? 45.953 47.315 40.985 1.00 24.28 151 PRO B CA 1
ATOM 2966 C C . PRO B 1 172 ? 45.642 47.817 39.570 1.00 24.71 151 PRO B C 1
ATOM 2967 O O . PRO B 1 172 ? 46.563 48.153 38.827 1.00 23.27 151 PRO B O 1
ATOM 2971 N N . TYR B 1 173 ? 44.342 47.804 39.211 1.00 22.10 152 TYR B N 1
ATOM 2972 C CA . TYR B 1 173 ? 43.855 48.111 37.876 1.00 21.86 152 TYR B CA 1
ATOM 2973 C C . TYR B 1 173 ? 44.551 49.304 37.235 1.00 23.68 152 TYR B C 1
ATOM 2974 O O . TYR B 1 173 ? 45.116 49.155 36.169 1.00 23.18 152 TYR B O 1
ATOM 2983 N N . HIS B 1 174 ? 44.526 50.489 37.875 1.00 23.04 153 HIS B N 1
ATOM 2984 C CA . HIS B 1 174 ? 45.116 51.711 37.243 1.00 23.42 153 HIS B CA 1
ATOM 2985 C C . HIS B 1 174 ? 46.638 51.683 37.172 1.00 22.26 153 HIS B C 1
ATOM 2986 O O . HIS B 1 174 ? 47.224 52.261 36.263 1.00 23.74 153 HIS B O 1
ATOM 2993 N N . ILE B 1 175 ? 47.286 50.943 38.040 1.00 23.27 154 ILE B N 1
ATOM 2994 C CA . ILE B 1 175 ? 48.752 50.796 38.003 1.00 24.44 154 ILE B CA 1
ATOM 2995 C C . ILE B 1 175 ? 49.127 49.841 36.872 1.00 23.63 154 ILE B C 1
ATOM 2996 O O . ILE B 1 175 ? 50.054 50.095 36.129 1.00 24.18 154 ILE B O 1
ATOM 3001 N N . ALA B 1 176 ? 48.373 48.768 36.694 1.00 24.71 155 ALA B N 1
ATOM 3002 C CA . ALA B 1 176 ? 48.598 47.881 35.596 1.00 24.71 155 ALA B CA 1
ATOM 3003 C C . ALA B 1 176 ? 48.451 48.638 34.267 1.00 24.60 155 ALA B C 1
ATOM 3004 O O . ALA B 1 176 ? 49.286 48.539 33.398 1.00 23.19 155 ALA B O 1
ATOM 3006 N N . LEU B 1 177 ? 47.387 49.429 34.145 1.00 22.72 156 LEU B N 1
ATOM 3007 C CA . LEU B 1 177 ? 47.147 50.161 32.935 1.00 23.65 156 LEU B CA 1
ATOM 3008 C C . LEU B 1 177 ? 48.245 51.191 32.666 1.00 25.11 156 LEU B C 1
ATOM 3009 O O . LEU B 1 177 ? 48.677 51.372 31.543 1.00 25.18 156 LEU B O 1
ATOM 3014 N N . GLN B 1 178 ? 48.767 51.794 33.711 1.00 25.93 157 GLN B N 1
ATOM 3015 C CA . GLN B 1 178 ? 49.890 52.686 33.573 1.00 25.24 157 GLN B CA 1
ATOM 3016 C C . GLN B 1 178 ? 51.083 52.024 32.966 1.00 26.23 157 GLN B C 1
ATOM 3017 O O . GLN B 1 178 ? 51.662 52.555 32.008 1.00 24.35 157 GLN B O 1
ATOM 3023 N N . LEU B 1 179 ? 51.435 50.855 33.461 1.00 26.27 158 LEU B N 1
ATOM 3024 C CA . LEU B 1 179 ? 52.540 50.101 32.864 1.00 27.59 158 LEU B CA 1
ATOM 3025 C C . LEU B 1 179 ? 52.266 49.710 31.436 1.00 26.07 158 LEU B C 1
ATOM 3026 O O . LEU B 1 179 ? 53.088 49.846 30.571 1.00 30.24 158 LEU B O 1
ATOM 3031 N N . ILE B 1 180 ? 51.104 49.168 31.209 1.00 24.48 159 ILE B N 1
ATOM 3032 C CA . ILE B 1 180 ? 50.779 48.573 29.914 1.00 26.37 159 ILE B CA 1
ATOM 3033 C C . ILE B 1 180 ? 50.767 49.696 28.884 1.00 26.49 159 ILE B C 1
ATOM 3034 O O . ILE B 1 180 ? 51.282 49.532 27.787 1.00 23.66 159 ILE B O 1
ATOM 3039 N N . LEU B 1 181 ? 50.127 50.811 29.217 1.00 27.20 160 LEU B N 1
ATOM 3040 C CA . LEU B 1 181 ? 49.871 51.863 28.219 1.00 26.67 160 LEU B CA 1
ATOM 3041 C C . LEU B 1 181 ? 50.963 52.898 28.021 1.00 27.92 160 LEU B C 1
ATOM 3042 O O . LEU B 1 181 ? 51.065 53.424 26.932 1.00 28.41 160 LEU B O 1
ATOM 3047 N N . THR B 1 182 ? 51.766 53.188 29.036 1.00 27.30 161 THR B N 1
ATOM 3048 C CA . THR B 1 182 ? 52.869 54.133 28.871 1.00 30.28 161 THR B CA 1
ATOM 3049 C C . THR B 1 182 ? 54.221 53.438 28.618 1.00 31.27 161 THR B C 1
ATOM 3050 O O . THR B 1 182 ? 55.148 54.069 28.133 1.00 33.23 161 THR B O 1
ATOM 3054 N N . GLY B 1 183 ? 54.339 52.168 28.982 1.00 29.72 162 GLY B N 1
ATOM 3055 C CA . GLY B 1 183 ? 55.590 51.482 28.821 1.00 32.56 162 GLY B CA 1
ATOM 3056 C C . GLY B 1 183 ? 56.699 51.981 29.723 1.00 37.46 162 GLY B C 1
ATOM 3057 O O . GLY B 1 183 ? 57.839 51.606 29.523 1.00 36.97 162 GLY B O 1
ATOM 3058 N N . GLU B 1 184 ? 56.364 52.741 30.770 1.00 37.90 163 GLU B N 1
ATOM 3059 C CA . GLU B 1 184 ? 57.326 53.168 31.774 1.00 39.29 163 GLU B CA 1
ATOM 3060 C C . GLU B 1 184 ? 57.454 52.199 32.951 1.00 35.45 163 GLU B C 1
ATOM 3061 O O . GLU B 1 184 ? 56.534 51.486 33.261 1.00 31.20 163 GLU B O 1
ATOM 3067 N N . ARG B 1 185 ? 58.656 52.121 33.500 1.00 34.12 164 ARG B N 1
ATOM 3068 C CA . ARG B 1 185 ? 59.001 51.161 34.523 1.00 33.08 164 ARG B CA 1
ATOM 3069 C C . ARG B 1 185 ? 58.644 51.609 35.907 1.00 34.54 164 ARG B C 1
ATOM 3070 O O . ARG B 1 185 ? 58.616 52.770 36.185 1.00 31.83 164 ARG B O 1
ATOM 3078 N N . ILE B 1 186 ? 58.423 50.663 36.801 1.00 34.08 165 ILE B N 1
ATOM 3079 C CA . ILE B 1 186 ? 58.378 50.946 38.218 1.00 32.43 165 ILE B CA 1
ATOM 3080 C C . ILE B 1 186 ? 59.519 50.203 38.929 1.00 32.06 165 ILE B C 1
ATOM 3081 O O . ILE B 1 186 ? 59.990 49.143 38.491 1.00 33.69 165 ILE B O 1
ATOM 3086 N N . LYS B 1 187 ? 59.976 50.816 40.029 1.00 28.24 166 LYS B N 1
ATOM 3087 C CA . LYS B 1 187 ? 61.096 50.332 40.823 1.00 28.50 166 LYS B CA 1
ATOM 3088 C C . LYS B 1 187 ? 60.666 49.330 41.879 1.00 27.96 166 LYS B C 1
ATOM 3089 O O . LYS B 1 187 ? 59.475 49.161 42.171 1.00 28.20 166 LYS B O 1
ATOM 3095 N N . ALA B 1 188 ? 61.653 48.683 42.454 1.00 30.28 167 ALA B N 1
ATOM 3096 C CA . ALA B 1 188 ? 61.426 47.607 43.400 1.00 33.64 167 ALA B CA 1
ATOM 3097 C C . ALA B 1 188 ? 60.582 48.042 44.558 1.00 32.53 167 ALA B C 1
ATOM 3098 O O . ALA B 1 188 ? 59.702 47.283 44.968 1.00 29.25 167 ALA B O 1
ATOM 3100 N N . ASP B 1 189 ? 60.822 49.245 45.083 1.00 34.60 168 ASP B N 1
ATOM 3101 C CA . ASP B 1 189 ? 60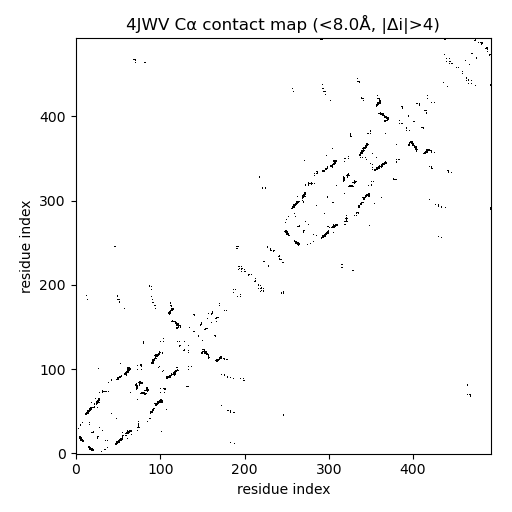.035 49.720 46.249 1.00 35.53 168 ASP B CA 1
ATOM 3102 C C . ASP B 1 189 ? 58.541 49.891 45.967 1.00 31.77 168 ASP B C 1
ATOM 3103 O O . ASP B 1 189 ? 57.704 49.549 46.807 1.00 27.48 168 ASP B O 1
ATOM 3108 N N . GLU B 1 190 ? 58.216 50.380 44.773 1.00 30.02 169 GLU B N 1
ATOM 3109 C CA . GLU B 1 190 ? 56.826 50.532 44.375 1.00 31.89 169 GLU B CA 1
ATOM 3110 C C . GLU B 1 190 ? 56.185 49.170 44.119 1.00 27.95 169 GLU B C 1
ATOM 3111 O O . GLU B 1 190 ? 55.048 48.917 44.516 1.00 23.55 169 GLU B O 1
ATOM 3117 N N . ALA B 1 191 ? 56.922 48.263 43.491 1.00 25.64 170 ALA B N 1
ATOM 3118 C CA . ALA B 1 191 ? 56.431 46.916 43.318 1.00 26.20 170 ALA B CA 1
ATOM 3119 C C . ALA B 1 191 ? 56.121 46.236 44.654 1.00 28.03 170 ALA B C 1
ATOM 3120 O O . ALA B 1 191 ? 55.101 45.529 44.817 1.00 25.90 170 ALA B O 1
ATOM 3122 N N . ARG B 1 192 ? 56.984 46.473 45.631 1.00 25.79 171 ARG B N 1
ATOM 3123 C CA . ARG B 1 192 ? 56.803 45.872 46.936 1.00 25.30 171 ARG B CA 1
ATOM 3124 C C . ARG B 1 192 ? 55.572 46.485 47.588 1.00 26.36 171 ARG B C 1
ATOM 3125 O O . ARG B 1 192 ? 54.750 45.793 48.186 1.00 24.46 171 ARG B O 1
ATOM 3133 N N . HIS B 1 193 ? 55.442 47.790 47.442 1.00 25.25 172 HIS B N 1
ATOM 3134 C CA . HIS B 1 193 ? 54.349 48.513 48.041 1.00 27.05 172 HIS B CA 1
ATOM 3135 C C . HIS B 1 193 ? 52.990 47.947 47.660 1.00 29.22 172 HIS B C 1
ATOM 3136 O O . HIS B 1 193 ? 52.132 47.799 48.498 1.00 25.03 172 HIS B O 1
ATOM 3143 N N . TYR B 1 194 ? 52.827 47.587 46.381 1.00 26.01 173 TYR B N 1
ATOM 3144 C CA . TYR B 1 194 ? 51.589 47.018 45.912 1.00 25.29 173 TYR B CA 1
ATOM 3145 C C . TYR B 1 194 ? 51.526 45.523 46.068 1.00 24.76 173 TYR B C 1
ATOM 3146 O O . TYR B 1 194 ? 50.561 44.926 45.722 1.00 26.66 173 TYR B O 1
ATOM 3155 N N . GLY B 1 195 ? 52.562 44.879 46.564 1.00 24.40 174 GLY B N 1
ATOM 3156 C CA . GLY B 1 195 ? 52.493 43.424 46.696 1.00 25.48 174 GLY B CA 1
ATOM 3157 C C . GLY B 1 195 ? 52.652 42.638 45.403 1.00 26.42 174 GLY B C 1
ATOM 3158 O O . GLY B 1 195 ? 52.234 41.502 45.339 1.00 27.30 174 GLY B O 1
ATOM 3159 N N . LEU B 1 196 ? 53.227 43.277 44.373 1.00 24.36 175 LEU B N 1
ATOM 3160 C CA . LEU B 1 196 ? 53.741 42.586 43.230 1.00 25.01 175 LEU B CA 1
ATOM 3161 C C . LEU B 1 196 ? 54.947 41.728 43.613 1.00 26.60 175 LEU B C 1
ATOM 3162 O O . LEU B 1 196 ? 55.129 40.663 43.033 1.00 27.31 175 LEU B O 1
ATOM 3167 N N . VAL B 1 197 ? 55.814 42.213 44.516 1.00 26.42 176 VAL B N 1
ATOM 3168 C CA . VAL B 1 197 ? 56.894 41.416 44.994 1.00 25.73 176 VAL B CA 1
ATOM 3169 C C . VAL B 1 197 ? 56.764 41.157 46.513 1.00 26.82 176 VAL B C 1
ATOM 3170 O O . VAL B 1 197 ? 56.170 41.937 47.231 1.00 26.12 176 VAL B O 1
ATOM 3174 N N . ASN B 1 198 ? 57.292 40.022 46.947 1.00 25.56 177 ASN B N 1
ATOM 3175 C CA . ASN B 1 198 ? 57.125 39.579 48.311 1.00 26.40 177 ASN B CA 1
ATOM 3176 C C . ASN B 1 198 ? 58.209 40.123 49.229 1.00 25.07 177 ASN B C 1
ATOM 3177 O O . ASN B 1 198 ? 58.036 40.163 50.445 1.00 24.84 177 ASN B O 1
ATOM 3182 N N . GLU B 1 199 ? 59.347 40.511 48.677 1.00 25.02 178 GLU B N 1
ATOM 3183 C CA . GLU B 1 199 ? 60.500 40.931 49.477 1.00 25.80 178 GLU B CA 1
ATOM 3184 C C . GLU B 1 199 ? 61.491 41.673 48.570 1.00 28.43 178 GLU B C 1
ATOM 3185 O O . GLU B 1 199 ? 61.681 41.289 47.394 1.00 27.08 178 GLU B O 1
ATOM 3191 N N . VAL B 1 200 ? 62.125 42.710 49.105 1.00 27.79 179 VAL B N 1
ATOM 3192 C CA . VAL B 1 200 ? 63.153 43.419 48.377 1.00 28.40 179 VAL B CA 1
ATOM 3193 C C . VAL B 1 200 ? 64.410 43.328 49.200 1.00 28.98 179 VAL B C 1
ATOM 3194 O O . VAL B 1 200 ? 64.355 43.532 50.371 1.00 27.08 179 VAL B O 1
ATOM 3198 N N . VAL B 1 201 ? 65.542 42.972 48.612 1.00 29.32 180 VAL B N 1
ATOM 3199 C CA . VAL B 1 201 ? 66.800 42.830 49.419 1.00 28.36 180 VAL B CA 1
ATOM 3200 C C . VAL B 1 201 ? 67.929 43.467 48.603 1.00 28.99 180 VAL B C 1
ATOM 3201 O O . VAL B 1 201 ? 67.775 43.678 47.399 1.00 28.90 180 VAL B O 1
ATOM 3205 N N . PRO B 1 202 ? 69.059 43.738 49.221 1.00 32.49 181 PRO B N 1
ATOM 3206 C CA . PRO B 1 202 ? 70.258 44.105 48.432 1.00 31.56 181 PRO B CA 1
ATOM 3207 C C . PRO B 1 202 ? 70.674 43.019 47.482 1.00 30.75 181 PRO B C 1
ATOM 3208 O O . PRO B 1 202 ? 70.463 41.811 47.752 1.00 32.73 181 PRO B O 1
ATOM 3212 N N . PHE B 1 203 ? 71.229 43.428 46.343 1.00 31.77 182 PHE B N 1
ATOM 3213 C CA . PHE B 1 203 ? 71.614 42.482 45.333 1.00 31.58 182 PHE B CA 1
ATOM 3214 C C . PHE B 1 203 ? 72.449 41.319 45.904 1.00 31.71 182 PHE B C 1
ATOM 3215 O O . PHE B 1 203 ? 72.248 40.173 45.524 1.00 28.57 182 PHE B O 1
ATOM 3223 N N . ALA B 1 204 ? 73.411 41.628 46.795 1.00 36.22 183 ALA B N 1
ATOM 3224 C CA . ALA B 1 204 ? 74.298 40.626 47.391 1.00 38.26 183 ALA B CA 1
ATOM 3225 C C . ALA B 1 204 ? 73.542 39.538 48.164 1.00 37.87 183 ALA B C 1
ATOM 3226 O O . ALA B 1 204 ? 74.030 38.442 48.344 1.00 36.66 183 ALA B O 1
ATOM 3228 N N . GLU B 1 205 ? 72.327 39.837 48.580 1.00 38.64 184 GLU B N 1
ATOM 3229 C CA . GLU B 1 205 ? 71.511 38.944 49.400 1.00 36.18 184 GLU B CA 1
ATOM 3230 C C . GLU B 1 205 ? 70.445 38.190 48.562 1.00 34.14 184 GLU B C 1
ATOM 3231 O O . GLU B 1 205 ? 69.729 37.332 49.086 1.00 30.55 184 GLU B O 1
ATOM 3237 N N . LEU B 1 206 ? 70.415 38.400 47.253 1.00 30.38 185 LEU B N 1
ATOM 3238 C CA . LEU B 1 206 ? 69.305 37.899 46.450 1.00 31.07 185 LEU B CA 1
ATOM 3239 C C . LEU B 1 206 ? 69.255 36.360 46.421 1.00 34.46 185 LEU B C 1
ATOM 3240 O O . LEU B 1 206 ? 68.161 35.778 46.603 1.00 29.84 185 LEU B O 1
ATOM 3245 N N . GLU B 1 207 ? 70.385 35.700 46.163 1.00 32.77 186 GLU B N 1
ATOM 3246 C CA . GLU B 1 207 ? 70.365 34.215 46.083 1.00 37.05 186 GLU B CA 1
ATOM 3247 C C . GLU B 1 207 ? 69.956 33.571 47.397 1.00 34.97 186 GLU B C 1
ATOM 3248 O O . GLU B 1 207 ? 69.129 32.654 47.410 1.00 32.30 186 GLU B O 1
ATOM 3254 N N . GLU B 1 208 ? 70.517 34.073 48.494 1.00 35.64 187 GLU B N 1
ATOM 3255 C CA . GLU B 1 208 ? 70.172 33.574 49.818 1.00 37.28 187 GLU B CA 1
ATOM 3256 C C . GLU B 1 208 ? 68.732 33.843 50.116 1.00 32.02 187 GLU B C 1
ATOM 3257 O O . GLU B 1 208 ? 68.079 32.991 50.723 1.00 32.12 187 GLU B O 1
ATOM 3263 N N . ALA B 1 209 ? 68.220 35.025 49.769 1.00 28.54 188 ALA B N 1
ATOM 3264 C CA . ALA B 1 209 ? 66.778 35.329 50.053 1.00 29.47 188 ALA B CA 1
ATOM 3265 C C . ALA B 1 209 ? 65.863 34.393 49.269 1.00 29.11 188 ALA B C 1
ATOM 3266 O O . ALA B 1 209 ? 64.888 33.851 49.807 1.00 28.72 188 ALA B O 1
ATOM 3268 N N . ALA B 1 210 ? 66.199 34.160 48.007 1.00 27.57 189 ALA B N 1
ATOM 3269 C CA . ALA B 1 210 ? 65.386 33.302 47.190 1.00 28.87 189 ALA B CA 1
ATOM 3270 C C . ALA B 1 210 ? 65.382 31.915 47.832 1.00 30.48 189 ALA B C 1
ATOM 3271 O O . ALA B 1 210 ? 64.361 31.205 47.819 1.00 30.47 189 ALA B O 1
ATOM 3273 N N . LEU B 1 211 ? 66.536 31.485 48.306 1.00 31.40 190 LEU B N 1
ATOM 3274 C CA . LEU B 1 211 ? 66.634 30.169 48.925 1.00 34.70 190 LEU B CA 1
ATOM 3275 C C . LEU B 1 211 ? 65.882 30.071 50.235 1.00 30.60 190 LEU B C 1
ATOM 3276 O O . LEU B 1 211 ? 65.313 29.017 50.510 1.00 30.27 190 LEU B O 1
ATOM 3281 N N . ARG B 1 212 ? 65.844 31.133 51.028 1.00 29.36 191 ARG B N 1
ATOM 3282 C CA . ARG B 1 212 ? 64.963 31.142 52.230 1.00 31.24 191 ARG B CA 1
ATOM 3283 C C . ARG B 1 212 ? 63.527 30.887 51.853 1.00 29.78 191 ARG B C 1
ATOM 3284 O O . ARG B 1 212 ? 62.843 30.127 52.520 1.00 28.39 191 ARG B O 1
ATOM 3292 N N . TRP B 1 213 ? 63.048 31.499 50.756 1.00 30.19 192 TRP B N 1
ATOM 3293 C CA . TRP B 1 213 ? 61.665 31.275 50.337 1.00 27.78 192 TRP B CA 1
ATOM 3294 C C . TRP B 1 213 ? 61.441 29.820 49.861 1.00 29.22 192 TRP B C 1
ATOM 3295 O O . TRP B 1 213 ? 60.450 29.208 50.167 1.00 26.16 192 TRP B O 1
ATOM 3306 N N . ALA B 1 214 ? 62.396 29.267 49.125 1.00 27.43 193 ALA B N 1
ATOM 3307 C CA . ALA B 1 214 ? 62.287 27.876 48.701 1.00 28.94 193 ALA B CA 1
ATOM 3308 C C . ALA B 1 214 ? 62.303 26.926 49.909 1.00 29.75 193 ALA B C 1
ATOM 3309 O O . ALA B 1 214 ? 61.532 25.963 49.918 1.00 29.14 193 ALA B O 1
ATOM 3311 N N . SER B 1 215 ? 63.111 27.241 50.927 1.00 30.17 194 SER B N 1
ATOM 3312 C CA . SER B 1 215 ? 63.111 26.496 52.164 1.00 32.75 194 SER B CA 1
ATOM 3313 C C . SER B 1 215 ? 61.771 26.558 52.901 1.00 31.70 194 SER B C 1
ATOM 3314 O O . SER B 1 215 ? 61.340 25.549 53.426 1.00 33.16 194 SER B O 1
ATOM 3317 N N . LYS B 1 216 ? 61.135 27.705 52.948 1.00 31.36 195 LYS B N 1
ATOM 3318 C CA . LYS B 1 216 ? 59.770 27.792 53.499 1.00 31.28 195 LYS B CA 1
ATOM 3319 C C . LYS B 1 216 ? 58.783 26.983 52.723 1.00 29.33 195 LYS B C 1
ATOM 3320 O O . LYS B 1 216 ? 57.951 26.290 53.302 1.00 29.41 195 LYS B O 1
ATOM 3326 N N . LEU B 1 217 ? 58.823 27.081 51.393 1.00 27.28 196 LEU B N 1
ATOM 3327 C CA . LEU B 1 217 ? 57.915 26.296 50.609 1.00 27.38 196 LEU B CA 1
ATOM 3328 C C . LEU B 1 217 ? 58.129 24.820 50.882 1.00 28.33 196 LEU B C 1
ATOM 3329 O O . LEU B 1 217 ? 57.180 24.048 51.007 1.00 27.91 196 LEU B O 1
ATOM 3334 N N . ASN B 1 218 ? 59.388 24.388 51.030 1.00 30.24 197 ASN B N 1
ATOM 3335 C CA . ASN B 1 218 ? 59.654 22.946 51.224 1.00 28.79 197 ASN B CA 1
ATOM 3336 C C . ASN B 1 218 ? 59.599 22.482 52.663 1.00 29.39 197 ASN B C 1
ATOM 3337 O O . ASN B 1 218 ? 59.682 21.284 52.903 1.00 30.54 197 ASN B O 1
ATOM 3342 N N . ALA B 1 219 ? 59.423 23.389 53.603 1.00 28.44 198 ALA B N 1
ATOM 3343 C CA . ALA B 1 219 ? 59.114 23.007 55.006 1.00 30.95 198 ALA B CA 1
ATOM 3344 C C . ALA B 1 219 ? 57.603 22.692 55.117 1.00 32.10 198 ALA B C 1
ATOM 3345 O O . ALA B 1 219 ? 57.190 21.924 55.963 1.00 32.59 198 ALA B O 1
ATOM 3347 N N . ALA B 1 220 ? 56.783 23.184 54.180 1.00 31.50 199 ALA B N 1
ATOM 3348 C CA . ALA B 1 220 ? 55.377 22.773 54.131 1.00 29.61 199 ALA B CA 1
ATOM 3349 C C . ALA B 1 220 ? 55.274 21.411 53.387 1.00 30.44 199 ALA B C 1
ATOM 3350 O O . ALA B 1 220 ? 56.265 20.939 52.781 1.00 29.51 199 ALA B O 1
ATOM 3352 N N . SER B 1 221 ? 54.127 20.743 53.453 1.00 27.71 200 SER B N 1
ATOM 3353 C CA . SER B 1 221 ? 53.988 19.432 52.837 1.00 26.91 200 SER B CA 1
ATOM 3354 C C . SER B 1 221 ? 53.982 19.646 51.317 1.00 26.58 200 SER B C 1
ATOM 3355 O O . SER B 1 221 ? 53.102 20.343 50.821 1.00 28.19 200 SER B O 1
ATOM 3358 N N . PRO B 1 222 ? 54.905 19.015 50.558 1.00 26.02 201 PRO B N 1
ATOM 3359 C CA . PRO B 1 222 ? 55.076 19.543 49.190 1.00 27.08 201 PRO B CA 1
ATOM 3360 C C . PRO B 1 222 ? 53.932 19.209 48.254 1.00 25.84 201 PRO B C 1
ATOM 3361 O O . PRO B 1 222 ? 53.564 20.014 47.407 1.00 24.52 201 PRO B O 1
ATOM 3365 N N . LEU B 1 223 ? 53.333 18.062 48.433 1.00 27.83 202 LEU B N 1
ATOM 3366 C CA . LEU B 1 223 ? 52.149 17.738 47.600 1.00 28.27 202 LEU B CA 1
ATOM 3367 C C . LEU B 1 223 ? 50.954 18.571 47.953 1.00 27.25 202 LEU B C 1
ATOM 3368 O O . LEU B 1 223 ? 50.084 18.838 47.105 1.00 27.05 202 LEU B O 1
ATOM 3373 N N . ALA B 1 224 ? 50.845 18.958 49.219 1.00 27.23 203 ALA B N 1
ATOM 3374 C CA . ALA B 1 224 ? 49.770 19.864 49.634 1.00 25.38 203 ALA B CA 1
ATOM 3375 C C . ALA B 1 224 ? 49.987 21.285 49.078 1.00 23.47 203 ALA B C 1
ATOM 3376 O O . ALA B 1 224 ? 49.047 21.914 48.655 1.00 27.33 203 ALA B O 1
ATOM 3378 N N . VAL B 1 225 ?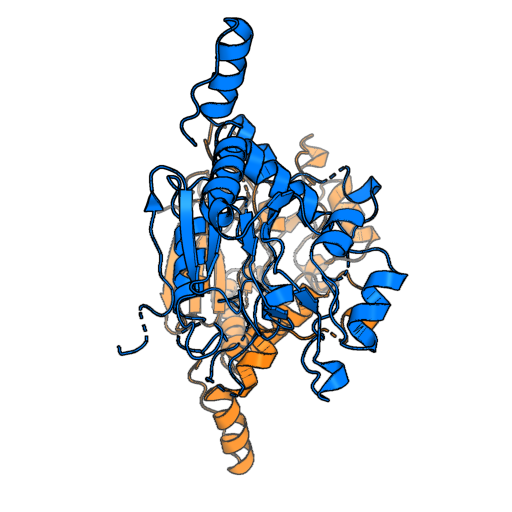 51.223 21.754 49.069 1.00 23.71 204 VAL B N 1
ATOM 3379 C CA . VAL B 1 225 ? 51.589 23.022 48.450 1.00 22.91 204 VAL B CA 1
ATOM 3380 C C . VAL B 1 225 ? 51.221 23.039 46.952 1.00 22.05 204 VAL B C 1
ATOM 3381 O O . VAL B 1 225 ? 50.595 23.976 46.451 1.00 22.96 204 VAL B O 1
ATOM 3385 N N . GLN B 1 226 ? 51.644 22.014 46.233 1.00 22.98 205 GLN B N 1
ATOM 3386 C CA . GLN B 1 226 ? 51.279 21.818 44.820 1.00 21.97 205 GLN B CA 1
ATOM 3387 C C . GLN B 1 226 ? 49.782 21.794 44.597 1.00 22.10 205 GLN B C 1
ATOM 3388 O O . GLN B 1 226 ? 49.249 22.418 43.659 1.00 23.62 205 GLN B O 1
ATOM 3394 N N . ALA B 1 227 ? 49.073 21.087 45.446 1.00 21.72 206 ALA B N 1
ATOM 3395 C CA . ALA B 1 227 ? 47.611 21.063 45.293 1.00 22.66 206 ALA B CA 1
ATOM 3396 C C . ALA B 1 227 ? 46.972 22.395 45.532 1.00 23.94 206 ALA B C 1
ATOM 3397 O O . ALA B 1 227 ? 45.990 22.742 44.894 1.00 22.44 206 ALA B O 1
ATOM 3399 N N . ALA B 1 228 ? 47.450 23.105 46.538 1.00 24.16 207 ALA B N 1
ATOM 3400 C CA . ALA B 1 228 ? 46.939 24.417 46.856 1.00 22.46 207 ALA B CA 1
ATOM 3401 C C . ALA B 1 228 ? 47.185 25.405 45.712 1.00 23.67 207 ALA B C 1
ATOM 3402 O O . ALA B 1 228 ? 46.299 26.187 45.347 1.00 24.71 207 ALA B O 1
ATOM 3404 N N . LYS B 1 229 ? 48.347 25.347 45.143 1.00 21.95 208 LYS B N 1
ATOM 3405 C CA . LYS B 1 229 ? 48.665 26.186 43.996 1.00 24.49 208 LYS B CA 1
ATOM 3406 C C . LYS B 1 229 ? 47.733 25.881 42.808 1.00 22.55 208 LYS B C 1
ATOM 3407 O O . LYS B 1 229 ? 47.174 26.788 42.197 1.00 23.09 208 LYS B O 1
ATOM 3413 N N . ALA B 1 230 ? 47.554 24.617 42.506 1.00 23.67 209 ALA B N 1
ATOM 3414 C CA . ALA B 1 230 ? 46.672 24.206 41.416 1.00 25.55 209 ALA B CA 1
ATOM 3415 C C . ALA B 1 230 ? 45.243 24.634 41.643 1.00 24.35 209 ALA B C 1
ATOM 3416 O O . ALA B 1 230 ? 44.581 25.125 40.719 1.00 25.87 209 ALA B O 1
ATOM 3418 N N . ALA B 1 231 ? 44.758 24.498 42.864 1.00 24.94 210 ALA B N 1
ATOM 3419 C CA . ALA B 1 231 ? 43.404 24.930 43.156 1.00 24.00 210 ALA B CA 1
ATOM 3420 C C . ALA B 1 231 ? 43.265 26.454 43.064 1.00 24.88 210 ALA B C 1
ATOM 3421 O O . ALA B 1 231 ? 42.322 26.956 42.441 1.00 24.34 210 ALA B O 1
ATOM 3423 N N . ALA B 1 232 ? 44.148 27.214 43.777 1.00 22.99 211 ALA B N 1
ATOM 3424 C CA . ALA B 1 232 ? 44.078 28.688 43.761 1.00 21.95 211 ALA B CA 1
ATOM 3425 C C . ALA B 1 232 ? 44.067 29.290 42.346 1.00 23.49 211 ALA B C 1
ATOM 3426 O O . ALA B 1 232 ? 43.185 30.139 41.977 1.00 25.93 211 ALA B O 1
ATOM 3428 N N . LEU B 1 233 ? 45.006 28.830 41.539 1.00 22.70 212 LEU B N 1
ATOM 3429 C CA . LEU B 1 233 ? 45.190 29.343 40.218 1.00 24.38 212 LEU B CA 1
ATOM 3430 C C . LEU B 1 233 ? 44.198 28.757 39.212 1.00 24.42 212 LEU B C 1
ATOM 3431 O O . LEU B 1 233 ? 43.858 29.447 38.253 1.00 26.33 212 LEU B O 1
ATOM 3436 N N . GLY B 1 234 ? 43.732 27.530 39.427 1.00 23.28 213 GLY B N 1
ATOM 3437 C CA . GLY B 1 234 ? 42.847 26.863 38.477 1.00 24.21 213 GLY B CA 1
ATOM 3438 C C . GLY B 1 234 ? 41.469 27.442 38.495 1.00 23.75 213 GLY B C 1
ATOM 3439 O O . GLY B 1 234 ? 40.738 27.329 37.514 1.00 22.09 213 GLY B O 1
ATOM 3440 N N . ARG B 1 235 ? 41.093 28.128 39.576 1.00 21.74 214 ARG B N 1
ATOM 3441 C CA . ARG B 1 235 ? 39.803 28.814 39.579 1.00 23.15 214 ARG B CA 1
ATOM 3442 C C . ARG B 1 235 ? 39.831 30.327 39.798 1.00 24.09 214 ARG B C 1
ATOM 3443 O O . ARG B 1 235 ? 38.788 30.962 40.009 1.00 21.74 214 ARG B O 1
ATOM 3451 N N . LEU B 1 236 ? 41.009 30.893 39.716 1.00 24.13 215 LEU B N 1
ATOM 3452 C CA . LEU B 1 236 ? 41.217 32.355 39.940 1.00 26.55 215 LEU B CA 1
ATOM 3453 C C . LEU B 1 236 ? 40.301 33.294 39.087 1.00 29.70 215 LEU B C 1
ATOM 3454 O O . LEU B 1 236 ? 39.764 34.337 39.555 1.00 36.19 215 LEU B O 1
ATOM 3459 N N . GLY B 1 237 ? 40.107 33.011 37.863 1.00 26.59 216 GLY B N 1
ATOM 3460 C CA . GLY B 1 237 ? 39.206 33.989 37.147 1.00 26.31 216 GLY B CA 1
ATOM 3461 C C . GLY B 1 237 ? 37.755 33.525 37.033 1.00 26.11 216 GLY B C 1
ATOM 3462 O O . GLY B 1 237 ? 37.034 33.916 36.116 1.00 28.07 216 GLY B O 1
ATOM 3463 N N . HIS B 1 238 ? 37.317 32.692 37.957 1.00 27.29 217 HIS B N 1
ATOM 3464 C CA . HIS B 1 238 ? 35.903 32.199 38.007 1.00 25.87 217 HIS B CA 1
ATOM 3465 C C . HIS B 1 238 ? 35.146 32.881 39.167 1.00 24.63 217 HIS B C 1
ATOM 3466 O O . HIS B 1 238 ? 35.785 33.338 40.099 1.00 26.15 217 HIS B O 1
ATOM 3473 N N . PRO B 1 239 ? 33.795 32.922 39.110 1.00 23.72 218 PRO B N 1
ATOM 3474 C CA . PRO B 1 239 ? 33.071 33.330 40.290 1.00 25.76 218 PRO B CA 1
ATOM 3475 C C . PRO B 1 239 ? 33.460 32.445 41.478 1.00 24.70 218 PRO B C 1
ATOM 3476 O O . PRO B 1 239 ? 33.711 31.261 41.307 1.00 23.10 218 PRO B O 1
ATOM 3480 N N . LEU B 1 240 ? 33.467 33.025 42.667 1.00 24.07 219 LEU B N 1
ATOM 3481 C CA . LEU B 1 240 ? 33.811 32.358 43.890 1.00 25.76 219 LEU B CA 1
ATOM 3482 C C . LEU B 1 240 ? 32.968 31.128 44.101 1.00 26.54 219 LEU B C 1
ATOM 3483 O O . LEU B 1 240 ? 33.475 30.087 44.498 1.00 23.45 219 LEU B O 1
ATOM 3488 N N . GLU B 1 241 ? 31.698 31.205 43.769 1.00 23.25 220 GLU B N 1
ATOM 3489 C CA . GLU B 1 241 ? 30.836 30.044 43.993 1.00 25.08 220 GLU B CA 1
ATOM 3490 C C . GLU B 1 241 ? 31.259 28.862 43.164 1.00 24.84 220 GLU B C 1
ATOM 3491 O O . GLU B 1 241 ? 31.170 27.707 43.618 1.00 23.27 220 GLU B O 1
ATOM 3494 N N . VAL B 1 242 ? 31.692 29.135 41.924 1.00 25.24 221 VAL B N 1
ATOM 3495 C CA . VAL B 1 242 ? 32.213 28.079 41.028 1.00 23.74 221 VAL B CA 1
ATOM 3496 C C . VAL B 1 242 ? 33.498 27.487 41.616 1.00 22.07 221 VAL B C 1
ATOM 3497 O O . VAL B 1 242 ? 33.703 26.275 41.642 1.00 22.74 221 VAL B O 1
ATOM 3501 N N . ALA B 1 243 ? 34.361 28.352 42.119 1.00 22.63 222 ALA B N 1
ATOM 3502 C CA . ALA B 1 243 ? 35.605 27.927 42.750 1.00 22.37 222 ALA B CA 1
ATOM 3503 C C . ALA B 1 243 ? 35.393 26.983 43.906 1.00 21.17 222 ALA B C 1
ATOM 3504 O O . ALA B 1 243 ? 36.039 25.917 43.994 1.00 23.94 222 ALA B O 1
ATOM 3506 N N . LEU B 1 244 ? 34.525 27.383 44.801 1.00 22.75 223 LEU B N 1
ATOM 3507 C CA . LEU B 1 244 ? 34.239 26.653 46.043 1.00 25.30 223 LEU B CA 1
ATOM 3508 C C . LEU B 1 244 ? 33.598 25.310 45.719 1.00 26.37 223 LEU B C 1
ATOM 3509 O O . LEU B 1 244 ? 33.809 24.349 46.442 1.00 28.77 223 LEU B O 1
ATOM 3522 N N . THR B 1 246 ? 34.541 23.361 43.242 1.00 22.50 225 THR B N 1
ATOM 3523 C CA . THR B 1 246 ? 35.426 22.635 42.370 1.00 22.95 225 THR B CA 1
ATOM 3524 C C . THR B 1 246 ? 36.121 21.462 43.091 1.00 22.63 225 THR B C 1
ATOM 3525 O O . THR B 1 246 ? 36.558 21.596 44.224 1.00 24.19 225 THR B O 1
ATOM 3529 N N . ARG B 1 247 ? 36.208 20.313 42.414 1.00 21.89 226 ARG B N 1
ATOM 3530 C CA . ARG B 1 247 ? 36.979 19.146 42.826 1.00 22.44 226 ARG B CA 1
ATOM 3531 C C . ARG B 1 247 ? 38.247 19.160 42.001 1.00 24.53 226 ARG B C 1
ATOM 3532 O O . ARG B 1 247 ? 38.200 19.135 40.723 1.00 27.13 226 ARG B O 1
ATOM 3540 N N . PHE B 1 248 ? 39.364 19.293 42.711 1.00 25.47 227 PHE B N 1
ATOM 3541 C CA . PHE B 1 248 ? 40.655 19.388 42.141 1.00 27.30 227 PHE B CA 1
ATOM 3542 C C . PHE B 1 248 ? 41.369 18.084 42.335 1.00 26.58 227 PHE B C 1
ATOM 3543 O O . PHE B 1 248 ? 41.507 17.595 43.476 1.00 26.98 227 PHE B O 1
ATOM 3551 N N . GLU B 1 249 ? 41.867 17.513 41.238 1.00 26.04 228 GLU B N 1
ATOM 3552 C CA . GLU B 1 249 ? 42.478 16.161 41.308 1.00 27.82 228 GLU B CA 1
ATOM 3553 C C . GLU B 1 249 ? 43.711 16.062 42.199 1.00 27.26 228 GLU B C 1
ATOM 3554 O O . GLU B 1 249 ? 43.857 15.114 42.955 1.00 27.89 228 GLU B O 1
ATOM 3560 N N . PRO B 1 250 ? 44.590 17.063 42.176 1.00 25.10 229 PRO B N 1
ATOM 3561 C CA . PRO B 1 250 ? 45.698 16.969 43.151 1.00 26.18 229 PRO B CA 1
ATOM 3562 C C . PRO B 1 250 ? 45.265 16.926 44.630 1.00 28.49 229 PRO B C 1
ATOM 3563 O O . PRO B 1 250 ? 45.901 16.267 45.457 1.00 26.17 229 PRO B O 1
ATOM 3567 N N . ILE B 1 251 ? 44.149 17.598 44.959 1.00 25.68 230 ILE B N 1
ATOM 3568 C CA . ILE B 1 251 ? 43.668 17.572 46.303 1.00 24.22 230 ILE B CA 1
ATOM 3569 C C . ILE B 1 251 ? 43.047 16.216 46.594 1.00 23.83 230 ILE B C 1
ATOM 3570 O O . ILE B 1 251 ? 43.310 15.622 47.644 1.00 24.97 230 ILE B O 1
ATOM 3575 N N . GLU B 1 252 ? 42.270 15.675 45.662 1.00 25.01 231 GLU B N 1
ATOM 3576 C CA . GLU B 1 252 ? 41.737 14.340 45.828 1.00 27.13 231 GLU B CA 1
ATOM 3577 C C . GLU B 1 252 ? 42.865 13.331 46.035 1.00 28.57 231 GLU B C 1
ATOM 3578 O O . GLU B 1 252 ? 42.768 12.516 46.867 1.00 26.77 231 GLU B O 1
ATOM 3584 N N . GLU B 1 253 ? 43.941 13.433 45.287 1.00 30.75 232 GLU B N 1
ATOM 3585 C CA . GLU B 1 253 ? 44.999 12.468 45.329 1.00 31.11 232 GLU B CA 1
ATOM 3586 C C . GLU B 1 253 ? 45.808 12.617 46.615 1.00 32.90 232 GLU B C 1
ATOM 3587 O O . GLU B 1 253 ? 46.373 11.664 47.078 1.00 34.53 232 GLU B O 1
ATOM 3590 N N . TYR B 1 254 ? 45.883 13.817 47.172 1.00 29.96 233 TYR B N 1
ATOM 3591 C CA . TYR B 1 254 ? 46.593 14.031 48.440 1.00 29.30 233 TYR B CA 1
ATOM 3592 C C . TYR B 1 254 ? 46.085 13.120 49.562 1.00 30.61 233 TYR B C 1
ATOM 3593 O O . TYR B 1 254 ? 46.864 12.711 50.410 1.00 28.20 233 TYR B O 1
ATOM 3602 N N . ALA B 1 255 ? 44.797 12.813 49.563 1.00 30.39 234 ALA B N 1
ATOM 3603 C CA . ALA B 1 255 ? 44.211 11.999 50.632 1.00 36.08 234 ALA B CA 1
ATOM 3604 C C . ALA B 1 255 ? 44.858 10.614 50.748 1.00 35.61 234 ALA B C 1
ATOM 3605 O O . ALA B 1 255 ? 44.876 10.058 51.800 1.00 37.98 234 ALA B O 1
ATOM 3607 N N . ALA B 1 256 ? 45.395 10.086 49.657 1.00 35.67 235 ALA B N 1
ATOM 3608 C CA . ALA B 1 256 ? 45.957 8.763 49.642 1.00 38.50 235 ALA B CA 1
ATOM 3609 C C . ALA B 1 256 ? 47.477 8.767 49.846 1.00 38.09 235 ALA B C 1
ATOM 3610 O O . ALA B 1 256 ? 48.074 7.717 49.767 1.00 37.80 235 ALA B O 1
ATOM 3612 N N . THR B 1 257 ? 48.104 9.912 50.108 1.00 35.39 236 THR B N 1
ATOM 3613 C CA . THR B 1 257 ? 49.552 9.965 50.218 1.00 34.92 236 THR B CA 1
ATOM 3614 C C . THR B 1 257 ? 50.103 9.555 51.557 1.00 35.18 236 THR B C 1
ATOM 3615 O O . THR B 1 257 ? 49.440 9.668 52.577 1.00 36.14 236 THR B O 1
ATOM 3619 N N . GLU B 1 258 ? 51.384 9.193 51.568 1.00 38.77 237 GLU B N 1
ATOM 3620 C CA . GLU B 1 258 ? 52.109 8.994 52.832 1.00 37.56 237 GLU B CA 1
ATOM 3621 C C . GLU B 1 258 ? 52.257 10.301 53.611 1.00 36.22 237 GLU B C 1
ATOM 3622 O O . GLU B 1 258 ? 52.115 10.302 54.831 1.00 34.32 237 GLU B O 1
ATOM 3625 N N . ASP B 1 259 ? 52.548 11.412 52.937 1.00 34.61 238 ASP B N 1
ATOM 3626 C CA . ASP B 1 259 ? 52.648 12.690 53.640 1.00 32.73 238 ASP B CA 1
ATOM 3627 C C . ASP B 1 259 ? 51.363 13.045 54.386 1.00 32.34 238 ASP B C 1
ATOM 3628 O O . ASP B 1 259 ? 51.375 13.627 55.483 1.00 32.31 238 ASP B O 1
ATOM 3633 N N . LYS B 1 260 ? 50.227 12.770 53.795 1.00 34.15 239 LYS B N 1
ATOM 3634 C CA . LYS B 1 260 ? 48.972 13.038 54.462 1.00 31.92 239 LYS B CA 1
ATOM 3635 C C . LYS B 1 260 ? 48.849 12.269 55.798 1.00 34.47 239 LYS B C 1
ATOM 3636 O O . LYS B 1 260 ? 48.469 12.856 56.825 1.00 31.30 239 LYS B O 1
ATOM 3642 N N . LYS B 1 261 ? 49.177 10.975 55.775 1.00 34.09 240 LYS B N 1
ATOM 3643 C CA . LYS B 1 261 ? 49.267 10.182 57.009 1.00 37.32 240 LYS B CA 1
ATOM 3644 C C . LYS B 1 261 ? 50.348 10.722 57.985 1.00 40.69 240 LYS B C 1
ATOM 3645 O O . LYS B 1 261 ? 50.115 10.815 59.194 1.00 37.98 240 LYS B O 1
ATOM 3650 N N . GLU B 1 262 ? 51.492 11.129 57.445 1.00 36.70 241 GLU B N 1
ATOM 3651 C CA . GLU B 1 262 ? 52.558 11.703 58.265 1.00 40.12 241 GLU B CA 1
ATOM 3652 C C . GLU B 1 262 ? 52.117 12.989 58.960 1.00 40.02 241 GLU B C 1
ATOM 3653 O O . GLU B 1 262 ? 52.514 13.243 60.079 1.00 41.72 241 GLU B O 1
ATOM 3659 N N . GLY B 1 263 ? 51.300 13.814 58.312 1.00 34.73 242 GLY B N 1
ATOM 3660 C CA . GLY B 1 263 ? 50.770 14.996 58.985 1.00 35.92 242 GLY B CA 1
ATOM 3661 C C . GLY B 1 263 ? 49.886 14.642 60.191 1.00 40.28 242 GLY B C 1
ATOM 3662 O O . GLY B 1 263 ? 50.034 15.204 61.276 1.00 40.93 242 GLY B O 1
ATOM 3663 N N . GLU B 1 264 ? 49.021 13.652 60.047 1.00 40.74 243 GLU B N 1
ATOM 3664 C CA . GLU B 1 264 ? 48.221 13.192 61.206 1.00 46.44 243 GLU B CA 1
ATOM 3665 C C . GLU B 1 264 ? 49.030 12.525 62.328 1.00 48.62 243 GLU B C 1
ATOM 3666 O O . GLU B 1 264 ? 48.775 12.776 63.511 1.00 53.29 243 GLU B O 1
ATOM 3672 N N . ARG B 1 265 ? 49.989 11.694 61.958 1.00 47.34 244 ARG B N 1
ATOM 3673 C CA . ARG B 1 265 ? 50.825 11.038 62.931 1.00 50.49 244 ARG B CA 1
ATOM 3674 C C . ARG B 1 265 ? 51.595 12.051 63.734 1.00 56.71 244 ARG B C 1
ATOM 3675 O O . ARG B 1 265 ? 51.678 11.939 64.965 1.00 55.51 244 ARG B O 1
ATOM 3683 N N . ALA B 1 266 ? 52.232 12.986 63.028 1.00 49.11 245 ALA B N 1
ATOM 3684 C CA . ALA B 1 266 ? 53.062 13.972 63.682 1.00 53.81 245 ALA B CA 1
ATOM 3685 C C . ALA B 1 266 ? 52.242 14.847 64.622 1.00 56.85 245 ALA B C 1
ATOM 3686 O O . ALA B 1 266 ? 52.699 15.162 65.717 1.00 57.72 245 ALA B O 1
ATOM 3688 N N . ALA B 1 267 ? 51.039 15.240 64.219 1.00 56.25 246 ALA B N 1
ATOM 3689 C CA . ALA B 1 267 ? 50.227 16.057 65.094 1.00 57.85 246 ALA B CA 1
ATOM 3690 C C . ALA B 1 267 ? 49.835 15.208 66.322 1.00 70.28 246 ALA B C 1
ATOM 3691 O O . ALA B 1 267 ? 49.906 15.688 67.460 1.00 74.82 246 ALA B O 1
ATOM 3693 N N . GLY B 1 268 ? 49.437 13.954 66.090 1.00 70.15 247 GLY B N 1
ATOM 3694 C CA . GLY B 1 268 ? 49.068 13.051 67.175 1.00 71.58 247 GLY B CA 1
ATOM 3695 C C . GLY B 1 268 ? 50.182 12.794 68.189 1.00 79.51 247 GLY B C 1
ATOM 3696 O O . GLY B 1 268 ? 49.911 12.575 69.362 1.00 87.97 247 GLY B O 1
ATOM 3697 N N . GLU B 1 269 ? 51.432 12.831 67.745 1.00 73.75 248 GLU B N 1
ATOM 3698 C CA . GLU B 1 269 ? 52.583 12.573 68.603 1.00 66.72 248 GLU B CA 1
ATOM 3699 C C . GLU B 1 269 ? 53.329 13.862 68.966 1.00 66.35 248 GLU B C 1
ATOM 3700 O O . GLU B 1 269 ? 54.524 13.850 69.282 1.00 64.61 248 GLU B O 1
ATOM 3706 N N . ARG B 1 270 ? 52.634 14.977 68.867 1.00 65.88 249 ARG B N 1
ATOM 3707 C CA . ARG B 1 270 ? 53.229 16.289 69.104 1.00 72.65 249 ARG B CA 1
ATOM 3708 C C . ARG B 1 270 ? 54.694 16.463 68.629 1.00 70.41 249 ARG B C 1
ATOM 3709 O O . ARG B 1 270 ? 55.524 16.970 69.382 1.00 71.12 249 ARG B O 1
ATOM 3717 N N . ARG B 1 271 ? 54.999 16.059 67.395 1.00 60.00 250 ARG B N 1
ATOM 3718 C CA . ARG B 1 271 ? 56.339 16.250 66.805 1.00 59.16 250 ARG B CA 1
ATOM 3719 C C . ARG B 1 271 ? 56.267 16.932 65.440 1.00 58.65 250 ARG B C 1
ATOM 3720 O O . ARG B 1 271 ? 55.196 17.072 64.890 1.00 59.94 250 ARG B O 1
ATOM 3728 N N . LYS B 1 272 ? 57.401 17.380 64.922 1.00 58.67 251 LYS B N 1
ATOM 3729 C CA . LYS B 1 272 ? 57.460 18.015 63.605 1.00 59.89 251 LYS B CA 1
ATOM 3730 C C . LYS B 1 272 ? 57.250 16.905 62.541 1.00 61.24 251 LYS B C 1
ATOM 3731 O O . LYS B 1 272 ? 57.804 15.789 62.665 1.00 55.68 251 LYS B O 1
ATOM 3733 N N . PRO B 1 273 ? 56.418 17.169 61.504 1.00 52.25 252 PRO B N 1
ATOM 3734 C CA . PRO B 1 273 ? 56.298 16.154 60.420 1.00 46.41 252 PRO B CA 1
ATOM 3735 C C . PRO B 1 273 ? 57.564 16.091 59.594 1.00 41.02 252 PRO B C 1
ATOM 3736 O O . PRO B 1 273 ? 58.252 17.055 59.509 1.00 48.82 252 PRO B O 1
ATOM 3740 N N . VAL B 1 274 ? 57.900 14.942 59.050 1.00 43.20 253 VAL B N 1
ATOM 3741 C CA . VAL B 1 274 ? 59.022 14.774 58.134 1.00 42.45 253 VAL B CA 1
ATOM 3742 C C . VAL B 1 274 ? 58.451 14.370 56.751 1.00 39.86 253 VAL B C 1
ATOM 3743 O O . VAL B 1 274 ? 57.934 13.276 56.561 1.00 37.67 253 VAL B O 1
ATOM 3747 N N . TRP B 1 275 ? 58.515 15.286 55.792 1.00 35.03 254 TRP B N 1
ATOM 3748 C CA . TRP B 1 275 ? 57.804 15.070 54.568 1.00 34.42 254 TRP B CA 1
ATOM 3749 C C . TRP B 1 275 ? 58.638 14.199 53.674 1.00 34.32 254 TRP B C 1
ATOM 3750 O O . TRP B 1 275 ? 59.840 14.327 53.697 1.00 31.03 254 TRP B O 1
ATOM 3761 N N . THR B 1 276 ? 58.032 13.331 52.869 1.00 33.28 255 THR B N 1
ATOM 3762 C CA . THR B 1 276 ? 58.839 12.586 51.901 1.00 35.15 255 THR B CA 1
ATOM 3763 C C . THR B 1 276 ? 58.485 12.894 50.451 1.00 34.98 255 THR B C 1
ATOM 3764 O O . THR B 1 276 ? 59.071 12.339 49.550 1.00 35.78 255 THR B O 1
ATOM 3768 N N . GLY B 1 277 ? 57.453 13.694 50.208 1.00 34.35 256 GLY B N 1
ATOM 3769 C CA . GLY B 1 277 ? 57.019 13.946 48.855 1.00 35.31 256 GLY B CA 1
ATOM 3770 C C . GLY B 1 277 ? 56.318 12.790 48.163 1.00 37.59 256 GLY B C 1
ATOM 3771 O O . GLY B 1 277 ? 56.285 12.733 46.970 1.00 35.91 256 GLY B O 1
ATOM 3772 N N . LYS B 1 278 ? 55.737 11.882 48.919 1.00 40.08 257 LYS B N 1
ATOM 3773 C CA . LYS B 1 278 ? 54.927 10.766 48.379 1.00 40.73 257 LYS B CA 1
ATOM 3774 C C . LYS B 1 278 ? 53.756 10.545 49.361 1.00 40.36 257 LYS B C 1
ATOM 3775 O O . LYS B 1 278 ? 53.614 11.296 50.347 1.00 36.21 257 LYS B O 1
#

Foldseek 3Di:
DVCVQWPWDQDFQEIETEGHDCVQLSADEPSLCVQLVVLVCQQPPLRHLAYEYAYDDAAWRYAYHDVDDAWDTRVQCLCFTHHHDQRLHAEYQTHHEQEANSLSVSNHPAYEYEQNYKYAYQQVVVPHADGPGSQVVCCQFPPVVSCCRRNNRDIDTPVVCVVRPVHDYYHHPVCRVVVRVVVVVVCVLPQRLVSSQVVCLCVVCVVPPPVVSVDDGVSVVVVCVDPQVVQVVVCVVVVHRGDHDSD/DQWDWDCDFQEIETEGRDVVVLSADEPVLCVQLVVLVCQQPDLRHLEYEYAYDDAAWRYAYHDDDDDPAWDTRVQCLCFTHHHDQRLHAEYQIHHEQEANSLSVSNHDAYEYEQNYKYAYQQVVVPHADGPGSQVVCCQFPPVVSCCRRPNRDIDTPVVCVVRPVHVYYHHPVCRVVVRVVVVVVCVLPQRLVSSQVVCLCVVCVVDPPVVSVDDGVSVVVLCPDPQVVQVVVCVVVVHRGDHDSD

Solvent-accessible surface area: 24736 Å² total

Radius of gyration: 26.17 Å; Cα contacts (8 Å, |Δi|>4): 1000; chains: 2; bounding box: 62×67×79 Å

Secondary structure (DSSP, 8-state):
-----EEEEEETTEEEEEE--GGGTTPBP---HHHHHHHHHHHH-TT--EEEEEESSSSEEE-SB-------TTTTTT-SSSPPPP-----EEE-BEEETHHHHH---SSEEEETT-EEE-THHHHT---TT-TTS----S-HHHHHHHHHH---EEHHHHHHTTSSSEEE-GGGHHHHHHHHHHHHHHS-HHHHHHHHHHHHHTTTS-HHHH----HHHHHHTTSHHHHHHHHHHHTTS-------/--EEEEEETTEEEEEE--GGGTTPBP---HHHHHHHHHHHH-TT--EEEEEESSSSEEE--B-----S---TTTTTT-SSSPPP------EEE-BEEETHHHHH---SSEEEETT-EEE-THHHHT---TT-TTS----S-HHHHHHHHHH---EEHHHHHHTTSSSEEE-GGGHHHHHHHHHHHHHHS-HHHHHHHHHHHHHSTTS-HHHH----HHHHHHTTSHHHHHHHHHHHTTS-------

B-factor: mean 35.19, std 11.56, range [20.27, 91.25]